Protein AF-0000000075432510 (afdb_homodimer)

pLDDT: mean 74.93, std 21.5, range [18.41, 98.62]

Nearest PDB structures (foldseek):
  3qpc-assembly1_A  TM=6.347E-01  e=1.364E-02  Fusarium solani
  1cux-assembly1_A  TM=6.258E-01  e=1.636E-02  Fusarium vanettenii
  8gei-assembly1_A  TM=2.871E-01  e=4.612E+00  Homo sapiens
  3qpc-assembly1_A  TM=6.345E-01  e=2.001E-02  Fusarium solani
  1cux-assembly1_A  TM=6.256E-01  e=2.399E-02  Fusarium vanettenii

Foldseek 3Di:
DPPLVVVVVVLVPPVPPVDPDDPPPPLVVVLVVLVVLCVVPVCLVVPQAVQCFNPPVLPQPPPPDPPQGACNNVVDVVNVVLVVQQVVLAVVCVVVVVCVVVVCVPPVPDFDKDWWDPFPDPQEAAEEEEAESDDPSSQVSLQVLLCQQAVGTYMYGYPHYSHDVVSVVVLSCCQRVVDQDSSLVVLLVVQVVLLPDPSHQAYEYEYAQSRLSSVQSNQVVNCVVCVVVVNLLSQLRYEYEYELRQHQERDCVVVNRNAYEYEAQPSNVSSCNHPVPSPSPGHYDHWYWYQDDPVQRRHRRCSPRPDLAQVRTDGSPPDGDPRSPNDHPPPPPPPPD/DPPLVCVVVVLVPPPPPVPPDDPPDDLVVVLVVLVVLCVVPVCLCVPQAVDCFNVPVLPQPPPPDVPQGACNNVVDVVNVVLVVQQVVLAVVCVVVVVCVVVVCVPPVPDFDKDWWDPFPDPQEAAEEEEAESDDPSSQVSLQVLVCQQAVGTYMYGYPHYSHDVVSVVVLSCCQRVVDQDSSLVVLLVVQVVLLPDPSHQAYEYEYAQSRLSSVQSNQVVNCVVCVVVVNLLSQLRYEYEYELRQHQERDCVVVNRNAYEYEAQPSNVSSCNHPVPSPSPGHYDHWYWYQDDPVQRRHRRCSPRPDLAQVRTDGSPPDGDPRSPNDHPPPPPPPPD

InterPro domains:
  IPR029058 Alpha/Beta hydrolase fold [SSF53474] (121-300)

Sequence (674 aa):
MANSNSFNSSLRNLWPLSNNRPRVWNPWKLMKDDIYWVLSHPYDVIVEFLYRNSIGAMRFEKVHNDEATCEINLSYWKNWISIIQLAVWTLATIPLVIFYPLLMLSAFEQEKIRPPKEQTKDDEKWFFINGVTVNEEWLDQNCKYLEERFGIGVTGILNRSYGIFWDFVEAVLERSFNFETIPVHWATCNILRELRNENVKVVRLVAHSQGTIIAYLTVRKLFTELSYTNEQNYLNKLEVYTFANVCRDFINPNGLVGHIEHYVNKRDPVAMLGVLNETAGNRIEGNVFINDTLNEGKGHLFNSFYSLNSEDYISPEGAECKLLNRSGNVDNLPINIMANSNSFNSSLRNLWPLSNNRPRVWNPWKLMKDDIYWVLSHPYDVIVEFLYRNSIGAMRFEKVHNDEATCEINLSYWKNWISIIQLAVWTLATIPLVIFYPLLMLSAFEQEKIRPPKEQTKDDEKWFFINGVTVNEEWLDQNCKYLEERFGIGVTGILNRSYGIFWDFVEAVLERSFNFETIPVHWATCNILRELRNENVKVVRLVAHSQGTIIAYLTVRKLFTELSYTNEQNYLNKLEVYTFANVCRDFINPNGLVGHIEHYVNKRDPVAMLGVLNETAGNRIEGNVFINDTLNEGKGHLFNSFYSLNSEDYISPEGAECKLLNRSGNVDNLPINI

Organism: Rhizophagus irregularis (strain DAOM 181602 / DAOM 197198 / MUCL 43194) (NCBI:txid747089)

Secondary structure (DSSP, 8-state):
---THHHHHHHHHSS---SS------HHHHHHHHHHHHHH-HIIIIIIIIIIIIIS-------SSTTS--TT-TTSHHHHHHHHHHHHHHHHHTGGGGGHHHHHHHHTTS--EEPPSS-S-TTEEEEEE--SS--HHHHHHHHHHHHHHHSS-EEEEP---S-HHHHHHHHHHHHHH----HHHHHHHHHHHHHHT-TT--EEEEEEETHHHHHHHHHHHHHHHHHHHTT-GGGGGGEEEEEES---SEE--GGG-SSEEEEEEETT-HHHHHTTT-TTTT-EE-SEEEEE--TTGGG---HHHHS---GGGSBPPTT---SSTTS--SGGGS----/---THHHHHHHHHSS---TT------HHHHHHHHHHHHHH-HIIIIIIIIIIIIIS-------SSTTS--TT-TTSHHHHHHHHHHHHHHHHHTGGGGGHHHHHHHHTTS--EEPPSS-S-TTEEEEEE--SS--HHHHHHHHHHHHHHHSS-EEEEP---S-HHHHHHHHHHHHHH----HHHHHHHHHHHHHHT-TT--EEEEEEETHHHHHHHHHHHHHHHHHHHTT-GGGGGGEEEEEES---SEE--GGG-SSEEEEEEETT-HHHHHTTT-TTTT-EE-SEEEEE--TTGGG---HHHHS---GGGSBPPTT---SSTTS--SGGGS----

Radius of gyration: 26.65 Å; Cα contacts (8 Å, |Δi|>4): 1218; chains: 2; bounding box: 50×86×76 Å

Solvent-accessible surface area (backbone atoms only — not comparable to full-atom values): 35199 Å² total; per-residue (Å²): 135,78,67,65,66,47,61,70,47,47,68,53,57,68,58,62,72,64,85,76,64,67,83,53,68,54,32,43,56,52,47,48,49,50,52,48,50,51,67,72,34,47,60,45,46,49,43,40,36,41,30,46,22,50,66,53,37,44,63,57,57,75,50,79,64,89,75,55,59,43,74,57,19,76,87,41,66,66,43,51,52,51,50,51,51,37,50,50,34,35,63,58,41,62,82,33,57,81,46,44,63,59,53,41,50,65,65,59,72,61,85,58,65,44,75,44,52,92,62,74,54,83,38,51,48,36,35,36,28,44,24,65,70,28,53,73,68,45,46,50,34,51,35,46,55,50,22,63,52,50,59,42,27,32,28,29,44,53,39,76,45,55,10,60,67,53,34,48,54,50,45,50,39,30,63,42,26,52,38,47,49,65,48,27,36,53,49,34,39,57,50,49,50,47,50,69,30,86,69,37,65,35,38,38,40,36,20,28,33,53,13,26,40,40,48,43,53,21,52,53,49,45,51,50,57,23,20,69,71,70,46,47,73,43,33,44,33,33,30,39,40,27,33,32,31,46,31,55,58,36,76,48,58,67,62,33,50,55,39,45,38,36,38,32,29,66,58,12,51,56,16,43,69,8,70,62,26,73,83,71,70,49,46,69,57,57,50,58,29,38,15,71,46,81,84,58,7,36,31,67,40,60,79,82,27,49,76,78,48,51,84,60,36,47,59,47,82,93,52,76,66,67,75,43,62,49,80,28,73,58,79,78,60,76,77,79,124,135,78,70,65,64,48,62,69,49,48,68,55,60,67,58,64,71,61,87,76,64,70,81,59,64,57,32,42,55,52,48,49,51,51,52,48,51,52,67,72,34,47,61,46,46,48,43,40,37,42,30,47,23,49,66,55,40,42,63,55,55,74,46,80,64,91,76,46,58,40,72,56,18,75,87,40,65,67,42,51,53,52,51,52,52,37,51,51,32,36,64,58,42,61,83,31,57,79,47,45,64,59,53,41,50,66,66,58,73,63,84,58,64,44,75,44,53,89,63,75,52,83,38,50,47,37,36,35,27,44,25,67,69,28,51,73,68,45,45,51,31,50,36,43,54,50,23,64,50,50,58,40,27,32,28,30,43,54,38,75,46,56,8,62,66,54,34,46,53,49,44,50,40,30,66,42,26,51,37,47,48,67,49,28,38,53,47,34,35,57,50,50,48,48,50,68,31,86,70,38,64,36,38,38,42,36,19,27,34,53,14,25,42,40,49,43,53,21,53,53,48,45,50,50,58,23,20,70,72,70,47,46,71,43,34,44,33,32,32,40,39,26,34,32,31,46,32,55,58,35,75,49,60,67,62,32,51,54,38,47,40,36,39,32,30,66,58,13,51,56,16,43,68,7,70,63,26,73,84,72,67,50,47,68,58,57,51,60,28,39,15,71,45,81,83,59,6,35,30,69,40,59,77,80,27,50,76,77,50,51,86,61,36,46,58,47,84,90,51,72,67,67,73,42,60,50,79,27,73,59,79,76,60,76,77,79,123

Structure (mmCIF, N/CA/C/O backbone):
data_AF-0000000075432510-model_v1
#
loop_
_entity.id
_entity.type
_entity.pdbx_description
1 polymer 'DUF676 domain-containing protein'
#
loop_
_atom_site.group_PDB
_atom_site.id
_atom_site.type_symbol
_atom_site.label_atom_id
_atom_site.label_alt_id
_atom_site.label_comp_id
_atom_site.label_asym_id
_atom_site.label_entity_id
_atom_site.label_seq_id
_atom_site.pdbx_PDB_ins_code
_atom_site.Cartn_x
_atom_site.Cartn_y
_atom_site.Cartn_z
_atom_site.occupancy
_atom_site.B_iso_or_equiv
_atom_site.auth_seq_id
_atom_site.auth_comp_id
_atom_site.auth_asym_id
_atom_site.auth_atom_id
_atom_site.pdbx_PDB_model_num
ATOM 1 N N . MET A 1 1 ? 18.266 -10.211 -41.438 1 18.41 1 MET A N 1
ATOM 2 C CA . MET A 1 1 ? 18.844 -10.109 -40.094 1 18.41 1 MET A CA 1
ATOM 3 C C . MET A 1 1 ? 18.344 -8.867 -39.375 1 18.41 1 MET A C 1
ATOM 5 O O . MET A 1 1 ? 19.094 -7.898 -39.219 1 18.41 1 MET A O 1
ATOM 9 N N . ALA A 1 2 ? 17.125 -8.5 -39.656 1 20.8 2 ALA A N 1
ATOM 10 C CA . ALA A 1 2 ? 16.438 -7.246 -39.344 1 20.8 2 ALA A CA 1
ATOM 11 C C . ALA A 1 2 ? 16.391 -6.984 -37.844 1 20.8 2 ALA A C 1
ATOM 13 O O . ALA A 1 2 ? 16.141 -7.898 -37.062 1 20.8 2 ALA A O 1
ATOM 14 N N . ASN A 1 3 ? 17.078 -5.922 -37.438 1 21.05 3 ASN A N 1
ATOM 15 C CA . ASN A 1 3 ? 17.609 -5.488 -36.125 1 21.05 3 ASN A CA 1
ATOM 16 C C . ASN A 1 3 ? 16.516 -5.352 -35.094 1 21.05 3 ASN A C 1
ATOM 18 O O . ASN A 1 3 ? 15.602 -4.535 -35.25 1 21.05 3 ASN A O 1
ATOM 22 N N . SER A 1 4 ? 16.188 -6.434 -34.531 1 22.31 4 SER A N 1
ATOM 23 C CA . SER A 1 4 ? 15.289 -6.777 -33.438 1 22.31 4 SER A CA 1
ATOM 24 C C . SER A 1 4 ? 15.367 -5.754 -32.312 1 22.31 4 SER A C 1
ATOM 26 O O . SER A 1 4 ? 14.648 -5.855 -31.328 1 22.31 4 SER A O 1
ATOM 28 N N . ASN A 1 5 ? 16.359 -4.82 -32.406 1 26.64 5 ASN A N 1
ATOM 29 C CA . ASN A 1 5 ? 16.594 -3.605 -31.625 1 26.64 5 ASN A CA 1
ATOM 30 C C . ASN A 1 5 ? 15.453 -2.6 -31.797 1 26.64 5 ASN A C 1
ATOM 32 O O . ASN A 1 5 ? 15.383 -1.601 -31.078 1 26.64 5 ASN A O 1
ATOM 36 N N . SER A 1 6 ? 14.766 -2.707 -32.969 1 25.22 6 SER A N 1
ATOM 37 C CA . SER A 1 6 ? 13.797 -1.7 -33.375 1 25.22 6 SER A CA 1
ATOM 38 C C . SER A 1 6 ? 12.508 -1.802 -32.562 1 25.22 6 SER A C 1
ATOM 40 O O . SER A 1 6 ? 11.844 -0.795 -32.312 1 25.22 6 SER A O 1
ATOM 42 N N . PHE A 1 7 ? 12.094 -3.064 -32.406 1 23.61 7 PHE A N 1
ATOM 43 C CA . PHE A 1 7 ? 10.812 -3.172 -31.734 1 23.61 7 PHE A CA 1
ATOM 44 C C . PHE A 1 7 ? 10.922 -2.732 -30.281 1 23.61 7 PHE A C 1
ATOM 46 O O . PHE A 1 7 ? 10.008 -2.102 -29.734 1 23.61 7 PHE A O 1
ATOM 53 N N . ASN A 1 8 ? 11.984 -3.156 -29.547 1 26.95 8 ASN A N 1
ATOM 54 C CA . ASN A 1 8 ? 12.211 -2.729 -28.172 1 26.95 8 ASN A CA 1
ATOM 55 C C . ASN A 1 8 ? 12.414 -1.218 -28.078 1 26.95 8 ASN A C 1
ATOM 57 O O . ASN A 1 8 ? 12.141 -0.614 -27.031 1 26.95 8 ASN A O 1
ATOM 61 N N . SER A 1 9 ? 13.008 -0.6 -29.188 1 27.48 9 SER A N 1
ATOM 62 C CA . SER A 1 9 ? 13.273 0.828 -29.328 1 27.48 9 SER A CA 1
ATOM 63 C C . SER A 1 9 ? 11.984 1.604 -29.594 1 27.48 9 SER A C 1
ATOM 65 O O . SER A 1 9 ? 11.828 2.734 -29.125 1 27.48 9 SER A O 1
ATOM 67 N N . SER A 1 10 ? 11.125 1.057 -30.516 1 24.12 10 SER A N 1
ATOM 68 C CA . SER A 1 10 ? 9.938 1.771 -30.953 1 24.12 10 SER A CA 1
ATOM 69 C C . SER A 1 10 ? 8.906 1.884 -29.828 1 24.12 10 SER A C 1
ATOM 71 O O . SER A 1 10 ? 8.109 2.818 -29.812 1 24.12 10 SER A O 1
ATOM 73 N N . LEU A 1 11 ? 8.75 0.678 -29.156 1 25.03 11 LEU A N 1
ATOM 74 C CA . LEU A 1 11 ? 7.766 0.789 -28.078 1 25.03 11 LEU A CA 1
ATOM 75 C C . LEU A 1 11 ? 8.234 1.769 -27.016 1 25.03 11 LEU A C 1
ATOM 77 O O . LEU A 1 11 ? 7.469 2.115 -26.109 1 25.03 11 LEU A O 1
ATOM 81 N N . ARG A 1 12 ? 9.5 1.992 -26.984 1 26.95 12 ARG A N 1
ATOM 82 C CA . ARG A 1 12 ? 10.125 3.029 -26.172 1 26.95 12 ARG A CA 1
ATOM 83 C C . ARG A 1 12 ? 9.664 4.418 -26.594 1 26.95 12 ARG A C 1
ATOM 85 O O . ARG A 1 12 ? 9.656 5.352 -25.797 1 26.95 12 ARG A O 1
ATOM 92 N N . ASN A 1 13 ? 9.625 4.68 -27.906 1 25.83 13 ASN A N 1
ATOM 93 C CA . ASN A 1 13 ? 9.391 5.977 -28.531 1 25.83 13 ASN A CA 1
ATOM 94 C C . ASN A 1 13 ? 7.938 6.422 -28.375 1 25.83 13 ASN A C 1
ATOM 96 O O . ASN A 1 13 ? 7.574 7.531 -28.766 1 25.83 13 ASN A O 1
ATOM 100 N N . LEU A 1 14 ? 7 5.543 -28.625 1 24.97 14 LEU A N 1
ATOM 101 C CA . LEU A 1 14 ? 5.645 6.023 -28.875 1 24.97 14 LEU A CA 1
ATOM 102 C C . LEU A 1 14 ? 5.078 6.699 -27.641 1 24.97 14 LEU A C 1
ATOM 104 O O . LEU A 1 14 ? 4.07 7.406 -27.719 1 24.97 14 LEU A O 1
ATOM 108 N N . TRP A 1 15 ? 5.066 5.91 -26.531 1 26.69 15 TRP A N 1
ATOM 109 C CA . TRP A 1 15 ? 4.559 6.758 -25.453 1 26.69 15 TRP A CA 1
ATOM 110 C C . TRP A 1 15 ? 5.656 7.672 -24.906 1 26.69 15 TRP A C 1
ATOM 112 O O . TRP A 1 15 ? 6.68 7.191 -24.422 1 26.69 15 TRP A O 1
ATOM 122 N N . PRO A 1 16 ? 5.953 8.742 -25.516 1 25.72 16 PRO A N 1
AT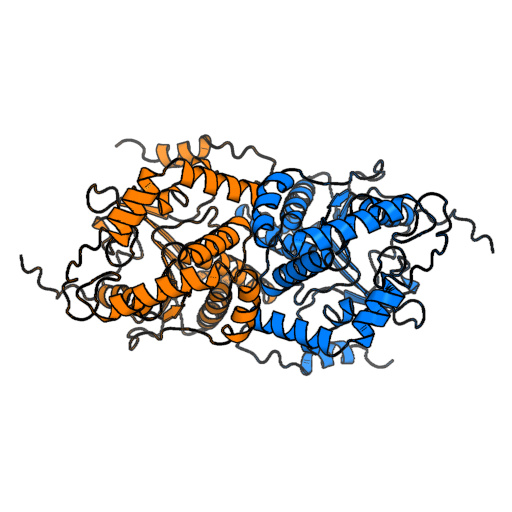OM 123 C CA . PRO A 1 16 ? 6.914 9.68 -24.922 1 25.72 16 PRO A CA 1
ATOM 124 C C . PRO A 1 16 ? 6.93 9.633 -23.406 1 25.72 16 PRO A C 1
ATOM 126 O O . PRO A 1 16 ? 5.879 9.492 -22.766 1 25.72 16 PRO A O 1
ATOM 129 N N . LEU A 1 17 ? 7.828 8.797 -22.641 1 30.2 17 LEU A N 1
ATOM 130 C CA . LEU A 1 17 ? 8.227 9.375 -21.359 1 30.2 17 LEU A CA 1
ATOM 131 C C . LEU A 1 17 ? 7.945 10.875 -21.328 1 30.2 17 LEU A C 1
ATOM 133 O O . LEU A 1 17 ? 8.773 11.672 -21.766 1 30.2 17 LEU A O 1
ATOM 137 N N . SER A 1 18 ? 7.078 11.32 -21.969 1 28.62 18 SER A N 1
ATOM 138 C CA . SER A 1 18 ? 7.105 12.766 -21.766 1 28.62 18 SER A CA 1
ATOM 139 C C . SER A 1 18 ? 7.637 13.109 -20.375 1 28.62 18 SER A C 1
ATOM 141 O O . SER A 1 18 ? 7.242 12.5 -19.375 1 28.62 18 SER A O 1
ATOM 143 N N . ASN A 1 19 ? 8.828 13.797 -20.266 1 32.06 19 ASN A N 1
ATOM 144 C CA . ASN A 1 19 ? 9.805 14.094 -19.234 1 32.06 19 ASN A CA 1
ATOM 145 C C . ASN A 1 19 ? 9.18 14 -17.844 1 32.06 19 ASN A C 1
ATOM 147 O O . ASN A 1 19 ? 9.719 13.32 -16.953 1 32.06 19 ASN A O 1
ATOM 151 N N . ASN A 1 20 ? 8.75 15.219 -17.203 1 33.44 20 ASN A N 1
ATOM 152 C CA . ASN A 1 20 ? 8.648 15.82 -15.883 1 33.44 20 ASN A CA 1
ATOM 153 C C . ASN A 1 20 ? 7.547 15.172 -15.055 1 33.44 20 ASN A C 1
ATOM 155 O O . ASN A 1 20 ? 7.285 15.586 -13.93 1 33.44 20 ASN A O 1
ATOM 159 N N . ARG A 1 21 ? 6.418 14.719 -15.664 1 36.09 21 ARG A N 1
ATOM 160 C CA . ARG A 1 21 ? 5.332 14.5 -14.711 1 36.09 21 ARG A CA 1
ATOM 161 C C . ARG A 1 21 ? 5.371 13.078 -14.164 1 36.09 21 ARG A C 1
ATOM 163 O O . ARG A 1 21 ? 5.387 12.109 -14.93 1 36.09 21 ARG A O 1
ATOM 170 N N . PRO A 1 22 ? 5.988 12.828 -13.195 1 42.56 22 PRO A N 1
ATOM 171 C CA . PRO A 1 22 ? 5.824 11.539 -12.516 1 42.56 22 PRO A CA 1
ATOM 172 C C . PRO A 1 22 ? 4.441 10.93 -12.727 1 42.56 22 PRO A C 1
ATOM 174 O O . PRO A 1 22 ? 3.432 11.633 -12.617 1 42.56 22 PRO A O 1
ATOM 177 N N . ARG A 1 23 ? 4.18 10.023 -13.625 1 47.34 23 ARG A N 1
ATOM 178 C CA . ARG A 1 23 ? 2.9 9.344 -13.805 1 47.34 23 ARG A CA 1
ATOM 179 C C . ARG A 1 23 ? 2.195 9.141 -12.469 1 47.34 23 ARG A C 1
ATOM 181 O O . ARG A 1 23 ? 2.555 8.242 -11.703 1 47.34 23 ARG A O 1
ATOM 188 N N . VAL A 1 24 ? 1.904 10.133 -11.797 1 49.72 24 VAL A N 1
ATOM 189 C CA . VAL A 1 24 ? 1.057 9.969 -10.617 1 49.72 24 VAL A CA 1
ATOM 190 C C . VAL A 1 24 ? -0.331 9.492 -11.047 1 49.72 24 VAL A C 1
ATOM 192 O O . VAL A 1 24 ? -1.015 10.164 -11.82 1 49.72 24 VAL A O 1
ATOM 195 N N . TRP A 1 25 ? -0.614 8.117 -11.305 1 62.75 25 TRP A N 1
ATOM 196 C CA . TRP A 1 25 ? -1.893 7.621 -11.797 1 62.75 25 TRP A CA 1
ATOM 197 C C . TRP A 1 25 ? -2.951 7.648 -10.703 1 62.75 25 TRP A C 1
ATOM 199 O O . TRP A 1 25 ? -2.688 7.242 -9.562 1 62.75 25 TRP A O 1
ATOM 209 N N . ASN A 1 26 ? -3.801 8.625 -10.828 1 71.5 26 ASN A N 1
ATOM 210 C CA . ASN A 1 26 ? -5.004 8.586 -10 1 71.5 26 ASN A CA 1
ATOM 211 C C . ASN A 1 26 ? -5.605 7.184 -9.961 1 71.5 26 ASN A C 1
ATOM 213 O O . ASN A 1 26 ? -6.09 6.68 -10.977 1 71.5 26 ASN A O 1
ATOM 217 N N . PRO A 1 27 ? -5.492 6.543 -8.852 1 76 27 PRO A N 1
ATOM 218 C CA . PRO A 1 27 ? -5.957 5.156 -8.75 1 76 27 PRO A CA 1
ATOM 219 C C . PRO A 1 27 ? -7.422 4.996 -9.148 1 76 27 PRO A C 1
ATOM 221 O O . PRO A 1 27 ? -7.805 3.965 -9.703 1 76 27 PRO A O 1
ATOM 224 N N . TRP A 1 28 ? -8.203 6.02 -8.906 1 75.38 28 TRP A N 1
ATOM 225 C CA . TRP A 1 28 ? -9.609 5.922 -9.289 1 75.38 28 TRP A CA 1
ATOM 226 C C . TRP A 1 28 ? -9.766 5.945 -10.805 1 75.38 28 TRP A C 1
ATOM 228 O O . TRP A 1 28 ? -10.625 5.262 -11.359 1 75.38 28 TRP A O 1
ATOM 238 N N . LYS A 1 29 ? -8.977 6.75 -11.383 1 77.19 29 LYS A N 1
ATOM 239 C CA . LYS A 1 29 ? -9 6.758 -12.844 1 77.19 29 LYS A CA 1
ATOM 240 C C . LYS A 1 29 ? -8.539 5.418 -13.406 1 77.19 29 LYS A C 1
ATOM 242 O O . LYS A 1 29 ? -9.117 4.918 -14.375 1 77.19 29 LYS A O 1
ATOM 247 N N . LEU A 1 30 ? -7.523 4.938 -12.805 1 77.56 30 LEU A N 1
ATOM 248 C CA . LEU A 1 30 ? -7.023 3.637 -13.242 1 77.56 30 LEU A CA 1
ATOM 249 C C . LEU A 1 30 ? -8.102 2.564 -13.094 1 77.56 30 LEU A C 1
ATOM 251 O O . LEU A 1 30 ? -8.258 1.716 -13.977 1 77.56 30 LEU A O 1
ATOM 255 N N . MET A 1 31 ? -8.789 2.619 -12.023 1 77.5 31 MET A N 1
ATOM 256 C CA . MET A 1 31 ? -9.867 1.663 -11.797 1 77.5 31 MET A CA 1
ATOM 257 C C . MET A 1 31 ? -10.969 1.826 -12.844 1 77.5 31 MET A C 1
ATOM 259 O O . MET A 1 31 ? -11.477 0.837 -13.375 1 77.5 31 MET A O 1
ATOM 263 N N . LYS A 1 32 ? -11.312 3.059 -13.039 1 76.38 32 LYS A N 1
ATOM 264 C CA . LYS A 1 32 ? -12.328 3.338 -14.047 1 76.38 32 LYS A CA 1
ATOM 265 C C . LYS A 1 32 ? -11.898 2.811 -15.414 1 76.38 32 LYS A C 1
ATOM 267 O O . LYS A 1 32 ? -12.711 2.229 -16.141 1 76.38 32 LYS A O 1
ATOM 272 N N . ASP A 1 33 ? -10.695 3.045 -15.734 1 76.56 33 ASP A N 1
ATOM 273 C CA . ASP A 1 33 ? -10.172 2.574 -17.016 1 76.56 33 ASP A CA 1
ATOM 274 C C . ASP A 1 33 ? -10.219 1.051 -17.094 1 76.56 33 ASP A C 1
ATOM 276 O O . ASP A 1 33 ? -10.5 0.493 -18.156 1 76.56 33 ASP A O 1
ATOM 280 N N . ASP A 1 34 ? -9.953 0.37 -16.094 1 76.12 34 ASP A N 1
ATOM 281 C CA . ASP A 1 34 ? -10.023 -1.088 -16.062 1 76.12 34 ASP A CA 1
ATOM 282 C C . ASP A 1 34 ? -11.453 -1.574 -16.281 1 76.12 34 ASP A C 1
ATOM 284 O O . ASP A 1 34 ? -11.688 -2.514 -17.047 1 76.12 34 ASP A O 1
ATOM 288 N N . ILE A 1 35 ? -12.32 -0.917 -15.531 1 73.56 35 ILE A N 1
ATOM 289 C CA . ILE A 1 35 ? -13.727 -1.292 -15.664 1 73.56 35 ILE A CA 1
ATOM 290 C C . ILE A 1 35 ? -14.188 -1.054 -17.109 1 73.56 35 ILE A C 1
ATOM 292 O O . ILE A 1 35 ? -14.867 -1.899 -17.688 1 73.56 35 ILE A O 1
ATOM 296 N N . TYR A 1 36 ? -13.805 0.032 -17.625 1 75.69 36 TYR A N 1
ATOM 297 C CA . TYR A 1 36 ? -14.148 0.345 -19 1 75.69 36 TYR A CA 1
ATOM 298 C C . TYR A 1 36 ? -13.562 -0.685 -19.953 1 75.69 36 TYR A C 1
ATOM 300 O O . TYR A 1 36 ? -14.211 -1.077 -20.938 1 75.69 36 TYR A O 1
ATOM 308 N N . TRP A 1 37 ? -12.359 -1.027 -19.75 1 76.5 37 TRP A N 1
ATOM 309 C CA . TRP A 1 37 ? -11.719 -2.035 -20.594 1 76.5 37 TRP A CA 1
ATOM 310 C C . TRP A 1 37 ? -12.5 -3.344 -20.562 1 76.5 37 TRP A C 1
ATOM 312 O O . TRP A 1 37 ? -12.727 -3.963 -21.609 1 76.5 37 TRP A O 1
ATOM 322 N N . VAL A 1 38 ? -12.922 -3.82 -19.422 1 74.25 38 VAL A N 1
ATOM 323 C CA . VAL A 1 38 ? -13.656 -5.07 -19.266 1 74.25 38 VAL A CA 1
ATOM 324 C C . VAL A 1 38 ? -14.992 -4.98 -20 1 74.25 38 VAL A C 1
ATOM 326 O O . VAL A 1 38 ? -15.398 -5.93 -20.672 1 74.25 38 VAL A O 1
ATOM 329 N N . LEU A 1 39 ? -15.57 -3.826 -19.891 1 73.25 39 LEU A N 1
ATOM 330 C CA . LEU A 1 39 ? -16.891 -3.645 -20.5 1 73.25 39 LEU A CA 1
ATOM 331 C C . LEU A 1 39 ? -16.766 -3.508 -22.016 1 73.25 39 LEU A C 1
ATOM 333 O O . LEU A 1 39 ? -17.688 -3.854 -22.75 1 73.25 39 LEU A O 1
ATOM 337 N N . SER A 1 40 ? -15.656 -3.053 -22.406 1 76.56 40 SER A N 1
ATOM 338 C CA . SER A 1 40 ? -15.469 -2.844 -23.828 1 76.56 40 SER A CA 1
ATOM 339 C C . SER A 1 40 ? -14.977 -4.113 -24.516 1 76.56 40 SER A C 1
ATOM 341 O O . SER A 1 40 ? -14.914 -4.18 -25.75 1 76.56 40 SER A O 1
ATOM 343 N N . HIS A 1 41 ? -14.633 -5.094 -23.766 1 75 41 HIS A N 1
ATOM 344 C CA . HIS A 1 41 ? -14.172 -6.367 -24.312 1 75 41 HIS A CA 1
ATOM 345 C C . HIS A 1 41 ? -15.008 -7.527 -23.781 1 75 41 HIS A C 1
ATOM 347 O O . HIS A 1 41 ? -14.461 -8.508 -23.266 1 75 41 HIS A O 1
ATOM 353 N N . PRO A 1 42 ? -16.297 -7.473 -23.938 1 70.81 42 PRO A N 1
ATOM 354 C CA . PRO A 1 42 ? -17.156 -8.5 -23.344 1 70.81 42 PRO A CA 1
ATOM 355 C C . PRO A 1 42 ? -16.875 -9.898 -23.891 1 70.81 42 PRO A C 1
ATOM 357 O O . PRO A 1 42 ? -16.953 -10.883 -23.141 1 70.81 42 PRO A O 1
ATOM 360 N N . TYR A 1 43 ? -16.609 -10.023 -25.156 1 67.56 43 TYR A N 1
ATOM 361 C CA . TYR A 1 43 ? -16.312 -11.328 -25.734 1 67.56 43 TYR A CA 1
ATOM 362 C C . TYR A 1 43 ? -15.078 -11.945 -25.094 1 67.56 43 TYR A C 1
ATOM 364 O O . TYR A 1 43 ? -15.086 -13.117 -24.719 1 67.56 43 TYR A O 1
ATOM 372 N N . ASP A 1 44 ? -14.047 -11.164 -24.969 1 67.69 44 ASP A N 1
ATOM 373 C CA . ASP A 1 44 ? -12.812 -11.648 -24.359 1 67.69 44 ASP A CA 1
ATOM 374 C C . ASP A 1 44 ? -13.039 -12.062 -22.906 1 67.69 44 ASP A C 1
ATOM 376 O O . ASP A 1 44 ? -12.508 -13.078 -22.453 1 67.69 44 ASP A O 1
ATOM 380 N N . VAL A 1 45 ? -13.805 -11.289 -22.25 1 66.19 45 VAL A N 1
ATOM 381 C CA . VAL A 1 45 ? -14 -11.516 -20.828 1 66.19 45 VAL A CA 1
ATOM 382 C C . VAL A 1 45 ? -14.977 -12.664 -20.609 1 66.19 45 VAL A C 1
ATOM 384 O O . VAL A 1 45 ? -14.688 -13.609 -19.875 1 66.19 45 VAL A O 1
ATOM 387 N N . ILE A 1 46 ? -16.078 -12.625 -21.203 1 61.72 46 ILE A N 1
ATOM 388 C CA . ILE A 1 46 ? -17.141 -13.594 -20.938 1 61.72 46 ILE A CA 1
ATOM 389 C C . ILE A 1 46 ? -16.828 -14.906 -21.656 1 61.72 46 ILE A C 1
ATOM 391 O O . ILE A 1 46 ? -16.891 -15.977 -21.047 1 61.72 46 ILE A O 1
ATOM 395 N N . VAL A 1 47 ? -16.531 -14.797 -22.859 1 55.69 47 VAL A N 1
ATOM 396 C CA . VAL A 1 47 ? -16.406 -16.016 -23.672 1 55.69 47 VAL A CA 1
ATOM 397 C C . VAL A 1 47 ? -15.008 -16.594 -23.5 1 55.69 47 VAL A C 1
ATOM 399 O O . VAL A 1 47 ? -14.852 -17.75 -23.141 1 55.69 47 VAL A O 1
ATOM 402 N N . GLU A 1 48 ? -14.086 -15.727 -23.766 1 57.62 48 GLU A N 1
ATOM 403 C CA . GLU A 1 48 ? -12.727 -16.266 -23.75 1 57.62 48 GLU A CA 1
ATOM 404 C C . GLU A 1 48 ? -12.258 -16.547 -22.328 1 57.62 48 GLU A C 1
ATOM 406 O O . GLU A 1 48 ? -11.688 -17.609 -22.062 1 57.62 48 GLU A O 1
ATOM 411 N N . PHE A 1 49 ? -12.508 -15.633 -21.469 1 60.44 49 PHE A N 1
ATOM 412 C CA . PHE A 1 49 ? -12.023 -15.797 -20.109 1 60.44 49 PHE A CA 1
ATOM 413 C C . PHE A 1 49 ? -12.961 -16.688 -19.297 1 60.44 49 PHE A C 1
ATOM 415 O O . PHE A 1 49 ? -12.539 -17.703 -18.75 1 60.44 49 PHE A O 1
ATOM 422 N N . LEU A 1 50 ? -14.172 -16.344 -19.219 1 60.12 50 LEU A N 1
ATOM 423 C CA . LEU A 1 50 ? -15.094 -17.031 -18.328 1 60.12 50 LEU A CA 1
ATOM 424 C C . LEU A 1 50 ? -15.516 -18.375 -18.906 1 60.12 50 LEU A C 1
ATOM 426 O O . LEU A 1 50 ? -15.523 -19.391 -18.188 1 60.12 50 LEU A O 1
ATOM 430 N N . TYR A 1 51 ? -15.859 -18.312 -20.125 1 53.41 51 TYR A N 1
ATOM 431 C CA . TYR A 1 51 ? -16.438 -19.531 -20.703 1 53.41 51 TYR A CA 1
ATOM 432 C C . TYR A 1 51 ? -15.336 -20.484 -21.141 1 53.41 51 TYR A C 1
ATOM 434 O O . TYR A 1 51 ? -15.297 -21.641 -20.703 1 53.41 51 TYR A O 1
ATOM 442 N N . ARG A 1 52 ? -14.562 -20.094 -22.172 1 48.75 52 ARG A N 1
ATOM 443 C CA . ARG A 1 52 ? -13.625 -21.016 -22.812 1 48.75 52 ARG A CA 1
ATOM 444 C C . ARG A 1 52 ? -12.461 -21.344 -21.875 1 48.75 52 ARG A C 1
ATOM 446 O O . ARG A 1 52 ? -11.93 -22.453 -21.906 1 48.75 52 ARG A O 1
ATOM 453 N N . ASN A 1 53 ? -12.039 -20.219 -21.391 1 47.34 53 ASN A N 1
ATOM 454 C CA . ASN A 1 53 ? -10.703 -20.344 -20.812 1 47.34 53 ASN A CA 1
ATOM 455 C C . ASN A 1 53 ? -10.773 -20.578 -19.297 1 47.34 53 ASN A C 1
ATOM 457 O O . ASN A 1 53 ? -9.75 -20.828 -18.656 1 47.34 53 ASN A O 1
ATOM 461 N N . SER A 1 54 ? -11.836 -20.266 -18.734 1 47.62 54 SER A N 1
ATOM 462 C CA . SER A 1 54 ? -11.938 -20.484 -17.297 1 47.62 54 SER A CA 1
ATOM 463 C C . SER A 1 54 ? -12.961 -21.562 -16.969 1 47.62 54 SER A C 1
ATOM 465 O O . SER A 1 54 ? -12.594 -22.719 -16.75 1 47.62 54 SER A O 1
ATOM 467 N N . ILE A 1 55 ? -14.297 -21.156 -17.062 1 41.5 55 ILE A N 1
ATOM 468 C CA . ILE A 1 55 ? -15.406 -22.016 -16.656 1 41.5 55 ILE A CA 1
ATOM 469 C C . ILE A 1 55 ? -15.633 -23.094 -17.703 1 41.5 55 ILE A C 1
ATOM 471 O O . ILE A 1 55 ? -15.828 -24.266 -17.375 1 41.5 55 ILE A O 1
ATOM 475 N N . GLY A 1 56 ? -15.672 -22.656 -18.984 1 39.38 56 GLY A N 1
ATOM 476 C CA . GLY A 1 56 ? -16.016 -23.594 -20.031 1 39.38 56 GLY A CA 1
ATOM 477 C C . GLY A 1 56 ? -14.852 -24.469 -20.469 1 39.38 56 GLY A C 1
ATOM 478 O O . GLY A 1 56 ? -15.031 -25.438 -21.188 1 39.38 56 GLY A O 1
ATOM 479 N N . ALA A 1 57 ? -13.758 -23.828 -20.688 1 38.94 57 ALA A N 1
ATOM 480 C CA . ALA A 1 57 ? -12.633 -24.656 -21.125 1 38.94 57 ALA A CA 1
ATOM 481 C C . ALA A 1 57 ? -12.328 -25.75 -20.125 1 38.94 57 ALA A C 1
ATOM 483 O O . ALA A 1 57 ? -11.25 -26.344 -20.141 1 38.94 57 ALA A O 1
ATOM 484 N N . MET A 1 58 ? -13.203 -25.891 -19.5 1 37 58 MET A N 1
ATOM 485 C CA . MET A 1 58 ? -13.203 -27.047 -18.594 1 37 58 MET A CA 1
ATOM 486 C C . MET A 1 58 ? -12.797 -28.312 -19.328 1 37 58 MET A C 1
ATOM 488 O O . MET A 1 58 ? -13.617 -28.938 -20 1 37 58 MET A O 1
ATOM 492 N N . ARG A 1 59 ? -12 -28.078 -20.453 1 34.69 59 ARG A N 1
ATOM 493 C CA . ARG A 1 59 ? -11.586 -29.391 -20.938 1 34.69 59 ARG A CA 1
ATOM 494 C C . ARG A 1 59 ? -10.758 -30.125 -19.906 1 34.69 59 ARG A C 1
ATOM 496 O O . ARG A 1 59 ? -9.828 -29.562 -19.328 1 34.69 59 ARG A O 1
ATOM 503 N N . PHE A 1 60 ? -11.383 -31.094 -19.281 1 34.41 60 PHE A N 1
ATOM 504 C CA . PHE A 1 60 ? -10.93 -32.156 -18.406 1 34.41 60 PHE A CA 1
ATOM 505 C C . PHE A 1 60 ? -9.742 -32.906 -19.016 1 34.41 60 PHE A C 1
ATOM 507 O O . PHE A 1 60 ? -9.922 -33.844 -19.781 1 34.41 60 PHE A O 1
ATOM 514 N N . GLU A 1 61 ? -8.906 -32.188 -19.797 1 36.16 61 GLU A N 1
ATOM 515 C CA . GLU A 1 61 ? -7.934 -33.156 -20.297 1 36.16 61 GLU A CA 1
ATOM 516 C C . GLU A 1 61 ? -7.113 -33.75 -19.156 1 36.16 61 GLU A C 1
ATOM 518 O O . GLU A 1 61 ? -6.754 -33.062 -18.203 1 36.16 61 GLU A O 1
ATOM 523 N N . LYS A 1 62 ? -7.156 -35.031 -18.984 1 37.5 62 LYS A N 1
ATOM 524 C CA . LYS A 1 62 ? -6.367 -35.969 -18.188 1 37.5 62 LYS A CA 1
ATOM 525 C C . LYS A 1 62 ? -4.895 -35.562 -18.172 1 37.5 62 LYS A C 1
ATOM 527 O O . LYS A 1 62 ? -4.246 -35.531 -19.219 1 37.5 62 LYS A O 1
ATOM 532 N N . VAL A 1 63 ? -4.551 -34.5 -17.516 1 38.12 63 VAL A N 1
ATOM 533 C CA . VAL A 1 63 ? -3.102 -34.5 -17.359 1 38.12 63 VAL A CA 1
ATOM 534 C C . VAL A 1 63 ? -2.621 -35.938 -17.078 1 38.12 63 VAL A C 1
ATOM 536 O O . VAL A 1 63 ? -3.281 -36.688 -16.359 1 38.12 63 VAL A O 1
ATOM 539 N N . HIS A 1 64 ? -1.784 -36.344 -17.859 1 34.78 64 HIS A N 1
ATOM 540 C CA . HIS A 1 64 ? -1.329 -37.75 -17.906 1 34.78 64 HIS A CA 1
ATOM 541 C C . HIS A 1 64 ? -1.153 -38.312 -16.5 1 34.78 64 HIS A C 1
ATOM 543 O O . HIS A 1 64 ? -1.301 -39.531 -16.297 1 34.78 64 HIS A O 1
ATOM 549 N N . ASN A 1 65 ? -0.13 -37.719 -15.648 1 39.25 65 ASN A N 1
ATOM 550 C CA . ASN A 1 65 ? 0.143 -38.594 -14.5 1 39.25 65 ASN A CA 1
ATOM 551 C C . ASN A 1 65 ? -0.969 -38.5 -13.461 1 39.25 65 ASN A C 1
ATOM 553 O O . ASN A 1 65 ? -1.563 -37.438 -13.266 1 39.25 65 ASN A O 1
ATOM 557 N N . ASP A 1 66 ? -1.694 -39.594 -13.008 1 41.38 66 ASP A N 1
ATOM 558 C CA . ASP A 1 66 ? -2.814 -39.938 -12.133 1 41.38 66 ASP A CA 1
ATOM 559 C C . ASP A 1 66 ? -3.02 -38.844 -11.062 1 41.38 66 ASP A C 1
ATOM 561 O O . ASP A 1 66 ? -4.129 -38.688 -10.562 1 41.38 66 ASP A O 1
ATOM 565 N N . GLU A 1 67 ? -1.97 -38.188 -10.547 1 47.56 67 GLU A N 1
ATOM 566 C CA . GLU A 1 67 ? -2.162 -37.531 -9.266 1 47.56 67 GLU A CA 1
ATOM 567 C C . GLU A 1 67 ? -2.514 -36.031 -9.453 1 47.56 67 GLU A C 1
ATOM 569 O O . GLU A 1 67 ? -3.168 -35.438 -8.594 1 47.56 67 GLU A O 1
ATOM 574 N N . ALA A 1 68 ? -1.867 -35.344 -10.273 1 48.03 68 ALA A N 1
ATOM 575 C CA . ALA A 1 68 ? -2.193 -33.906 -10.305 1 48.03 68 ALA A CA 1
ATOM 576 C C . ALA A 1 68 ? -3.389 -33.656 -11.211 1 48.03 68 ALA A C 1
ATOM 578 O O . ALA A 1 68 ? -3.383 -34.031 -12.383 1 48.03 68 ALA A O 1
ATOM 579 N N . THR A 1 69 ? -4.551 -33.625 -10.641 1 50.56 69 THR A N 1
ATOM 580 C CA . THR A 1 69 ? -5.785 -33.344 -11.375 1 50.56 69 THR A CA 1
ATOM 581 C C . THR A 1 69 ? -5.848 -31.891 -11.805 1 50.56 69 THR A C 1
ATOM 583 O O . THR A 1 69 ? -5.223 -31.031 -11.18 1 50.56 69 THR A O 1
ATOM 586 N N . CYS A 1 70 ? -6.211 -31.688 -13.039 1 54.19 70 CYS A N 1
ATOM 587 C CA . CYS A 1 70 ? -6.422 -30.359 -13.609 1 54.19 70 CYS A CA 1
ATOM 588 C C . CYS A 1 70 ? -7.328 -29.531 -12.711 1 54.19 70 CYS A C 1
ATOM 590 O O . CYS A 1 70 ? -8.188 -30.078 -12.016 1 54.19 70 CYS A O 1
ATOM 592 N N . GLU A 1 71 ? -6.945 -28.281 -12.414 1 58.5 71 GLU A N 1
ATOM 593 C CA . GLU A 1 71 ? -7.656 -27.328 -11.562 1 58.5 71 GLU A CA 1
ATOM 594 C C . GLU A 1 71 ? -9.164 -27.453 -11.758 1 58.5 71 GLU A C 1
ATOM 596 O O . GLU A 1 71 ? -9.93 -27.344 -10.789 1 58.5 71 GLU A O 1
ATOM 601 N N . ILE A 1 72 ? -9.617 -27.688 -13 1 57.81 72 ILE A N 1
ATOM 602 C CA . ILE A 1 72 ? -11.062 -27.734 -13.18 1 57.81 72 ILE A CA 1
ATOM 603 C C . ILE A 1 72 ? -11.453 -29.078 -13.797 1 57.81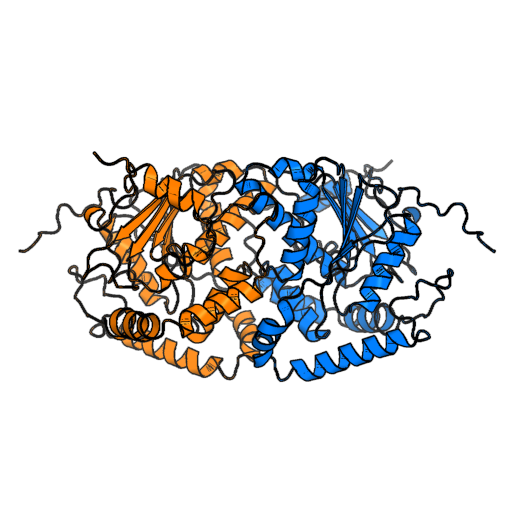 72 ILE A C 1
ATOM 605 O O . ILE A 1 72 ? -12.312 -29.141 -14.68 1 57.81 72 ILE A O 1
ATOM 609 N N . ASN A 1 73 ? -10.805 -30.031 -13.453 1 60.41 73 ASN A N 1
ATOM 610 C CA . ASN A 1 73 ? -11.219 -31.375 -13.836 1 60.41 73 ASN A CA 1
ATOM 611 C C . ASN A 1 73 ? -12.508 -31.781 -13.133 1 60.41 73 ASN A C 1
ATOM 613 O O . ASN A 1 73 ? -12.5 -32.094 -11.938 1 60.41 73 ASN A O 1
ATOM 617 N N . LEU A 1 74 ? -13.625 -31.75 -13.859 1 62.94 74 LEU A N 1
ATOM 618 C CA . LEU A 1 74 ? -14.945 -32 -13.281 1 62.94 74 LEU A CA 1
ATOM 619 C C . LEU A 1 74 ? -15.109 -33.469 -12.93 1 62.94 74 LEU A C 1
ATOM 621 O O . LEU A 1 74 ? -16.047 -33.844 -12.211 1 62.94 74 LEU A O 1
ATOM 625 N N . SER A 1 75 ? -14.141 -34.312 -13.477 1 62.97 75 SER A N 1
ATOM 626 C CA . SER A 1 75 ? -14.211 -35.719 -13.109 1 62.97 75 SER A CA 1
ATOM 627 C C . SER A 1 75 ? -13.688 -35.969 -11.688 1 62.97 75 SER A C 1
ATOM 629 O O . SER A 1 75 ? -13.961 -37 -11.078 1 62.97 75 SER A O 1
ATOM 631 N N . TYR A 1 76 ? -12.953 -34.969 -11.305 1 64.56 76 TYR A N 1
ATOM 632 C CA . TYR A 1 76 ? -12.43 -35.031 -9.938 1 64.56 76 TYR A CA 1
ATOM 633 C C . TYR A 1 76 ? -13.406 -34.375 -8.953 1 64.56 76 TYR A C 1
ATOM 635 O O . TYR A 1 76 ? -13.648 -33.188 -9.008 1 64.56 76 TYR A O 1
ATOM 643 N N . TRP A 1 77 ? -13.984 -35.219 -8.047 1 69.94 77 TRP A N 1
ATOM 644 C CA . TRP A 1 77 ? -15.109 -34.844 -7.203 1 69.94 77 TRP A CA 1
ATOM 645 C C . TRP A 1 77 ? -14.711 -33.688 -6.285 1 69.94 77 TRP A C 1
ATOM 647 O O . TRP A 1 77 ? -15.547 -32.844 -5.953 1 69.94 77 TRP A O 1
ATOM 657 N N . LYS A 1 78 ? -13.531 -33.562 -5.879 1 67.06 78 LYS A N 1
ATOM 658 C CA . LYS A 1 78 ? -13.117 -32.5 -4.973 1 67.06 78 LYS A CA 1
ATOM 659 C C . LYS A 1 78 ? -13.242 -31.125 -5.641 1 67.06 78 LYS A C 1
ATOM 661 O O . LYS A 1 78 ? -13.438 -30.109 -4.965 1 67.06 78 LYS A O 1
ATOM 666 N N . ASN A 1 79 ? -13.07 -31.109 -6.938 1 68.25 79 ASN A N 1
ATOM 667 C CA . ASN A 1 79 ? -13.242 -29.859 -7.676 1 68.25 79 ASN A CA 1
ATOM 668 C C . ASN A 1 79 ? -14.68 -29.344 -7.566 1 68.25 79 ASN A C 1
ATOM 670 O O . ASN A 1 79 ? -14.898 -28.125 -7.488 1 68.25 79 ASN A O 1
ATOM 674 N N . TRP A 1 80 ? -15.578 -30.312 -7.477 1 68.56 80 TRP A N 1
ATOM 675 C CA . TRP A 1 80 ? -16.969 -29.906 -7.297 1 68.56 80 TRP A CA 1
ATOM 676 C C . TRP A 1 80 ? -17.172 -29.25 -5.938 1 68.56 80 TRP A C 1
ATOM 678 O O . TRP A 1 80 ? -17.875 -28.25 -5.824 1 68.56 80 TRP A O 1
ATOM 688 N N . ILE A 1 81 ? -16.594 -29.766 -5.012 1 68.81 81 ILE A N 1
ATOM 689 C CA . ILE A 1 81 ? -16.672 -29.188 -3.68 1 68.81 81 ILE A CA 1
ATOM 690 C C . ILE A 1 81 ? -16.125 -27.766 -3.699 1 68.81 81 ILE A C 1
ATOM 692 O O . ILE A 1 81 ? -16.75 -26.844 -3.162 1 68.81 81 ILE A O 1
ATOM 696 N N . SER A 1 82 ? -15.039 -27.641 -4.383 1 67.12 82 SER A N 1
ATOM 697 C CA . SER A 1 82 ? -14.422 -26.312 -4.465 1 67.12 82 SER A CA 1
ATOM 698 C C . SER A 1 82 ? -15.328 -25.328 -5.191 1 67.12 82 SER A C 1
ATOM 700 O O . SER A 1 82 ? -15.477 -24.188 -4.77 1 67.12 82 SER A O 1
ATOM 702 N N . ILE A 1 83 ? -15.938 -25.719 -6.184 1 67 83 ILE A N 1
ATOM 703 C CA . ILE A 1 83 ? -16.797 -24.859 -6.988 1 67 83 ILE A CA 1
ATOM 704 C C . ILE A 1 83 ? -18.016 -24.453 -6.168 1 67 83 ILE A C 1
ATOM 706 O O . ILE A 1 83 ? -18.391 -23.266 -6.152 1 67 83 ILE A O 1
ATOM 710 N N . ILE A 1 84 ? -18.578 -25.406 -5.508 1 67.12 84 ILE A N 1
ATOM 711 C CA . ILE A 1 84 ? -19.75 -25.125 -4.695 1 67.12 84 ILE A CA 1
ATOM 712 C C . ILE A 1 84 ? -19.375 -24.156 -3.566 1 67.12 84 ILE A C 1
ATOM 714 O O . ILE A 1 84 ? -20.109 -23.203 -3.289 1 67.12 84 ILE A O 1
ATOM 718 N N . GLN A 1 85 ? -18.312 -24.391 -2.988 1 66.25 85 GLN A N 1
ATOM 719 C CA . GLN A 1 85 ? -17.844 -23.516 -1.928 1 66.25 85 GLN A CA 1
ATOM 720 C C . GLN A 1 85 ? -17.656 -22.078 -2.447 1 66.25 85 GLN A C 1
ATOM 722 O O . GLN A 1 85 ? -18.078 -21.125 -1.803 1 66.25 85 GLN A O 1
ATOM 727 N N . LEU A 1 86 ? -17.078 -21.969 -3.5 1 65.81 86 LEU A N 1
ATOM 728 C CA . LEU A 1 86 ? -16.844 -20.656 -4.09 1 65.81 86 LEU A CA 1
ATOM 729 C C . LEU A 1 86 ? -18.156 -19.969 -4.43 1 65.81 86 LEU A C 1
ATOM 731 O O . LEU A 1 86 ? -18.312 -18.766 -4.215 1 65.81 86 LEU A O 1
ATOM 735 N N . ALA A 1 87 ? -19.109 -20.734 -4.953 1 65.69 87 ALA A N 1
ATOM 736 C CA . ALA A 1 87 ? -20.422 -20.188 -5.285 1 65.69 87 ALA A CA 1
ATOM 737 C C . ALA A 1 87 ? -21.141 -19.703 -4.035 1 65.69 87 ALA A C 1
ATOM 739 O O . ALA A 1 87 ? -21.719 -18.609 -4.035 1 65.69 87 ALA A O 1
ATOM 740 N N . VAL A 1 88 ? -21.094 -20.359 -3.027 1 65.81 88 VAL A N 1
ATOM 741 C CA . VAL A 1 88 ? -21.75 -20.016 -1.772 1 65.81 88 VAL A CA 1
ATOM 742 C C . VAL A 1 88 ? -21.125 -18.75 -1.196 1 65.81 88 VAL A C 1
ATOM 744 O O . VAL A 1 88 ? -21.828 -17.844 -0.749 1 65.81 88 VAL A O 1
ATOM 747 N N . TRP A 1 89 ? -19.906 -18.703 -1.283 1 62.94 89 TRP A N 1
ATOM 748 C CA . TRP A 1 89 ? -19.219 -17.516 -0.771 1 62.94 89 TRP A CA 1
ATOM 749 C C . TRP A 1 89 ? -19.578 -16.281 -1.593 1 62.94 89 TRP A C 1
ATOM 751 O O . TRP A 1 89 ? -19.75 -15.188 -1.044 1 62.94 89 TRP A O 1
ATOM 761 N N . THR A 1 90 ? -19.641 -16.453 -2.805 1 63.53 90 THR A N 1
ATOM 762 C CA . THR A 1 90 ? -20.016 -15.344 -3.674 1 63.53 90 THR A CA 1
ATOM 763 C C . THR A 1 90 ? -21.406 -14.828 -3.307 1 63.53 90 THR A C 1
ATOM 765 O O . THR A 1 90 ? -21.609 -13.617 -3.148 1 63.53 90 THR A O 1
ATOM 768 N N . LEU A 1 91 ? -22.312 -15.641 -3.123 1 63.81 91 LEU A N 1
ATOM 769 C CA . LEU A 1 91 ? -23.703 -15.273 -2.848 1 63.81 91 LEU A CA 1
ATOM 770 C C . LEU A 1 91 ? -23.844 -14.695 -1.442 1 63.81 91 LEU A C 1
ATOM 772 O O . LEU A 1 91 ? -24.625 -13.766 -1.222 1 63.81 91 LEU A O 1
ATOM 776 N N . ALA A 1 92 ? -23.156 -15.156 -0.538 1 61.34 92 ALA A N 1
ATOM 777 C CA . ALA A 1 92 ? -23.25 -14.734 0.856 1 61.34 92 ALA A CA 1
ATOM 778 C C . ALA A 1 92 ? -22.594 -13.367 1.058 1 61.34 92 ALA A C 1
ATOM 780 O O . ALA A 1 92 ? -23 -12.602 1.931 1 61.34 92 ALA A O 1
ATOM 781 N N . THR A 1 93 ? -21.547 -13.125 0.389 1 58.34 93 THR A N 1
ATOM 782 C CA . THR A 1 93 ? -20.781 -11.914 0.663 1 58.34 93 THR A CA 1
ATOM 783 C C . THR A 1 93 ? -21.391 -10.711 -0.045 1 58.34 93 THR A C 1
ATOM 785 O O . THR A 1 93 ? -21.188 -9.57 0.375 1 58.34 93 THR A O 1
ATOM 788 N N . ILE A 1 94 ? -22.094 -10.945 -1.08 1 57.72 94 ILE A N 1
ATOM 789 C CA . ILE A 1 94 ? -22.656 -9.797 -1.785 1 57.72 94 ILE A CA 1
ATOM 790 C C . ILE A 1 94 ? -23.531 -8.984 -0.83 1 57.72 94 ILE A C 1
ATOM 792 O O . ILE A 1 94 ? -23.344 -7.77 -0.702 1 57.72 94 ILE A O 1
ATOM 796 N N . PRO A 1 95 ? -24.453 -9.5 -0.22 1 54.66 95 PRO A N 1
ATOM 797 C CA . PRO A 1 95 ? -25.266 -8.695 0.694 1 54.66 95 PRO A CA 1
ATOM 798 C C . PRO A 1 95 ? -24.484 -8.242 1.931 1 54.66 95 PRO A C 1
ATOM 800 O O . PRO A 1 95 ? -24.844 -7.234 2.549 1 54.66 95 PRO A O 1
ATOM 803 N N . LEU A 1 96 ? -23.484 -9.008 2.225 1 54.12 96 LEU A N 1
ATOM 804 C CA . LEU A 1 96 ? -22.812 -8.789 3.502 1 54.12 96 LEU A CA 1
ATOM 805 C C . LEU A 1 96 ? -21.562 -7.941 3.322 1 54.12 96 LEU A C 1
ATOM 807 O O . LEU A 1 96 ? -20.578 -8.109 4.059 1 54.12 96 LEU A O 1
ATOM 811 N N . VAL A 1 97 ? -21.531 -7.238 2.396 1 55.53 97 VAL A N 1
ATOM 812 C CA . VAL A 1 97 ? -20.375 -6.402 2.121 1 55.53 97 VAL A CA 1
ATOM 813 C C . VAL A 1 97 ? -19.906 -5.723 3.406 1 55.53 97 VAL A C 1
ATOM 815 O O . VAL A 1 97 ? -18.703 -5.613 3.66 1 55.53 97 VAL A O 1
ATOM 818 N N . ILE A 1 98 ? -21 -5.445 4.238 1 54.41 98 ILE A N 1
ATOM 819 C CA . ILE A 1 98 ? -20.703 -4.668 5.434 1 54.41 98 ILE A CA 1
ATOM 820 C C . ILE A 1 98 ? -19.969 -5.543 6.445 1 54.41 98 ILE A C 1
ATOM 822 O O . ILE A 1 98 ? -19.125 -5.059 7.199 1 54.41 98 ILE A O 1
ATOM 826 N N . PHE A 1 99 ? -20.266 -6.809 6.324 1 55 99 PHE A N 1
ATOM 827 C CA . PHE A 1 99 ? -19.734 -7.645 7.398 1 55 99 PHE A CA 1
ATOM 828 C C . PHE A 1 99 ? -18.391 -8.25 7.012 1 55 99 PHE A C 1
ATOM 830 O O . PHE A 1 99 ? -17.719 -8.859 7.844 1 55 99 PHE A O 1
ATOM 837 N N . TYR A 1 100 ? -18 -7.98 5.836 1 57.53 100 TYR A N 1
ATOM 838 C CA . TYR A 1 100 ? -16.797 -8.617 5.324 1 57.53 100 TYR A CA 1
ATOM 839 C C . TYR A 1 100 ? -15.586 -8.234 6.168 1 57.53 100 TYR A C 1
ATOM 841 O O . TYR A 1 100 ? -14.805 -9.102 6.566 1 57.53 100 TYR A O 1
ATOM 849 N N . PRO A 1 101 ? -15.492 -6.969 6.461 1 57.84 101 PRO A N 1
ATOM 850 C CA . PRO A 1 101 ? -14.336 -6.656 7.301 1 57.84 101 PRO A CA 1
ATOM 851 C C . PRO A 1 101 ? -14.391 -7.328 8.664 1 57.84 101 PRO A C 1
ATOM 853 O O . PRO A 1 101 ? -13.359 -7.742 9.203 1 57.84 101 PRO A O 1
ATOM 856 N N . LEU A 1 102 ? -15.609 -7.527 9.062 1 59.59 102 LEU A N 1
ATOM 857 C CA . LEU A 1 102 ? -15.75 -8.141 10.375 1 59.59 102 LEU A CA 1
ATOM 858 C C . LEU A 1 102 ? -15.391 -9.625 10.328 1 59.59 102 LEU A C 1
ATOM 860 O O . LEU A 1 102 ? -14.773 -10.148 11.25 1 59.59 102 LEU A O 1
ATOM 864 N N . LEU A 1 103 ? -15.836 -10.211 9.305 1 56.88 103 LEU A N 1
ATOM 865 C CA . LEU A 1 103 ? -15.523 -11.625 9.133 1 56.88 103 LEU A CA 1
ATOM 866 C C . LEU A 1 103 ? -14.023 -11.828 8.938 1 56.88 103 LEU A C 1
ATOM 868 O O . LEU A 1 103 ? -13.453 -12.797 9.445 1 56.88 103 LEU A O 1
ATOM 872 N N . MET A 1 104 ? -13.508 -10.867 8.312 1 59.19 104 MET A N 1
ATOM 873 C CA . MET A 1 104 ? -12.078 -10.992 8.023 1 59.19 104 MET A CA 1
ATOM 874 C C . MET A 1 104 ? -11.25 -10.797 9.289 1 59.19 104 MET A C 1
ATOM 876 O O . MET A 1 104 ? -10.172 -11.383 9.43 1 59.19 104 MET A O 1
ATOM 880 N N . LEU A 1 105 ? -11.766 -9.984 10.133 1 59.94 105 LEU A N 1
ATOM 881 C CA . LEU A 1 105 ? -11.0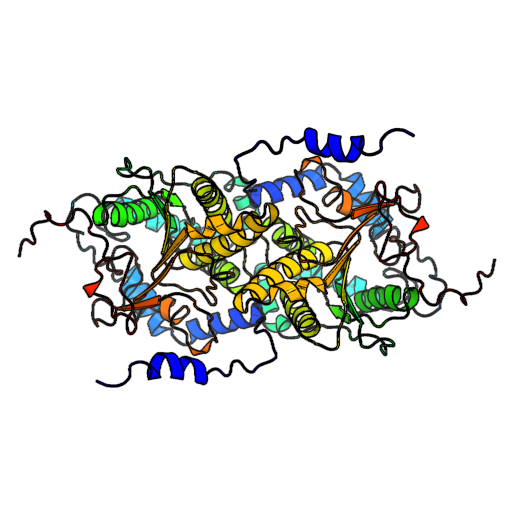7 -9.734 11.391 1 59.94 105 LEU A CA 1
ATOM 882 C C . LEU A 1 105 ? -10.828 -11.039 12.148 1 59.94 105 LEU A C 1
ATOM 884 O O . LEU A 1 105 ? -9.805 -11.195 12.812 1 59.94 105 LEU A O 1
ATOM 888 N N . SER A 1 106 ? -11.742 -11.961 12.023 1 55.22 106 SER A N 1
ATOM 889 C CA . SER A 1 106 ? -11.641 -13.227 12.75 1 55.22 106 SER A CA 1
ATOM 890 C C . SER A 1 106 ? -10.859 -14.258 11.945 1 55.22 106 SER A C 1
ATOM 892 O O . SER A 1 106 ? -10.047 -15.008 12.5 1 55.22 106 SER A O 1
ATOM 894 N N . ALA A 1 107 ? -11.18 -14.484 10.773 1 51.69 107 ALA A N 1
ATOM 895 C CA . ALA A 1 107 ? -10.672 -15.562 9.93 1 51.69 107 ALA A CA 1
ATOM 896 C C . ALA A 1 107 ? -9.188 -15.383 9.641 1 51.69 107 ALA A C 1
ATOM 898 O O . ALA A 1 107 ? -8.453 -16.359 9.477 1 51.69 107 ALA A O 1
ATOM 899 N N . PHE A 1 108 ? -8.711 -14.102 9.719 1 56.72 108 PHE A N 1
ATOM 900 C CA . PHE A 1 108 ? -7.504 -13.789 8.977 1 56.72 108 PHE A CA 1
ATOM 901 C C . PHE A 1 108 ? -6.262 -14.023 9.828 1 56.72 108 PHE A C 1
ATOM 903 O O . PHE A 1 108 ? -5.137 -13.859 9.352 1 56.72 108 PHE A O 1
ATOM 910 N N . GLU A 1 109 ? -6.465 -14.641 10.969 1 57.62 109 GLU A N 1
ATOM 911 C CA . GLU A 1 109 ? -5.223 -14.734 11.727 1 57.62 109 GLU A CA 1
ATOM 912 C C . GLU A 1 109 ? -4.395 -15.938 11.281 1 57.62 109 GLU A C 1
ATOM 914 O O . GLU A 1 109 ? -3.172 -15.953 11.43 1 57.62 109 GLU A O 1
ATOM 919 N N . GLN A 1 110 ? -4.977 -16.797 10.562 1 61.53 110 GLN A N 1
ATOM 920 C CA . GLN A 1 110 ? -4.152 -17.984 10.352 1 61.53 110 GLN A CA 1
ATOM 921 C C . GLN A 1 110 ? -3.467 -17.938 8.992 1 61.53 110 GLN A C 1
ATOM 923 O O . GLN A 1 110 ? -4.109 -17.672 7.977 1 61.53 110 GLN A O 1
ATOM 928 N N . GLU A 1 111 ? -2.148 -18.016 9.133 1 66.12 111 GLU A N 1
ATOM 929 C CA . GLU A 1 111 ? -1.34 -18.188 7.926 1 66.12 111 GLU A CA 1
ATOM 930 C C . GLU A 1 111 ? -1.733 -19.453 7.168 1 66.12 111 GLU A C 1
ATOM 932 O O . GLU A 1 111 ? -1.818 -20.531 7.754 1 66.12 111 GLU A O 1
ATOM 937 N N . LYS A 1 112 ? -2.18 -19.281 5.949 1 75.5 112 LYS A N 1
ATOM 938 C CA . LYS A 1 112 ? -2.48 -20.453 5.141 1 75.5 112 LYS A CA 1
ATOM 939 C C . LYS A 1 112 ? -1.384 -20.703 4.109 1 75.5 112 LYS A C 1
ATOM 941 O O . LYS A 1 112 ? -1.372 -20.094 3.043 1 75.5 112 LYS A O 1
ATOM 946 N N . ILE A 1 113 ? -0.506 -21.547 4.523 1 87.62 113 ILE A N 1
ATOM 947 C CA . ILE A 1 113 ? 0.642 -21.906 3.699 1 87.62 113 ILE A CA 1
ATOM 948 C C . ILE A 1 113 ? 0.586 -23.406 3.367 1 87.62 113 ILE A C 1
ATOM 950 O O . ILE A 1 113 ? 0.293 -24.234 4.234 1 87.62 113 ILE A O 1
ATOM 954 N N . ARG A 1 114 ? 0.688 -23.734 2.131 1 90.94 114 ARG A N 1
ATOM 955 C CA . ARG A 1 114 ? 0.878 -25.109 1.688 1 90.94 114 ARG A CA 1
ATOM 956 C C . ARG A 1 114 ? 2.35 -25.5 1.751 1 90.94 114 ARG A C 1
ATOM 958 O O . ARG A 1 114 ? 3.188 -24.906 1.071 1 90.94 114 ARG A O 1
ATOM 965 N N . PRO A 1 115 ? 2.723 -26.438 2.582 1 91.25 115 PRO A N 1
ATOM 966 C CA . PRO A 1 115 ? 4.133 -26.812 2.688 1 91.25 115 PRO A CA 1
ATOM 967 C C . PRO A 1 115 ? 4.664 -27.484 1.417 1 91.25 115 PRO A C 1
ATOM 969 O O . PRO A 1 115 ? 3.896 -28.078 0.656 1 91.25 115 PRO A O 1
ATOM 972 N N . PRO A 1 116 ? 5.93 -27.281 1.207 1 91.56 116 PRO A N 1
ATOM 973 C CA . PRO A 1 116 ? 6.547 -27.922 0.036 1 91.56 116 PRO A CA 1
ATOM 974 C C . PRO A 1 116 ? 6.668 -29.438 0.175 1 91.56 116 PRO A C 1
ATOM 976 O O . PRO A 1 116 ? 6.723 -29.953 1.293 1 91.56 116 PRO A O 1
ATOM 979 N N . LYS A 1 117 ? 6.598 -30.078 -0.961 1 84.31 117 LYS A N 1
ATOM 980 C CA . LYS A 1 117 ? 6.934 -31.5 -0.968 1 84.31 117 LYS A CA 1
ATOM 981 C C . LYS A 1 117 ? 8.367 -31.734 -0.507 1 84.31 117 LYS A C 1
ATOM 983 O O . LYS A 1 117 ? 9.172 -30.797 -0.479 1 84.31 117 LYS A O 1
ATOM 988 N N . GLU A 1 118 ? 8.734 -32.938 0.043 1 75.56 118 GLU A N 1
ATOM 989 C CA . GLU A 1 118 ? 10.055 -33.281 0.57 1 75.56 118 GLU A CA 1
ATOM 990 C C . GLU A 1 118 ? 11.164 -32.812 -0.37 1 75.56 118 GLU A C 1
ATOM 992 O O . GLU A 1 118 ? 11.117 -33.094 -1.571 1 75.56 118 GLU A O 1
ATOM 997 N N . GLN A 1 119 ? 11.773 -31.625 0.014 1 64.94 119 GLN A N 1
ATOM 998 C CA . GLN A 1 119 ? 12.734 -30.812 -0.732 1 64.94 119 GLN A CA 1
ATOM 999 C C . GLN A 1 119 ? 13.992 -31.609 -1.053 1 64.94 119 GLN A C 1
ATOM 1001 O O . GLN A 1 119 ? 14.523 -32.312 -0.193 1 64.94 119 GLN A O 1
ATOM 1006 N N . THR A 1 120 ? 14.336 -31.594 -2.367 1 64.56 120 THR A N 1
ATOM 1007 C CA . THR A 1 120 ? 15.602 -32.25 -2.699 1 64.56 120 THR A CA 1
ATOM 1008 C C . THR A 1 120 ? 16.766 -31.281 -2.521 1 64.56 120 THR A C 1
ATOM 1010 O O . THR A 1 120 ? 17.891 -31.703 -2.246 1 64.56 120 THR A O 1
ATOM 1013 N N . LYS A 1 121 ? 16.547 -29.906 -2.764 1 76.12 121 LYS A N 1
ATOM 1014 C CA . LYS A 1 121 ? 17.672 -29 -2.699 1 76.12 121 LYS A CA 1
ATOM 1015 C C . LYS A 1 121 ? 17.484 -27.953 -1.601 1 76.12 121 LYS A C 1
ATOM 1017 O O . LYS A 1 121 ? 16.516 -27.172 -1.641 1 76.12 121 LYS A O 1
ATOM 1022 N N . ASP A 1 122 ? 18.422 -27.953 -0.646 1 79.25 122 ASP A N 1
ATOM 1023 C CA . ASP A 1 122 ? 18.312 -27.109 0.537 1 79.25 122 ASP A CA 1
ATOM 1024 C C . ASP A 1 122 ? 18.688 -25.656 0.216 1 79.25 122 ASP A C 1
ATOM 1026 O O . ASP A 1 122 ? 18.297 -24.734 0.932 1 79.25 122 ASP A O 1
ATOM 1030 N N . ASP A 1 123 ? 19.359 -25.422 -0.879 1 91.81 123 ASP A N 1
ATOM 1031 C CA . ASP A 1 123 ? 19.891 -24.078 -1.118 1 91.81 123 ASP A CA 1
ATOM 1032 C C . ASP A 1 123 ? 18.953 -23.281 -2.023 1 91.81 123 ASP A C 1
ATOM 1034 O O . ASP A 1 123 ? 19.266 -22.141 -2.383 1 91.81 123 ASP A O 1
ATOM 1038 N N . GLU A 1 124 ? 17.859 -23.938 -2.4 1 93.75 124 GLU A N 1
ATOM 1039 C CA . GLU A 1 124 ? 16.875 -23.266 -3.219 1 93.75 124 GLU A CA 1
ATOM 1040 C C . GLU A 1 124 ? 15.477 -23.359 -2.596 1 93.75 124 GLU A C 1
ATOM 1042 O O . GLU A 1 124 ? 15.07 -24.438 -2.146 1 93.75 124 GLU A O 1
ATOM 1047 N N . LYS A 1 125 ? 14.789 -22.266 -2.539 1 95.56 125 LYS A N 1
ATOM 1048 C CA . LYS A 1 125 ? 13.43 -22.25 -2.016 1 95.56 125 LYS A CA 1
ATOM 1049 C C . LYS A 1 125 ? 12.453 -21.672 -3.039 1 95.56 125 LYS A C 1
ATOM 1051 O O . LYS A 1 125 ? 12.75 -20.656 -3.674 1 95.56 125 LYS A O 1
ATOM 1056 N N . TRP A 1 126 ? 11.352 -22.406 -3.193 1 96.38 126 TRP A N 1
ATOM 1057 C CA . TRP A 1 126 ? 10.336 -21.984 -4.152 1 96.38 126 TRP A CA 1
ATOM 1058 C C . TRP A 1 126 ? 9.039 -21.594 -3.443 1 96.38 126 TRP A C 1
ATOM 1060 O O . TRP A 1 126 ? 8.633 -22.25 -2.486 1 96.38 126 TRP A O 1
ATOM 1070 N N . PHE A 1 127 ? 8.477 -20.531 -3.934 1 97.69 127 PHE A N 1
ATOM 1071 C CA . PHE A 1 127 ? 7.168 -20.078 -3.475 1 97.69 127 PHE A CA 1
ATOM 1072 C C . PHE A 1 127 ? 6.211 -19.906 -4.648 1 97.69 127 PHE A C 1
ATOM 1074 O O . PHE A 1 127 ? 6.625 -19.547 -5.746 1 97.69 127 PHE A O 1
ATOM 1081 N N . PHE A 1 128 ? 4.938 -20.234 -4.418 1 98 128 PHE A N 1
ATOM 1082 C CA . PHE A 1 128 ? 3.898 -20.031 -5.422 1 98 128 PHE A CA 1
ATOM 1083 C C . PHE A 1 128 ? 2.721 -19.25 -4.832 1 98 128 PHE A C 1
ATOM 1085 O O . PHE A 1 128 ? 2.271 -19.547 -3.723 1 98 128 PHE A O 1
ATOM 1092 N N . ILE A 1 129 ? 2.279 -18.203 -5.551 1 97.75 129 ILE A N 1
ATOM 1093 C CA . ILE A 1 129 ? 1.094 -17.453 -5.176 1 97.75 129 ILE A CA 1
ATOM 1094 C C . ILE A 1 129 ? 0.027 -17.578 -6.258 1 97.75 129 ILE A C 1
ATOM 1096 O O . ILE A 1 129 ? 0.26 -17.219 -7.414 1 97.75 129 ILE A O 1
ATOM 1100 N N . ASN A 1 130 ? -1.128 -18 -5.906 1 93.38 130 ASN A N 1
ATOM 1101 C CA . ASN A 1 130 ? -2.203 -18.266 -6.855 1 93.38 130 ASN A CA 1
ATOM 1102 C C . ASN A 1 130 ? -2.986 -17 -7.188 1 93.38 130 ASN A C 1
ATOM 1104 O O . ASN A 1 130 ? -2.863 -15.984 -6.492 1 93.38 130 ASN A O 1
ATOM 1108 N N . GLY A 1 131 ? -3.84 -17.094 -8.227 1 90.56 131 GLY A N 1
ATOM 1109 C CA . GLY A 1 131 ? -4.727 -16.016 -8.641 1 90.56 131 GLY A CA 1
ATOM 1110 C C . GLY A 1 131 ? -6.082 -16.062 -7.969 1 90.56 131 GLY A C 1
ATOM 1111 O O . GLY A 1 131 ? -6.207 -16.562 -6.848 1 90.56 131 GLY A O 1
ATOM 1112 N N . VAL A 1 132 ? -7.039 -15.492 -8.633 1 82.44 132 VAL A N 1
ATOM 1113 C CA . VAL A 1 132 ? -8.391 -15.383 -8.086 1 82.44 132 VAL A CA 1
ATOM 1114 C C . VAL A 1 132 ? -9.078 -16.75 -8.141 1 82.44 132 VAL A C 1
ATOM 1116 O O . VAL A 1 132 ? -8.672 -17.625 -8.906 1 82.44 132 VAL A O 1
ATOM 1119 N N . THR A 1 133 ? -10.094 -16.906 -7.34 1 77.44 133 THR A N 1
ATOM 1120 C CA . THR A 1 133 ? -11.016 -18.047 -7.34 1 77.44 133 THR A CA 1
ATOM 1121 C C . THR A 1 133 ? -10.266 -19.344 -7.074 1 77.44 133 THR A C 1
ATOM 1123 O O . THR A 1 133 ? -10.492 -20.344 -7.758 1 77.44 133 THR A O 1
ATOM 1126 N N . VAL A 1 134 ? -9.266 -19.312 -6.293 1 76.5 134 VAL A N 1
ATOM 1127 C CA . VAL A 1 134 ? -8.5 -20.5 -5.926 1 76.5 134 VAL A CA 1
ATOM 1128 C C . VAL A 1 134 ? -8.648 -20.766 -4.43 1 76.5 134 VAL A C 1
ATOM 1130 O O . VAL A 1 134 ? -8.594 -19.844 -3.617 1 76.5 134 VAL A O 1
ATOM 1133 N N . ASN A 1 135 ? -8.992 -22 -4.164 1 76.69 135 ASN A N 1
ATOM 1134 C CA . ASN A 1 135 ? -8.992 -22.438 -2.775 1 76.69 135 ASN A CA 1
ATOM 1135 C C . ASN A 1 135 ? -7.77 -23.297 -2.459 1 76.69 135 ASN A C 1
ATOM 1137 O O . ASN A 1 135 ? -6.824 -23.344 -3.246 1 76.69 135 ASN A O 1
ATOM 1141 N N . GLU A 1 136 ? -7.75 -23.922 -1.301 1 80.19 136 GLU A N 1
ATOM 1142 C CA . GLU A 1 136 ? -6.59 -24.688 -0.84 1 80.19 136 GLU A CA 1
ATOM 1143 C C . GLU A 1 136 ? -6.309 -25.875 -1.751 1 80.19 136 GLU A C 1
ATOM 1145 O O . GLU A 1 136 ? -5.148 -26.203 -2.018 1 80.19 136 GLU A O 1
ATOM 1150 N N . GLU A 1 137 ? -7.324 -26.516 -2.221 1 76.31 137 GLU A N 1
ATOM 1151 C CA . GLU A 1 137 ? -7.164 -27.672 -3.086 1 76.31 137 GLU A CA 1
ATOM 1152 C C . GLU A 1 137 ? -6.539 -27.297 -4.422 1 76.31 137 GLU A C 1
ATOM 1154 O O . GLU A 1 137 ? -5.629 -27.969 -4.906 1 76.31 137 GLU A O 1
ATOM 1159 N N . TRP A 1 138 ? -7.062 -26.297 -4.969 1 80.38 138 TRP A N 1
ATOM 1160 C CA . TRP A 1 138 ? -6.539 -25.844 -6.254 1 80.38 138 TRP A CA 1
ATOM 1161 C C . TRP A 1 138 ? -5.121 -25.297 -6.105 1 80.38 138 TRP A C 1
ATOM 1163 O O . TRP A 1 138 ? -4.301 -25.438 -7.016 1 80.38 138 TRP A O 1
ATOM 1173 N N . LEU A 1 139 ? -4.836 -24.641 -5 1 88.12 139 LEU A N 1
ATOM 1174 C CA . LEU A 1 139 ? -3.463 -24.219 -4.734 1 88.12 139 LEU A CA 1
ATOM 1175 C C . LEU A 1 139 ? -2.527 -25.422 -4.672 1 88.12 139 LEU A C 1
ATOM 1177 O O . LEU A 1 139 ? -1.412 -25.375 -5.195 1 88.12 139 LEU A O 1
ATOM 1181 N N . ASP A 1 140 ? -2.963 -26.453 -4.012 1 86.62 140 ASP A N 1
ATOM 1182 C CA . ASP A 1 140 ? -2.166 -27.672 -3.926 1 86.62 140 ASP A CA 1
ATOM 1183 C C . ASP A 1 140 ? -1.849 -28.219 -5.316 1 86.62 140 ASP A C 1
ATOM 1185 O O . ASP A 1 140 ? -0.719 -28.625 -5.586 1 86.62 140 ASP A O 1
ATOM 1189 N N . GLN A 1 141 ? -2.852 -28.172 -6.191 1 84.19 141 GLN A N 1
ATOM 1190 C CA . GLN A 1 141 ? -2.656 -28.656 -7.555 1 84.19 141 GLN A CA 1
ATOM 1191 C C . GLN A 1 141 ? -1.674 -27.766 -8.312 1 84.19 141 GLN A C 1
ATOM 1193 O O . GLN A 1 141 ? -0.863 -28.266 -9.102 1 84.19 141 GLN A O 1
ATOM 1198 N N . ASN A 1 142 ? -1.801 -26.516 -8.102 1 90 142 ASN A N 1
ATOM 1199 C CA . ASN A 1 142 ? -0.867 -25.594 -8.75 1 90 142 ASN A CA 1
ATOM 1200 C C . ASN A 1 142 ? 0.571 -25.859 -8.312 1 90 142 ASN A C 1
ATOM 1202 O O . ASN A 1 142 ? 1.482 -25.891 -9.148 1 90 142 ASN A O 1
ATOM 1206 N N . CYS A 1 143 ? 0.723 -26.078 -7.043 1 92.06 143 CYS A N 1
ATOM 1207 C CA . CYS A 1 143 ? 2.055 -26.359 -6.523 1 92.06 143 CYS A CA 1
ATOM 1208 C C . CYS A 1 143 ? 2.578 -27.688 -7.066 1 92.06 143 CYS A C 1
ATOM 1210 O O . CYS A 1 143 ? 3.746 -27.797 -7.445 1 92.06 143 CYS A O 1
ATOM 1212 N N . LYS A 1 144 ? 1.724 -28.688 -7.125 1 88.38 144 LYS A N 1
ATOM 1213 C CA . LYS A 1 144 ? 2.117 -30 -7.637 1 88.38 144 LYS A CA 1
ATOM 1214 C C . LYS A 1 144 ? 2.539 -29.922 -9.102 1 88.38 144 LYS A C 1
ATOM 1216 O O . LYS A 1 144 ? 3.443 -30.641 -9.531 1 88.38 144 LYS A O 1
ATOM 1221 N N . TYR A 1 145 ? 1.846 -29.062 -9.852 1 89.38 145 TYR A N 1
ATOM 1222 C CA . TYR A 1 145 ? 2.184 -28.844 -11.25 1 89.38 145 TYR A CA 1
ATOM 1223 C C . TYR A 1 145 ? 3.635 -28.391 -11.398 1 89.38 145 TYR A C 1
ATOM 1225 O O . TYR A 1 145 ? 4.367 -28.922 -12.242 1 89.38 145 TYR A O 1
ATOM 1233 N N . LEU A 1 146 ? 4.102 -27.547 -10.547 1 92.12 146 LEU A N 1
ATOM 1234 C CA . LEU A 1 146 ? 5.477 -27.062 -10.547 1 92.12 146 LEU A CA 1
ATOM 1235 C C . LEU A 1 146 ? 6.43 -28.109 -9.992 1 92.12 146 LEU A C 1
ATOM 1237 O O . LEU A 1 146 ? 7.516 -28.312 -10.539 1 92.12 146 LEU A O 1
ATOM 1241 N N . GLU A 1 147 ? 6.027 -28.734 -8.914 1 91 147 GLU A N 1
ATOM 1242 C CA . GLU A 1 147 ? 6.867 -29.734 -8.258 1 91 147 GLU A CA 1
ATOM 1243 C C . GLU A 1 147 ? 7.16 -30.906 -9.195 1 91 147 GLU A C 1
ATOM 1245 O O . GLU A 1 147 ? 8.273 -31.422 -9.211 1 91 147 GLU A O 1
ATOM 1250 N N . GLU A 1 148 ? 6.191 -31.266 -9.984 1 87 148 GLU A N 1
ATOM 1251 C CA . GLU A 1 148 ? 6.363 -32.375 -10.93 1 87 148 GLU A CA 1
ATOM 1252 C C . GLU A 1 148 ? 7.27 -31.953 -12.086 1 87 148 GLU A C 1
ATOM 1254 O O . GLU A 1 148 ? 8.117 -32.75 -12.523 1 87 148 GLU A O 1
ATOM 1259 N N . ARG A 1 149 ? 7.094 -30.797 -12.516 1 88.19 149 ARG A N 1
ATOM 1260 C CA . ARG A 1 149 ? 7.859 -30.328 -13.672 1 88.19 149 ARG A CA 1
ATOM 1261 C C . ARG A 1 149 ? 9.32 -30.094 -13.297 1 88.19 149 ARG A C 1
ATOM 1263 O O . ARG A 1 149 ? 10.227 -30.391 -14.078 1 88.19 149 ARG A O 1
ATOM 1270 N N . PHE A 1 150 ? 9.562 -29.594 -12.094 1 90.38 150 PHE A N 1
ATOM 1271 C CA . PHE A 1 150 ? 10.906 -29.125 -11.789 1 90.38 150 PHE A CA 1
ATOM 1272 C C . PHE A 1 150 ? 11.578 -30.016 -10.75 1 90.38 150 PHE A C 1
ATOM 1274 O O . PHE A 1 150 ? 12.773 -29.859 -10.477 1 90.38 150 PHE A O 1
ATOM 1281 N N . GLY A 1 151 ? 10.883 -30.938 -10.141 1 86.88 151 GLY A N 1
ATOM 1282 C CA . GLY A 1 151 ? 11.453 -31.828 -9.148 1 86.88 151 GLY A CA 1
ATOM 1283 C C . GLY A 1 151 ? 11.883 -31.125 -7.883 1 86.88 151 GLY A C 1
ATOM 1284 O O . GLY A 1 151 ? 12.953 -31.406 -7.34 1 86.88 151 GLY A O 1
ATOM 1285 N N . ILE A 1 152 ? 11.117 -30.109 -7.5 1 90.06 152 ILE A N 1
ATOM 1286 C CA . ILE A 1 152 ? 11.445 -29.297 -6.328 1 90.06 152 ILE A CA 1
ATOM 1287 C C . ILE A 1 152 ? 10.211 -29.156 -5.445 1 90.06 152 ILE A C 1
ATOM 1289 O O . ILE A 1 152 ? 9.086 -29.406 -5.891 1 90.06 152 ILE A O 1
ATOM 1293 N N . GLY A 1 153 ? 10.5 -28.859 -4.145 1 92.81 153 GLY A N 1
ATOM 1294 C CA . GLY A 1 153 ? 9.391 -28.5 -3.279 1 92.81 153 GLY A CA 1
ATOM 1295 C C . GLY A 1 153 ? 8.969 -27.047 -3.43 1 92.81 153 GLY A C 1
ATOM 1296 O O . GLY A 1 153 ? 9.812 -26.156 -3.551 1 92.81 153 GLY A O 1
ATOM 1297 N N . VAL A 1 154 ? 7.664 -26.875 -3.494 1 95.12 154 VAL A N 1
ATOM 1298 C CA . VAL A 1 154 ? 7.137 -25.516 -3.672 1 95.12 154 VAL A CA 1
ATOM 1299 C C . VAL A 1 154 ? 6.242 -25.156 -2.488 1 95.12 154 VAL A C 1
ATOM 1301 O O . VAL A 1 154 ? 5.309 -25.891 -2.16 1 95.12 154 VAL A O 1
ATOM 1304 N N . THR A 1 155 ? 6.586 -24.109 -1.806 1 95.69 155 THR A N 1
ATOM 1305 C CA . THR A 1 155 ? 5.723 -23.578 -0.764 1 95.69 155 THR A CA 1
ATOM 1306 C C . THR A 1 155 ? 4.613 -22.719 -1.37 1 95.69 155 THR A C 1
ATOM 1308 O O . THR A 1 155 ? 4.887 -21.766 -2.094 1 95.69 155 THR A O 1
ATOM 1311 N N . GLY A 1 156 ? 3.367 -23.109 -1.052 1 96.5 156 GLY A N 1
ATOM 1312 C CA . GLY A 1 156 ? 2.242 -22.344 -1.572 1 96.5 156 GLY A CA 1
ATOM 1313 C C . GLY A 1 156 ? 1.734 -21.297 -0.606 1 96.5 156 GLY A C 1
ATOM 1314 O O . GLY A 1 156 ? 1.46 -21.594 0.558 1 96.5 156 GLY A O 1
ATOM 1315 N N . ILE A 1 157 ? 1.691 -20.062 -1.019 1 94.5 157 ILE A N 1
ATOM 1316 C CA . ILE A 1 157 ? 1.051 -18.984 -0.279 1 94.5 157 ILE A CA 1
ATOM 1317 C C . ILE A 1 157 ? -0.351 -18.734 -0.834 1 94.5 157 ILE A C 1
ATOM 1319 O O . ILE A 1 157 ? -0.505 -18.328 -1.99 1 94.5 157 ILE A O 1
ATOM 1323 N N . LEU A 1 158 ? -1.292 -18.906 -0.042 1 90.56 158 LEU A N 1
ATOM 1324 C CA . LEU A 1 158 ? -2.676 -18.922 -0.504 1 90.56 158 LEU A CA 1
ATOM 1325 C C . LEU A 1 158 ? -3.229 -17.5 -0.602 1 90.56 158 LEU A C 1
ATOM 1327 O O . LEU A 1 158 ? -3.234 -16.766 0.386 1 90.56 158 LEU A O 1
ATOM 1331 N N . ASN A 1 159 ? -3.566 -17.078 -1.779 1 90.62 159 ASN A N 1
ATOM 1332 C CA . ASN A 1 159 ? -4.5 -15.977 -1.994 1 90.62 159 ASN A CA 1
ATOM 1333 C C . ASN A 1 159 ? -5.949 -16.453 -1.951 1 90.62 159 ASN A C 1
ATOM 1335 O O . ASN A 1 159 ? -6.531 -16.781 -2.988 1 90.62 159 ASN A O 1
ATOM 1339 N N . ARG A 1 160 ? -6.465 -16.391 -0.813 1 79.19 160 ARG A N 1
ATOM 1340 C CA . ARG A 1 160 ? -7.746 -17.031 -0.553 1 79.19 160 ARG A CA 1
ATOM 1341 C C . ARG A 1 160 ? -8.875 -16.328 -1.291 1 79.19 160 ARG A C 1
ATOM 1343 O O . ARG A 1 160 ? -8.938 -15.094 -1.306 1 79.19 160 ARG A O 1
ATOM 1350 N N . SER A 1 161 ? -9.781 -17.125 -1.842 1 74.44 161 SER A N 1
ATOM 1351 C CA . SER A 1 161 ? -10.914 -16.594 -2.594 1 74.44 161 SER A CA 1
ATOM 1352 C C . SER A 1 161 ? -12.172 -16.531 -1.731 1 74.44 161 SER A C 1
ATOM 1354 O O . SER A 1 161 ? -12.43 -17.438 -0.939 1 74.44 161 SER A O 1
ATOM 1356 N N . TYR A 1 162 ? -12.891 -15.469 -1.813 1 65.62 162 TYR A N 1
ATOM 1357 C CA . TYR A 1 162 ? -14.195 -15.32 -1.179 1 65.62 162 TYR A CA 1
ATOM 1358 C C . TYR A 1 162 ? -15.297 -15.18 -2.223 1 65.62 162 TYR A C 1
ATOM 1360 O O . TYR A 1 162 ? -16.359 -14.625 -1.941 1 65.62 162 TYR A O 1
ATOM 1368 N N . GLY A 1 163 ? -14.945 -15.641 -3.352 1 64.38 163 GLY A N 1
ATOM 1369 C CA . GLY A 1 163 ? -15.844 -15.492 -4.484 1 64.38 163 GLY A CA 1
ATOM 1370 C C . GLY A 1 163 ? -15.297 -14.578 -5.566 1 64.38 163 GLY A C 1
ATOM 1371 O O . GLY A 1 163 ? -14.531 -13.656 -5.277 1 64.38 163 GLY A O 1
ATOM 1372 N N . ILE A 1 164 ? -15.742 -14.773 -6.75 1 66.62 164 ILE A N 1
ATOM 1373 C CA . ILE A 1 164 ? -15.172 -14.125 -7.922 1 66.62 164 ILE A CA 1
ATOM 1374 C C . ILE A 1 164 ? -15.359 -12.609 -7.816 1 66.62 164 ILE A C 1
ATOM 1376 O O . ILE A 1 164 ? -14.477 -11.844 -8.211 1 66.62 164 ILE A O 1
ATOM 1380 N N . PHE A 1 165 ? -16.453 -12.203 -7.375 1 66.06 165 PHE A N 1
ATOM 1381 C CA . PHE A 1 165 ? -16.75 -10.773 -7.289 1 66.06 165 PHE A CA 1
ATOM 1382 C C . PHE A 1 165 ? -15.797 -10.086 -6.316 1 66.06 165 PHE A C 1
ATOM 1384 O O . PHE A 1 165 ? -15.188 -9.07 -6.652 1 66.06 165 PHE A O 1
ATOM 1391 N N . TRP A 1 166 ? -15.617 -10.672 -5.191 1 69.25 166 TRP A N 1
ATOM 1392 C CA . TRP A 1 166 ? -14.75 -10.094 -4.172 1 69.25 166 TRP A CA 1
ATOM 1393 C C . TRP A 1 166 ? -13.281 -10.172 -4.602 1 69.25 166 TRP A C 1
ATOM 1395 O O . TRP A 1 166 ? -12.5 -9.266 -4.305 1 69.25 166 TRP A O 1
ATOM 1405 N N . ASP A 1 167 ? -13.031 -11.289 -5.246 1 76.06 167 ASP A N 1
ATOM 1406 C CA . ASP A 1 167 ? -11.672 -11.422 -5.758 1 76.06 167 ASP A CA 1
ATOM 1407 C C . ASP A 1 167 ? -11.352 -10.312 -6.758 1 76.06 167 ASP A C 1
ATOM 1409 O O . ASP A 1 167 ? -10.242 -9.781 -6.77 1 76.06 167 ASP A O 1
ATOM 1413 N N . PHE A 1 168 ? -12.359 -10.023 -7.504 1 76.06 168 PHE A N 1
ATOM 1414 C CA . PHE A 1 168 ? -12.18 -8.969 -8.492 1 76.06 168 PHE A CA 1
ATOM 1415 C C . PHE A 1 168 ? -11.977 -7.621 -7.812 1 76.06 168 PHE A C 1
ATOM 1417 O O . PHE A 1 168 ? -11.078 -6.863 -8.188 1 76.06 168 PHE A O 1
ATOM 1424 N N . VAL A 1 169 ? -12.75 -7.285 -6.852 1 73.5 169 VAL A N 1
ATOM 1425 C CA . VAL A 1 169 ? -12.648 -6.027 -6.125 1 73.5 169 VAL A CA 1
ATOM 1426 C C . VAL A 1 169 ? -11.281 -5.938 -5.441 1 73.5 169 VAL A C 1
ATOM 1428 O O . VAL A 1 169 ? -10.609 -4.906 -5.512 1 73.5 169 VAL A O 1
ATOM 1431 N N . GLU A 1 170 ? -10.922 -7 -4.879 1 81.5 170 GLU A N 1
ATOM 1432 C CA . GLU A 1 170 ? -9.633 -7.039 -4.191 1 81.5 170 GLU A CA 1
ATOM 1433 C C . GLU A 1 170 ? -8.477 -6.828 -5.164 1 81.5 170 GLU A C 1
ATOM 1435 O O . GLU A 1 170 ? -7.535 -6.09 -4.867 1 81.5 170 GLU A O 1
ATOM 1440 N N . ALA A 1 171 ? -8.602 -7.488 -6.289 1 85.88 171 ALA A N 1
ATOM 1441 C CA . ALA A 1 171 ? -7.547 -7.367 -7.289 1 85.88 171 ALA A CA 1
ATOM 1442 C C . ALA A 1 171 ? -7.434 -5.93 -7.789 1 85.88 171 ALA A C 1
ATOM 1444 O O . ALA A 1 171 ? -6.324 -5.422 -7.992 1 85.88 171 ALA A O 1
ATOM 1445 N N . VAL A 1 172 ? -8.523 -5.301 -7.953 1 81.69 172 VAL A N 1
ATOM 1446 C CA . VAL A 1 172 ? -8.539 -3.924 -8.438 1 81.69 172 VAL A CA 1
ATOM 1447 C C . VAL A 1 172 ? -7.945 -2.994 -7.387 1 81.69 172 VAL A C 1
ATOM 1449 O O . VAL A 1 172 ? -7.18 -2.084 -7.711 1 81.69 172 VAL A O 1
ATOM 1452 N N . LEU A 1 173 ? -8.266 -3.215 -6.145 1 82.88 173 LEU A N 1
ATOM 1453 C CA . LEU A 1 173 ? -7.719 -2.395 -5.066 1 82.88 173 LEU A CA 1
ATOM 1454 C C . LEU A 1 173 ? -6.215 -2.609 -4.934 1 82.88 173 LEU A C 1
ATOM 1456 O O . LEU A 1 173 ? -5.465 -1.655 -4.715 1 82.88 173 LEU A O 1
ATOM 1460 N N . GLU A 1 174 ? -5.812 -3.846 -5.113 1 90.69 174 GLU A N 1
ATOM 1461 C CA . GLU A 1 174 ? -4.383 -4.145 -5.051 1 90.69 174 GLU A CA 1
ATOM 1462 C C . GLU A 1 174 ? -3.627 -3.463 -6.188 1 90.69 174 GLU A C 1
ATOM 1464 O O . GLU A 1 174 ? -2.586 -2.844 -5.961 1 90.69 174 GLU A O 1
ATOM 1469 N N . ARG A 1 175 ? -4.156 -3.572 -7.32 1 89.56 175 ARG A N 1
ATOM 1470 C CA . ARG A 1 175 ? -3.453 -3.121 -8.516 1 89.56 175 ARG A CA 1
ATOM 1471 C C . ARG A 1 175 ? -3.465 -1.6 -8.617 1 89.56 175 ARG A C 1
ATOM 1473 O O . ARG A 1 175 ? -2.508 -0.997 -9.109 1 89.56 175 ARG A O 1
ATOM 1480 N N . SER A 1 176 ? -4.5 -0.918 -8.102 1 84.5 176 SER A N 1
ATOM 1481 C CA . SER A 1 176 ? -4.664 0.515 -8.328 1 84.5 176 SER A CA 1
ATOM 1482 C C . SER A 1 176 ? -4.238 1.318 -7.102 1 84.5 176 SER A C 1
ATOM 1484 O O . SER A 1 176 ? -3.777 2.453 -7.227 1 84.5 176 SER A O 1
ATOM 1486 N N . PHE A 1 177 ? -4.387 0.735 -5.887 1 86.56 177 PHE A N 1
ATOM 1487 C CA . PHE A 1 177 ? -4.137 1.477 -4.656 1 86.56 177 PHE A CA 1
ATOM 1488 C C . PHE A 1 177 ? -2.973 0.868 -3.885 1 86.56 177 PHE A C 1
ATOM 1490 O O . PHE A 1 177 ? -2.65 1.315 -2.781 1 86.56 177 PHE A O 1
ATOM 1497 N N . ASN A 1 178 ? -2.359 -0.126 -4.461 1 89.88 178 ASN A N 1
ATOM 1498 C CA . ASN A 1 178 ? -1.284 -0.844 -3.783 1 89.88 178 ASN A CA 1
ATOM 1499 C C . ASN A 1 178 ? -1.716 -1.328 -2.402 1 89.88 178 ASN A C 1
ATOM 1501 O O . ASN A 1 178 ? -1.005 -1.122 -1.417 1 89.88 178 ASN A O 1
ATOM 1505 N N . PHE A 1 179 ? -2.926 -1.875 -2.424 1 90.12 179 PHE A N 1
ATOM 1506 C CA . PHE A 1 179 ? -3.535 -2.414 -1.214 1 90.12 179 PHE A CA 1
ATOM 1507 C C . PHE A 1 179 ? -2.844 -3.703 -0.788 1 90.12 179 PHE A C 1
ATOM 1509 O O . PHE A 1 179 ? -3.02 -4.746 -1.424 1 90.12 179 PHE A O 1
ATOM 1516 N N . GLU A 1 180 ? -2.039 -3.682 0.3 1 91.62 180 GLU A N 1
ATOM 1517 C CA . GLU A 1 180 ? -1.271 -4.84 0.75 1 91.62 180 GLU A CA 1
ATOM 1518 C C . GLU A 1 180 ? -2.129 -5.777 1.595 1 91.62 180 GLU A C 1
ATOM 1520 O O . GLU A 1 180 ? -2.094 -5.719 2.826 1 91.62 180 GLU A O 1
ATOM 1525 N N . THR A 1 181 ? -2.719 -6.691 0.906 1 88.25 181 THR A N 1
ATOM 1526 C CA . THR A 1 181 ? -3.602 -7.648 1.562 1 88.25 181 THR A CA 1
ATOM 1527 C C . THR A 1 181 ? -2.791 -8.688 2.336 1 88.25 181 THR A C 1
ATOM 1529 O O . THR A 1 181 ? -1.561 -8.625 2.363 1 88.25 181 THR A O 1
ATOM 1532 N N . ILE A 1 182 ? -3.434 -9.672 2.91 1 85.31 182 ILE A N 1
ATOM 1533 C CA . ILE A 1 182 ? -2.852 -10.625 3.848 1 85.31 182 ILE A CA 1
ATOM 1534 C C . ILE A 1 182 ? -1.833 -11.5 3.125 1 85.31 182 ILE A C 1
ATOM 1536 O O . ILE A 1 182 ? -0.764 -11.797 3.664 1 85.31 182 ILE A O 1
ATOM 1540 N N . PRO A 1 183 ? -2.145 -11.953 1.904 1 90.31 183 PRO A N 1
ATOM 1541 C CA . PRO A 1 183 ? -1.13 -12.773 1.242 1 90.31 183 PRO A CA 1
ATOM 1542 C C . PRO A 1 183 ? 0.171 -12.016 0.986 1 90.31 183 PRO A C 1
ATOM 1544 O O . PRO A 1 183 ? 1.25 -12.617 0.997 1 90.31 183 PRO A O 1
ATOM 1547 N N . VAL A 1 184 ? 0.095 -10.695 0.787 1 92.94 184 VAL A N 1
ATOM 1548 C CA . VAL A 1 184 ? 1.312 -9.898 0.652 1 92.94 184 VAL A CA 1
ATOM 1549 C C . VAL A 1 184 ? 2.143 -10.008 1.929 1 92.94 184 VAL A C 1
ATOM 1551 O O . VAL A 1 184 ? 3.365 -10.148 1.87 1 92.94 184 VAL A O 1
ATOM 1554 N N . HIS A 1 185 ? 1.441 -9.969 3.02 1 88.75 185 HIS A N 1
ATOM 1555 C CA . HIS A 1 185 ? 2.109 -10.078 4.312 1 88.75 185 HIS A CA 1
ATOM 1556 C C . HIS A 1 185 ? 2.777 -11.438 4.477 1 88.75 185 HIS A C 1
ATOM 1558 O O . HIS A 1 185 ? 3.959 -11.516 4.824 1 88.75 185 HIS A O 1
ATOM 1564 N N . TRP A 1 186 ? 2.076 -12.453 4.199 1 89.38 186 TRP A N 1
ATOM 1565 C CA . TRP A 1 186 ? 2.623 -13.797 4.375 1 89.38 186 TRP A CA 1
ATOM 1566 C C . TRP A 1 186 ? 3.752 -14.055 3.387 1 89.38 186 TRP A C 1
ATOM 1568 O O . TRP A 1 186 ? 4.754 -14.688 3.73 1 89.38 186 TRP A O 1
ATOM 1578 N N . ALA A 1 187 ? 3.549 -13.594 2.195 1 94.31 187 ALA A N 1
ATOM 1579 C CA . ALA A 1 187 ? 4.621 -13.742 1.217 1 94.31 187 ALA A CA 1
ATOM 1580 C C . ALA A 1 187 ? 5.883 -13.008 1.671 1 94.31 187 ALA A C 1
ATOM 1582 O O . ALA A 1 187 ? 6.98 -13.57 1.629 1 94.31 187 ALA A O 1
ATOM 1583 N N . THR A 1 188 ? 5.719 -11.773 2.166 1 93.75 188 THR A N 1
ATOM 1584 C CA . THR A 1 188 ? 6.848 -10.961 2.6 1 93.75 188 THR A CA 1
ATOM 1585 C C . THR A 1 188 ? 7.586 -11.633 3.752 1 93.75 188 THR A C 1
ATOM 1587 O O . THR A 1 188 ? 8.812 -11.727 3.738 1 93.75 188 THR A O 1
ATOM 1590 N N . CYS A 1 189 ? 6.84 -12.188 4.688 1 90.12 189 CYS A N 1
ATOM 1591 C CA . CYS A 1 189 ? 7.445 -12.805 5.863 1 90.12 189 CYS A CA 1
ATOM 1592 C C . CYS A 1 189 ? 8.219 -14.062 5.48 1 90.12 189 CYS A C 1
ATOM 1594 O O . CYS A 1 189 ? 9.367 -14.234 5.883 1 90.12 189 CYS A O 1
ATOM 1596 N N . ASN A 1 190 ? 7.598 -14.898 4.707 1 91.81 190 ASN A N 1
ATOM 1597 C CA . ASN A 1 190 ? 8.211 -16.172 4.355 1 91.81 190 ASN A CA 1
ATOM 1598 C C . ASN A 1 190 ? 9.414 -15.977 3.436 1 91.81 190 ASN A C 1
ATOM 1600 O O . ASN A 1 190 ? 10.453 -16.625 3.619 1 91.81 190 ASN A O 1
ATOM 1604 N N . ILE A 1 191 ? 9.312 -15.078 2.504 1 95.94 191 ILE A N 1
ATOM 1605 C CA . ILE A 1 191 ? 10.398 -14.844 1.563 1 95.94 191 ILE A CA 1
ATOM 1606 C C . ILE A 1 191 ? 11.555 -14.148 2.277 1 95.94 191 ILE A C 1
ATOM 1608 O O . ILE A 1 191 ? 12.727 -14.484 2.062 1 95.94 191 ILE A O 1
ATOM 1612 N N . LEU A 1 192 ? 11.227 -13.188 3.148 1 95.12 192 LEU A N 1
ATOM 1613 C CA . LEU A 1 192 ? 12.258 -12.477 3.902 1 95.12 192 LEU A CA 1
ATOM 1614 C C . LEU A 1 192 ? 13.07 -13.445 4.758 1 95.12 192 LEU A C 1
ATOM 1616 O O . LEU A 1 192 ? 14.297 -13.328 4.848 1 95.12 192 LEU A O 1
ATOM 1620 N N . ARG A 1 193 ? 12.375 -14.375 5.371 1 92.31 193 ARG A N 1
ATOM 1621 C CA . ARG A 1 193 ? 13.031 -15.375 6.195 1 92.31 193 ARG A CA 1
ATOM 1622 C C . ARG A 1 193 ? 14.055 -16.172 5.387 1 92.31 193 ARG A C 1
ATOM 1624 O O . ARG A 1 193 ? 15.18 -16.375 5.836 1 92.31 193 ARG A O 1
ATOM 1631 N N . GLU A 1 194 ? 13.727 -16.547 4.203 1 94.75 194 GLU A N 1
ATOM 1632 C CA . GLU A 1 194 ? 14.625 -17.328 3.369 1 94.75 194 GLU A CA 1
ATOM 1633 C C . GLU A 1 194 ? 15.734 -16.469 2.777 1 94.75 194 GLU A C 1
ATOM 1635 O O . GLU A 1 194 ? 16.859 -16.953 2.584 1 94.75 194 GLU A O 1
ATOM 1640 N N . LEU A 1 195 ? 15.445 -15.219 2.484 1 96.38 195 LEU A N 1
ATOM 1641 C CA . LEU A 1 195 ? 16.469 -14.312 1.96 1 96.38 195 LEU A CA 1
ATOM 1642 C C . LEU A 1 195 ? 17.578 -14.094 2.982 1 96.38 195 LEU A C 1
ATOM 1644 O O . LEU A 1 195 ? 18.75 -13.953 2.617 1 96.38 195 LEU A O 1
ATOM 1648 N N . ARG A 1 196 ? 17.203 -14.086 4.207 1 93.88 196 ARG A N 1
ATOM 1649 C CA . ARG A 1 196 ? 18.172 -13.844 5.281 1 93.88 196 ARG A CA 1
ATOM 1650 C C . ARG A 1 196 ? 18.891 -15.133 5.664 1 93.88 196 ARG A C 1
ATOM 1652 O O . ARG A 1 196 ? 19.844 -15.109 6.449 1 93.88 196 ARG A O 1
ATOM 1659 N N . ASN A 1 197 ? 18.375 -16.25 5.188 1 93.75 197 ASN A N 1
ATOM 1660 C CA . ASN A 1 197 ? 19.016 -17.531 5.461 1 93.75 197 ASN A CA 1
ATOM 1661 C C . ASN A 1 197 ? 20.312 -17.703 4.68 1 93.75 197 ASN A C 1
ATOM 1663 O O . ASN A 1 197 ? 20.297 -17.797 3.451 1 93.75 197 ASN A O 1
ATOM 1667 N N . GLU A 1 198 ? 21.391 -17.828 5.387 1 93 198 GLU A N 1
ATOM 1668 C CA . GLU A 1 198 ? 22.703 -17.891 4.766 1 93 198 GLU A CA 1
ATOM 1669 C C . GLU A 1 198 ? 22.859 -19.172 3.947 1 93 198 GLU A C 1
ATOM 1671 O O . GLU A 1 198 ? 23.656 -19.219 3.012 1 93 198 GLU A O 1
ATOM 1676 N N . ASN A 1 199 ? 22.094 -20.141 4.223 1 93.75 199 ASN A N 1
ATOM 1677 C CA . ASN A 1 199 ? 22.188 -21.422 3.531 1 93.75 199 ASN A CA 1
ATOM 1678 C C . ASN A 1 199 ? 21.406 -21.406 2.225 1 93.75 199 ASN A C 1
ATOM 1680 O O . ASN A 1 199 ? 21.531 -22.328 1.415 1 93.75 199 ASN A O 1
ATOM 1684 N N . VAL A 1 200 ? 20.625 -20.422 2.033 1 95.38 200 VAL A N 1
ATOM 1685 C CA . VAL A 1 200 ? 19.797 -20.328 0.832 1 95.38 200 VAL A CA 1
ATOM 1686 C C . VAL A 1 200 ? 20.469 -19.422 -0.192 1 95.38 200 VAL A C 1
ATOM 1688 O O . VAL A 1 200 ? 20.797 -18.266 0.115 1 95.38 200 VAL A O 1
ATOM 1691 N N . LYS A 1 201 ? 20.672 -19.922 -1.401 1 96 201 LYS A N 1
ATOM 1692 C CA . LYS A 1 201 ? 21.359 -19.172 -2.445 1 96 201 LYS A CA 1
ATOM 1693 C C . LYS A 1 201 ? 20.359 -18.453 -3.35 1 96 201 LYS A C 1
ATOM 1695 O O . LYS A 1 201 ? 20.672 -17.391 -3.9 1 96 201 LYS A O 1
ATOM 1700 N N . VAL A 1 202 ? 19.281 -19.078 -3.545 1 96.75 202 VAL A N 1
ATOM 1701 C CA . VAL A 1 202 ? 18.297 -18.484 -4.453 1 96.75 202 VAL A CA 1
ATOM 1702 C C . VAL A 1 202 ? 16.891 -18.734 -3.928 1 96.75 202 VAL A C 1
ATOM 1704 O O . VAL A 1 202 ? 16.594 -19.828 -3.422 1 96.75 202 VAL A O 1
ATOM 1707 N N . VAL A 1 203 ? 16.062 -17.75 -3.947 1 97.69 203 VAL A N 1
ATOM 1708 C CA . VAL A 1 203 ? 14.641 -17.812 -3.627 1 97.69 203 VAL A CA 1
ATOM 1709 C C . VAL A 1 203 ? 13.812 -17.484 -4.871 1 97.69 203 VAL A C 1
ATOM 1711 O O . VAL A 1 203 ? 13.953 -16.406 -5.453 1 97.69 203 VAL A O 1
ATOM 1714 N N . ARG A 1 204 ? 12.977 -18.438 -5.305 1 97.81 204 ARG A N 1
ATOM 1715 C CA . ARG A 1 204 ? 12.18 -18.25 -6.512 1 97.81 204 ARG A CA 1
ATOM 1716 C C . ARG A 1 204 ? 10.703 -18.062 -6.176 1 97.81 204 ARG A C 1
ATOM 1718 O O . ARG A 1 204 ? 10.117 -18.891 -5.488 1 97.81 204 ARG A O 1
ATOM 1725 N N . LEU A 1 205 ? 10.156 -16.969 -6.621 1 98.62 205 LEU A N 1
ATOM 1726 C CA . LEU A 1 205 ? 8.742 -16.672 -6.453 1 98.62 205 LEU A CA 1
ATOM 1727 C C . LEU A 1 205 ? 7.996 -16.797 -7.777 1 98.62 205 LEU A C 1
ATOM 1729 O O . LEU A 1 205 ? 8.273 -16.047 -8.719 1 98.62 205 LEU A O 1
ATOM 1733 N N . VAL A 1 206 ? 7.102 -17.766 -7.863 1 98.5 206 VAL A N 1
ATOM 1734 C CA . VAL A 1 206 ? 6.23 -17.938 -9.016 1 98.5 206 VAL A CA 1
ATOM 1735 C C . VAL A 1 206 ? 4.82 -17.469 -8.688 1 98.5 206 VAL A C 1
ATOM 1737 O O . VAL A 1 206 ? 4.301 -17.75 -7.605 1 98.5 206 VAL A O 1
ATOM 1740 N N . ALA A 1 207 ? 4.246 -16.703 -9.57 1 98.56 207 ALA A N 1
ATOM 1741 C CA . ALA A 1 207 ? 2.924 -16.156 -9.289 1 98.56 207 ALA A CA 1
ATOM 1742 C C . ALA A 1 207 ? 2.039 -16.188 -10.539 1 98.56 207 ALA A C 1
ATOM 1744 O O . ALA A 1 207 ? 2.535 -16.094 -11.664 1 98.56 207 ALA A O 1
ATOM 1745 N N . HIS A 1 208 ? 0.776 -16.359 -10.297 1 96.19 208 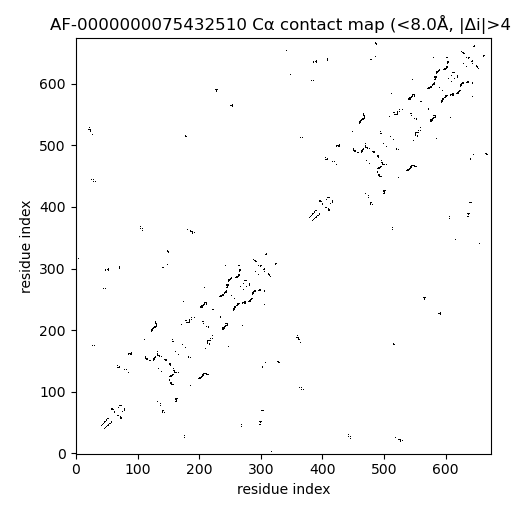HIS A N 1
ATOM 1746 C CA . HIS A 1 208 ? -0.184 -16.469 -11.391 1 96.19 208 HIS A CA 1
ATOM 1747 C C . HIS A 1 208 ? -1.312 -15.453 -11.227 1 96.19 208 HIS A C 1
ATOM 1749 O O . HIS A 1 208 ? -1.878 -15.32 -10.141 1 96.19 208 HIS A O 1
ATOM 1755 N N . SER A 1 209 ? -1.755 -14.742 -12.273 1 93.75 209 SER A N 1
ATOM 1756 C CA . SER A 1 209 ? -2.918 -13.867 -12.32 1 93.75 209 SER A CA 1
ATOM 1757 C C . SER A 1 209 ? -2.859 -12.812 -11.219 1 93.75 209 SER A C 1
ATOM 1759 O O . SER A 1 209 ? -1.886 -12.062 -11.117 1 93.75 209 SER A O 1
ATOM 1761 N N . GLN A 1 210 ? -3.871 -12.773 -10.25 1 93.88 210 GLN A N 1
ATOM 1762 C CA . GLN A 1 210 ? -3.83 -11.812 -9.156 1 93.88 210 GLN A CA 1
ATOM 1763 C C . GLN A 1 210 ? -2.572 -11.992 -8.312 1 93.88 210 GLN A C 1
ATOM 1765 O O . GLN A 1 210 ? -2.049 -11.031 -7.75 1 93.88 210 GLN A O 1
ATOM 1770 N N . GLY A 1 211 ? -2.107 -13.195 -8.281 1 97.38 211 GLY A N 1
ATOM 1771 C CA . GLY A 1 211 ? -0.882 -13.469 -7.551 1 97.38 211 GLY A CA 1
ATOM 1772 C C . GLY A 1 211 ? 0.293 -12.633 -8.023 1 97.38 211 GLY A C 1
ATOM 1773 O O . GLY A 1 211 ? 1.221 -12.367 -7.258 1 97.38 211 GLY A O 1
ATOM 1774 N N . THR A 1 212 ? 0.258 -12.203 -9.266 1 98 212 THR A N 1
ATOM 1775 C CA . THR A 1 212 ? 1.354 -11.398 -9.797 1 98 212 THR A CA 1
ATOM 1776 C C . THR A 1 212 ? 1.354 -10.008 -9.172 1 98 212 THR A C 1
ATOM 1778 O O . THR A 1 212 ? 2.414 -9.406 -8.977 1 98 212 THR A O 1
ATOM 1781 N N . ILE A 1 213 ? 0.191 -9.484 -8.891 1 96.94 213 ILE A N 1
ATOM 1782 C CA . ILE A 1 213 ? 0.097 -8.219 -8.172 1 96.94 213 ILE A CA 1
ATOM 1783 C C . ILE A 1 213 ? 0.673 -8.375 -6.77 1 96.94 213 ILE A C 1
ATOM 1785 O O . ILE A 1 213 ? 1.446 -7.531 -6.312 1 96.94 213 ILE A O 1
ATOM 1789 N N . ILE A 1 214 ? 0.237 -9.461 -6.188 1 97.25 214 ILE A N 1
ATOM 1790 C CA . ILE A 1 214 ? 0.709 -9.75 -4.84 1 97.25 214 ILE A CA 1
ATOM 1791 C C . ILE A 1 214 ? 2.23 -9.891 -4.844 1 97.25 214 ILE A C 1
ATOM 1793 O O . ILE A 1 214 ? 2.908 -9.398 -3.939 1 97.25 214 ILE A O 1
ATOM 1797 N N . ALA A 1 215 ? 2.744 -10.531 -5.84 1 98.5 215 ALA A N 1
ATOM 1798 C CA . ALA A 1 215 ? 4.191 -10.688 -5.965 1 98.5 215 ALA A CA 1
ATOM 1799 C C . ALA A 1 215 ? 4.883 -9.328 -6.066 1 98.5 215 ALA A C 1
ATOM 1801 O O . ALA A 1 215 ? 5.914 -9.102 -5.43 1 98.5 215 ALA A O 1
ATOM 1802 N N . TYR A 1 216 ? 4.367 -8.492 -6.875 1 97.38 216 TYR A N 1
ATOM 1803 C CA . TYR A 1 216 ? 4.957 -7.168 -7.039 1 97.38 216 TYR A CA 1
ATOM 1804 C C . TYR A 1 216 ? 4.934 -6.395 -5.723 1 97.38 216 TYR A C 1
ATOM 1806 O O . TYR A 1 216 ? 5.93 -5.773 -5.344 1 97.38 216 TYR A O 1
ATOM 1814 N N . LEU A 1 217 ? 3.787 -6.371 -5.078 1 96.88 217 LEU A N 1
ATOM 1815 C CA . LEU A 1 217 ? 3.666 -5.676 -3.801 1 96.88 217 LEU A CA 1
ATOM 1816 C C . LEU A 1 217 ? 4.617 -6.273 -2.768 1 96.88 217 LEU A C 1
ATOM 1818 O O . LEU A 1 217 ? 5.137 -5.555 -1.91 1 96.88 217 LEU A O 1
ATOM 1822 N N . THR A 1 218 ? 4.805 -7.57 -2.861 1 96.94 218 THR A N 1
ATOM 1823 C CA . THR A 1 218 ? 5.758 -8.227 -1.979 1 96.94 218 THR A CA 1
ATOM 1824 C C . THR A 1 218 ? 7.172 -7.719 -2.232 1 96.94 218 THR A C 1
ATOM 1826 O O . THR A 1 218 ? 7.906 -7.414 -1.289 1 96.94 218 THR 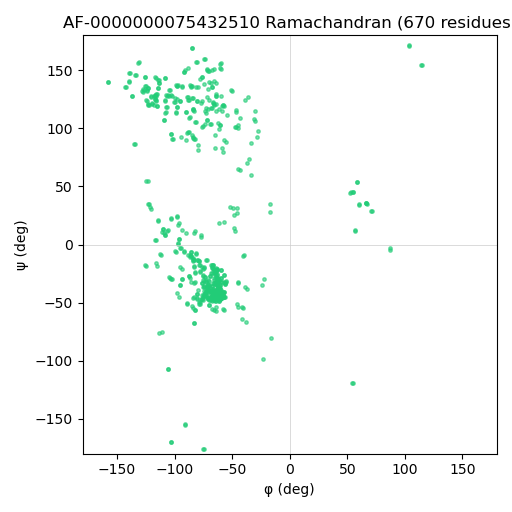A O 1
ATOM 1829 N N . VAL A 1 219 ? 7.555 -7.605 -3.482 1 97.69 219 VAL A N 1
ATOM 1830 C CA . VAL A 1 219 ? 8.875 -7.102 -3.84 1 97.69 219 VAL A CA 1
ATOM 1831 C C . VAL A 1 219 ? 9.055 -5.688 -3.291 1 97.69 219 VAL A C 1
ATOM 1833 O O . VAL A 1 219 ? 10.086 -5.375 -2.686 1 97.69 219 VAL A O 1
ATOM 1836 N N . ARG A 1 220 ? 8.055 -4.879 -3.473 1 95.06 220 ARG A N 1
ATOM 1837 C CA . ARG A 1 220 ? 8.086 -3.506 -2.977 1 95.06 220 ARG A CA 1
ATOM 1838 C C . ARG A 1 220 ? 8.234 -3.477 -1.459 1 95.06 220 ARG A C 1
ATOM 1840 O O . ARG A 1 220 ? 9.016 -2.691 -0.92 1 95.06 220 ARG A O 1
ATOM 1847 N N . LYS A 1 221 ? 7.43 -4.281 -0.843 1 94.38 221 LYS A N 1
ATOM 1848 C CA . LYS A 1 221 ? 7.449 -4.32 0.617 1 94.38 221 LYS A CA 1
ATOM 1849 C C . LYS A 1 221 ? 8.789 -4.832 1.135 1 94.38 221 LYS A C 1
ATOM 1851 O O . LYS A 1 221 ? 9.328 -4.301 2.109 1 94.38 221 LYS A O 1
ATOM 1856 N N . LEU A 1 222 ? 9.375 -5.84 0.487 1 95.81 222 LEU A N 1
ATOM 1857 C CA . LEU A 1 222 ? 10.688 -6.352 0.854 1 95.81 222 LEU A CA 1
ATOM 1858 C C . LEU A 1 222 ? 11.75 -5.27 0.706 1 95.81 222 LEU A C 1
ATOM 1860 O O . LEU A 1 222 ? 12.617 -5.121 1.571 1 95.81 222 LEU A O 1
ATOM 1864 N N . PHE A 1 223 ? 11.672 -4.531 -0.381 1 96.69 223 PHE A N 1
ATOM 1865 C CA . PHE A 1 223 ? 12.609 -3.449 -0.652 1 96.69 223 PHE A CA 1
ATOM 1866 C C . PHE A 1 223 ? 12.617 -2.438 0.489 1 96.69 223 PHE A C 1
ATOM 1868 O O . PHE A 1 223 ? 13.68 -2.021 0.951 1 96.69 223 PHE A O 1
ATOM 1875 N N . THR A 1 224 ? 11.43 -2.092 0.939 1 92.38 224 THR A N 1
ATOM 1876 C CA . THR A 1 224 ? 11.281 -1.12 2.018 1 92.38 224 THR A CA 1
ATOM 1877 C C . THR A 1 224 ? 11.742 -1.715 3.346 1 92.38 224 THR A C 1
ATOM 1879 O O . THR A 1 224 ? 12.484 -1.077 4.094 1 92.38 224 THR A O 1
ATOM 1882 N N . GLU A 1 225 ? 11.289 -2.939 3.598 1 90.62 225 GLU A N 1
ATOM 1883 C CA . GLU A 1 225 ? 11.641 -3.596 4.852 1 90.62 225 GLU A CA 1
ATOM 1884 C C . GLU A 1 225 ? 13.156 -3.756 4.984 1 90.62 225 GLU A C 1
ATOM 1886 O O . GLU A 1 225 ? 13.719 -3.521 6.059 1 90.62 225 GLU A O 1
ATOM 1891 N N . LEU A 1 226 ? 13.773 -4.109 3.957 1 93.94 226 LEU A N 1
ATOM 1892 C CA . LEU A 1 226 ? 15.211 -4.363 3.975 1 93.94 226 LEU A CA 1
ATOM 1893 C C . LEU A 1 226 ? 15.992 -3.055 4.023 1 93.94 226 LEU A C 1
ATOM 1895 O O . LEU A 1 226 ? 17.172 -3.043 4.398 1 93.94 226 LEU A O 1
ATOM 1899 N N . SER A 1 227 ? 15.336 -1.939 3.607 1 92.81 227 SER A N 1
ATOM 1900 C CA . SER A 1 227 ? 15.984 -0.634 3.701 1 92.81 227 SER A CA 1
ATOM 1901 C C . SER A 1 227 ? 16.141 -0.201 5.156 1 92.81 227 SER A C 1
ATOM 1903 O O . SER A 1 227 ? 17.062 0.549 5.484 1 92.81 227 SER A O 1
ATOM 1905 N N . TYR A 1 228 ? 15.234 -0.705 6.012 1 89.44 228 TYR A N 1
ATOM 1906 C CA . TYR A 1 228 ? 15.281 -0.372 7.43 1 89.44 228 TYR A CA 1
ATOM 1907 C C . TYR A 1 228 ? 16.578 -0.87 8.07 1 89.44 228 TYR A C 1
ATOM 1909 O O . TYR A 1 228 ? 17.141 -0.206 8.938 1 89.44 228 TYR A O 1
ATOM 1917 N N . THR A 1 229 ? 17.094 -2.043 7.633 1 88.88 229 THR A N 1
ATOM 1918 C CA . THR A 1 229 ? 18.297 -2.643 8.195 1 88.88 229 THR A CA 1
ATOM 1919 C C . THR A 1 229 ? 19.453 -2.545 7.219 1 88.88 229 THR A C 1
ATOM 1921 O O . THR A 1 229 ? 20.5 -3.162 7.426 1 88.88 229 THR A O 1
ATOM 1924 N N . ASN A 1 230 ? 19.328 -1.853 6.164 1 91.81 230 ASN A N 1
ATOM 1925 C CA . ASN A 1 230 ? 20.344 -1.7 5.121 1 91.81 230 ASN A CA 1
ATOM 1926 C C . ASN A 1 230 ? 20.797 -3.053 4.582 1 91.81 230 ASN A C 1
ATOM 1928 O O . ASN A 1 230 ? 22 -3.318 4.504 1 91.81 230 ASN A O 1
ATOM 1932 N N . GLU A 1 231 ? 19.797 -3.957 4.301 1 95.06 231 GLU A N 1
ATOM 1933 C CA . GLU A 1 231 ? 20.062 -5.312 3.822 1 95.06 231 GLU A CA 1
ATOM 1934 C C . GLU A 1 231 ? 19.391 -5.559 2.473 1 95.06 231 GLU A C 1
ATOM 1936 O O . GLU A 1 231 ? 18.938 -6.668 2.191 1 95.06 231 GLU A O 1
ATOM 1941 N N . GLN A 1 232 ? 19.281 -4.543 1.682 1 95.38 232 GLN A N 1
ATOM 1942 C CA . GLN A 1 232 ? 18.531 -4.668 0.429 1 95.38 232 GLN A CA 1
ATOM 1943 C C . GLN A 1 232 ? 19.266 -5.586 -0.549 1 95.38 232 GLN A C 1
ATOM 1945 O O . GLN A 1 232 ? 18.656 -6.105 -1.486 1 95.38 232 GLN A O 1
ATOM 1950 N N . ASN A 1 233 ? 20.547 -5.828 -0.323 1 95.88 233 ASN A N 1
ATOM 1951 C CA . ASN A 1 233 ? 21.312 -6.715 -1.194 1 95.88 233 ASN A CA 1
ATOM 1952 C C . ASN A 1 233 ? 20.766 -8.148 -1.141 1 95.88 233 ASN A C 1
ATOM 1954 O O . ASN A 1 233 ? 21.031 -8.945 -2.039 1 95.88 233 ASN A O 1
ATOM 1958 N N . TYR A 1 234 ? 20.047 -8.492 -0.113 1 96.56 234 TYR A N 1
ATOM 1959 C CA . TYR A 1 234 ? 19.438 -9.812 -0.031 1 96.56 234 TYR A CA 1
ATOM 1960 C C . TYR A 1 234 ? 18.484 -10.047 -1.193 1 96.56 234 TYR A C 1
ATOM 1962 O O . TYR A 1 234 ? 18.203 -11.188 -1.565 1 96.56 234 TYR A O 1
ATOM 1970 N N . LEU A 1 235 ? 18 -8.969 -1.792 1 97.94 235 LEU A N 1
ATOM 1971 C CA . LEU A 1 235 ? 17.062 -9.078 -2.914 1 97.94 235 LEU A CA 1
ATOM 1972 C C . LEU A 1 235 ? 17.75 -9.695 -4.129 1 97.94 235 LEU A C 1
ATOM 1974 O O . LEU A 1 235 ? 17.094 -10.18 -5.043 1 97.94 235 LEU A O 1
ATOM 1978 N N . ASN A 1 236 ? 19.062 -9.688 -4.133 1 98.12 236 ASN A N 1
ATOM 1979 C CA . ASN A 1 236 ? 19.781 -10.281 -5.246 1 98.12 236 ASN A CA 1
ATOM 1980 C C . ASN A 1 236 ? 19.531 -11.781 -5.348 1 98.12 236 ASN A C 1
ATOM 1982 O O . ASN A 1 236 ? 19.703 -12.375 -6.418 1 98.12 236 ASN A O 1
ATOM 1986 N N . LYS A 1 237 ? 19.141 -12.391 -4.246 1 98 237 LYS A N 1
ATOM 1987 C CA . LYS A 1 237 ? 18.844 -13.82 -4.207 1 98 237 LYS A CA 1
ATOM 1988 C C . LYS A 1 237 ? 17.469 -14.109 -4.781 1 98 237 LYS A C 1
ATOM 1990 O O . LYS A 1 237 ? 17.141 -15.258 -5.07 1 98 237 LYS A O 1
ATOM 1995 N N . LEU A 1 238 ? 16.625 -13.102 -4.961 1 98.62 238 LEU A N 1
ATOM 1996 C CA . LEU A 1 238 ? 15.234 -13.289 -5.328 1 98.62 238 LEU A CA 1
ATOM 1997 C C . LEU A 1 238 ? 15.062 -13.328 -6.844 1 98.62 238 LEU A C 1
ATOM 1999 O O . LEU A 1 238 ? 15.617 -12.477 -7.555 1 98.62 238 LEU A O 1
ATOM 2003 N N . GLU A 1 239 ? 14.445 -14.336 -7.348 1 98.31 239 GLU A N 1
ATOM 2004 C CA . GLU A 1 239 ? 13.977 -14.422 -8.727 1 98.31 239 GLU A CA 1
ATOM 2005 C C . GLU A 1 239 ? 12.453 -14.484 -8.797 1 98.31 239 GLU A C 1
ATOM 2007 O O . GLU A 1 239 ? 11.82 -15.188 -8.008 1 98.31 239 GLU A O 1
ATOM 2012 N N . VAL A 1 240 ? 11.891 -13.695 -9.695 1 98.62 240 VAL A N 1
ATOM 2013 C CA . VAL A 1 240 ? 10.438 -13.633 -9.781 1 98.62 240 VAL A CA 1
ATOM 2014 C C . VAL A 1 240 ? 9.984 -14.062 -11.18 1 98.62 240 VAL A C 1
ATOM 2016 O O . VAL A 1 240 ? 10.484 -13.555 -12.18 1 98.62 240 VAL A O 1
ATOM 2019 N N . TYR A 1 241 ? 9.055 -15.016 -11.211 1 98.25 241 TYR A N 1
ATOM 2020 C CA . TYR A 1 241 ? 8.453 -15.516 -12.445 1 98.25 241 TYR A CA 1
ATOM 2021 C C . TYR A 1 241 ? 6.938 -15.375 -12.406 1 98.25 241 TYR A C 1
ATOM 2023 O O . TYR A 1 241 ? 6.273 -15.945 -11.539 1 98.25 241 TYR A O 1
ATOM 2031 N N . THR A 1 242 ? 6.402 -14.641 -13.344 1 98.06 242 THR A N 1
ATOM 2032 C CA . THR A 1 242 ? 4.965 -14.414 -13.328 1 98.06 242 THR A CA 1
ATOM 2033 C C . THR A 1 242 ? 4.297 -15.055 -14.539 1 98.06 242 THR A C 1
ATOM 2035 O O . THR A 1 242 ? 4.891 -15.117 -15.617 1 98.06 242 THR A O 1
ATOM 2038 N N . PHE A 1 243 ? 3.15 -15.602 -14.328 1 96 243 PHE A N 1
ATOM 2039 C CA . PHE A 1 243 ? 2.27 -16.109 -15.367 1 96 243 PHE A CA 1
ATOM 2040 C C . PHE A 1 243 ? 0.961 -15.336 -15.406 1 96 243 PHE A C 1
ATOM 2042 O O . PHE A 1 243 ? 0.314 -15.148 -14.375 1 96 243 PHE A O 1
ATOM 2049 N N . ALA A 1 244 ? 0.577 -14.836 -16.578 1 93.94 244 ALA A N 1
ATOM 2050 C CA . ALA A 1 244 ? -0.621 -14.016 -16.734 1 93.94 244 ALA A CA 1
ATOM 2051 C C . ALA A 1 244 ? -0.546 -12.773 -15.852 1 93.94 244 ALA A C 1
ATOM 2053 O O . ALA A 1 244 ? -1.474 -12.477 -15.094 1 93.94 244 ALA A O 1
ATOM 2054 N N . ASN A 1 245 ? 0.522 -12.055 -16 1 95.69 245 ASN A N 1
ATOM 2055 C CA . ASN A 1 245 ? 0.775 -10.875 -15.188 1 95.69 245 ASN A CA 1
ATOM 2056 C C . ASN A 1 245 ? -0.23 -9.766 -15.484 1 95.69 245 ASN A C 1
ATOM 2058 O O . ASN A 1 245 ? -0.309 -9.281 -16.609 1 95.69 245 ASN A O 1
ATOM 2062 N N . VAL A 1 246 ? -0.929 -9.344 -14.438 1 93.31 246 VAL A N 1
ATOM 2063 C CA . VAL A 1 246 ? -1.993 -8.367 -14.617 1 93.31 246 VAL A CA 1
ATOM 2064 C C . VAL A 1 246 ? -1.579 -7.031 -14 1 93.31 246 VAL A C 1
ATOM 2066 O O . VAL A 1 246 ? -2.391 -6.109 -13.891 1 93.31 246 VAL A O 1
ATOM 2069 N N . CYS A 1 247 ? -0.338 -6.863 -13.672 1 91.81 247 CYS A N 1
ATOM 2070 C CA . CYS A 1 247 ? 0.162 -5.641 -13.055 1 91.81 247 CYS A CA 1
ATOM 2071 C C . CYS A 1 247 ? 0.197 -4.496 -14.055 1 91.81 247 CYS A C 1
ATOM 2073 O O . CYS A 1 247 ? 0.378 -4.719 -15.258 1 91.81 247 CYS A O 1
ATOM 2075 N N . ARG A 1 248 ? 0.026 -3.324 -13.484 1 86.06 248 ARG A N 1
ATOM 2076 C CA . ARG A 1 248 ? 0.289 -2.129 -14.281 1 86.06 248 ARG A CA 1
ATOM 2077 C C . ARG A 1 248 ? 1.776 -1.79 -14.281 1 86.06 248 ARG A C 1
ATOM 2079 O O . ARG A 1 248 ? 2.318 -1.361 -15.305 1 86.06 248 ARG A O 1
ATOM 2086 N N . ASP A 1 249 ? 2.316 -1.855 -13.125 1 86.19 249 ASP A N 1
ATOM 2087 C CA . ASP A 1 249 ? 3.75 -1.642 -12.945 1 86.19 249 ASP A CA 1
ATOM 2088 C C . ASP A 1 249 ? 4.402 -2.84 -12.258 1 86.19 249 ASP A C 1
ATOM 2090 O O . ASP A 1 249 ? 3.811 -3.441 -11.359 1 86.19 249 ASP A O 1
ATOM 2094 N N . PHE A 1 250 ? 5.5 -3.203 -12.82 1 92.44 250 PHE A N 1
ATOM 2095 C CA . PHE A 1 250 ? 6.359 -4.184 -12.156 1 92.44 250 PHE A CA 1
ATOM 2096 C C . PHE A 1 250 ? 7.82 -3.748 -12.219 1 92.44 250 PHE A C 1
ATOM 2098 O O . PHE A 1 250 ? 8.562 -4.172 -13.102 1 92.44 250 PHE A O 1
ATOM 2105 N N . ILE A 1 251 ? 8.188 -2.926 -11.211 1 91.31 251 ILE A N 1
ATOM 2106 C CA . ILE A 1 251 ? 9.516 -2.311 -11.18 1 91.31 251 ILE A CA 1
ATOM 2107 C C . ILE A 1 251 ? 10.469 -3.182 -10.367 1 91.31 251 ILE A C 1
ATOM 2109 O O . ILE A 1 251 ? 10.07 -3.789 -9.367 1 91.31 251 ILE A O 1
ATOM 2113 N N . ASN A 1 252 ? 11.648 -3.338 -10.914 1 95.62 252 ASN A N 1
ATOM 2114 C CA . ASN A 1 252 ? 12.758 -3.885 -10.141 1 95.62 252 ASN A CA 1
ATOM 2115 C C . ASN A 1 252 ? 13.516 -2.789 -9.398 1 95.62 252 ASN A C 1
ATOM 2117 O O . ASN A 1 252 ? 14.391 -2.139 -9.977 1 95.62 252 ASN A O 1
ATOM 2121 N N . PRO A 1 253 ? 13.148 -2.619 -8.07 1 95 253 PRO A N 1
ATOM 2122 C CA . PRO A 1 253 ? 13.727 -1.471 -7.367 1 95 253 PRO A CA 1
ATOM 2123 C C . PRO A 1 253 ? 15.258 -1.491 -7.359 1 95 253 PRO A C 1
ATOM 2125 O O . PRO A 1 253 ? 15.859 -2.426 -6.828 1 95 253 PRO A O 1
ATOM 2128 N N . ASN A 1 254 ? 15.922 -0.444 -7.938 1 95.31 254 ASN A N 1
ATOM 2129 C CA . ASN A 1 254 ? 17.359 -0.283 -8.062 1 95.31 254 ASN A CA 1
ATOM 2130 C C . ASN A 1 254 ? 18 -1.461 -8.797 1 95.31 254 ASN A C 1
ATOM 2132 O O . ASN A 1 254 ? 19.203 -1.681 -8.695 1 95.31 254 ASN A O 1
ATOM 2136 N N . GLY A 1 255 ? 17.172 -2.27 -9.391 1 95.31 255 GLY A N 1
ATOM 2137 C CA . GLY A 1 255 ? 17.672 -3.436 -10.102 1 95.31 255 GLY A CA 1
ATOM 2138 C C . GLY A 1 255 ? 18.203 -4.516 -9.172 1 95.31 255 GLY A C 1
ATOM 2139 O O . GLY A 1 255 ? 19.062 -5.301 -9.555 1 95.31 255 GLY A O 1
ATOM 2140 N N . LEU A 1 256 ? 17.672 -4.582 -8.008 1 97.06 256 LEU A N 1
ATOM 2141 C CA . LEU A 1 256 ? 18.25 -5.445 -6.984 1 97.06 256 LEU A CA 1
ATOM 2142 C C . LEU A 1 256 ? 17.688 -6.859 -7.078 1 97.06 256 LEU A C 1
ATOM 2144 O O . LEU A 1 256 ? 18.312 -7.812 -6.598 1 97.06 256 LEU A O 1
ATOM 2148 N N . VAL A 1 257 ? 16.438 -7.035 -7.613 1 97.81 257 VAL A N 1
ATOM 2149 C CA . VAL A 1 257 ? 15.906 -8.375 -7.793 1 97.81 257 VAL A CA 1
ATOM 2150 C C . VAL A 1 257 ? 16.75 -9.141 -8.812 1 97.81 257 VAL A C 1
ATOM 2152 O O . VAL A 1 257 ? 16.984 -8.656 -9.922 1 97.81 257 VAL A O 1
ATOM 2155 N N . GLY A 1 258 ? 17.188 -10.273 -8.469 1 97.12 258 GLY A N 1
ATOM 2156 C CA . GLY A 1 258 ? 18.156 -11.023 -9.258 1 97.12 258 GLY A CA 1
ATOM 2157 C C . GLY A 1 258 ? 17.672 -11.328 -10.664 1 97.12 258 GLY A C 1
ATOM 2158 O O . GLY A 1 258 ? 18.469 -11.312 -11.609 1 97.12 258 GLY A O 1
ATOM 2159 N N . HIS A 1 259 ? 16.422 -11.695 -10.758 1 96.25 259 HIS A N 1
ATOM 2160 C CA . HIS A 1 259 ? 15.883 -12.055 -12.062 1 96.25 259 HIS A CA 1
ATOM 2161 C C . HIS A 1 259 ? 14.367 -11.922 -12.102 1 96.25 259 HIS A C 1
ATOM 2163 O O . HIS A 1 259 ? 13.688 -12.227 -11.117 1 96.25 259 HIS A O 1
ATOM 2169 N N . ILE A 1 260 ? 13.859 -11.406 -13.242 1 96.75 260 ILE A N 1
ATOM 2170 C CA . ILE A 1 260 ? 12.414 -11.266 -13.406 1 96.75 260 ILE A CA 1
ATOM 2171 C C . ILE A 1 260 ? 12.008 -11.703 -14.812 1 96.75 260 ILE A C 1
ATOM 2173 O O . ILE A 1 260 ? 12.578 -11.242 -15.805 1 96.75 260 ILE A O 1
ATOM 2177 N N . GLU A 1 261 ? 11.008 -12.625 -14.891 1 96.75 261 GLU A N 1
ATOM 2178 C CA . GLU A 1 261 ? 10.43 -13.055 -16.156 1 96.75 261 GLU A CA 1
ATOM 2179 C C . GLU A 1 261 ? 8.906 -13.078 -16.094 1 96.75 261 GLU A C 1
ATOM 2181 O O . GLU A 1 261 ? 8.328 -13.438 -15.062 1 96.75 261 GLU A O 1
ATOM 2186 N N . HIS A 1 262 ? 8.328 -12.758 -17.219 1 95.94 262 HIS A N 1
ATOM 2187 C CA . HIS A 1 262 ? 6.875 -12.812 -17.344 1 95.94 262 HIS A CA 1
ATOM 2188 C C . HIS A 1 262 ? 6.457 -13.695 -18.516 1 95.94 262 HIS A C 1
ATOM 2190 O O . HIS A 1 262 ? 6.934 -13.516 -19.641 1 95.94 262 HIS A O 1
ATOM 2196 N N . TYR A 1 263 ? 5.621 -14.711 -18.234 1 95 263 TYR A N 1
ATOM 2197 C CA . TYR A 1 263 ? 5.062 -15.594 -19.25 1 95 263 TYR A CA 1
ATOM 2198 C C . TYR A 1 263 ? 3.594 -15.281 -19.5 1 95 263 TYR A C 1
ATOM 2200 O O . TYR A 1 263 ? 2.793 -15.242 -18.562 1 95 263 TYR A O 1
ATOM 2208 N N . VAL A 1 264 ? 3.291 -15.102 -20.75 1 93.56 264 VAL A N 1
ATOM 2209 C CA . VAL A 1 264 ? 1.924 -14.664 -21.016 1 93.56 264 VAL A CA 1
ATOM 2210 C C . VAL A 1 264 ? 1.389 -15.383 -22.25 1 93.56 264 VAL A C 1
ATOM 2212 O O . VAL A 1 264 ? 2.146 -15.695 -23.188 1 93.56 264 VAL A O 1
ATOM 2215 N N . ASN A 1 265 ? 0.133 -15.742 -22.141 1 89.69 265 ASN A N 1
ATOM 2216 C CA . ASN A 1 265 ? -0.618 -16.141 -23.328 1 89.69 265 ASN A CA 1
ATOM 2217 C C . ASN A 1 265 ? -1.196 -14.922 -24.047 1 89.69 265 ASN A C 1
ATOM 2219 O O . ASN A 1 265 ? -1.921 -14.125 -23.453 1 89.69 265 ASN A O 1
ATOM 2223 N N . LYS A 1 266 ? -0.916 -14.805 -25.281 1 86.81 266 LYS A N 1
ATOM 2224 C CA . LYS A 1 266 ? -1.229 -13.609 -26.062 1 86.81 266 LYS A CA 1
ATOM 2225 C C . LYS A 1 266 ? -2.723 -13.297 -26 1 86.81 266 LYS A C 1
ATOM 2227 O O . LYS A 1 266 ? -3.115 -12.125 -26.016 1 86.81 266 LYS A O 1
ATOM 2232 N N . ARG A 1 267 ? -3.514 -14.266 -25.922 1 82.75 267 ARG A N 1
ATOM 2233 C CA . ARG A 1 267 ? -4.953 -14.039 -26 1 82.75 267 ARG A CA 1
ATOM 2234 C C . ARG A 1 267 ? -5.609 -14.188 -24.625 1 82.75 267 ARG A C 1
ATOM 2236 O O . ARG A 1 267 ? -6.828 -14.328 -24.531 1 82.75 267 ARG A O 1
ATOM 2243 N N . ASP A 1 268 ? -4.867 -14.234 -23.625 1 86 268 ASP A N 1
ATOM 2244 C CA . ASP A 1 268 ? -5.387 -14.172 -22.266 1 86 268 ASP A CA 1
ATOM 2245 C C . ASP A 1 268 ? -5.844 -12.75 -21.922 1 86 268 ASP A C 1
ATOM 2247 O O . ASP A 1 268 ? -5.023 -11.836 -21.812 1 86 268 ASP A O 1
ATOM 2251 N N . PRO A 1 269 ? -7.133 -12.547 -21.703 1 83 269 PRO A N 1
ATOM 2252 C CA . PRO A 1 269 ? -7.641 -11.195 -21.453 1 83 269 PRO A CA 1
ATOM 2253 C C . PRO A 1 269 ? -7.012 -10.547 -20.219 1 83 269 PRO A C 1
ATOM 2255 O O . PRO A 1 269 ? -6.855 -9.328 -20.172 1 83 269 PRO A O 1
ATOM 2258 N N . VAL A 1 270 ? -6.695 -11.32 -19.281 1 87.69 270 VAL A N 1
ATOM 2259 C CA . VAL A 1 270 ? -6.09 -10.781 -18.078 1 87.69 270 VAL A CA 1
ATOM 2260 C C . VAL A 1 270 ? -4.695 -10.242 -18.391 1 87.69 270 VAL A C 1
ATOM 2262 O O . VAL A 1 270 ? -4.332 -9.14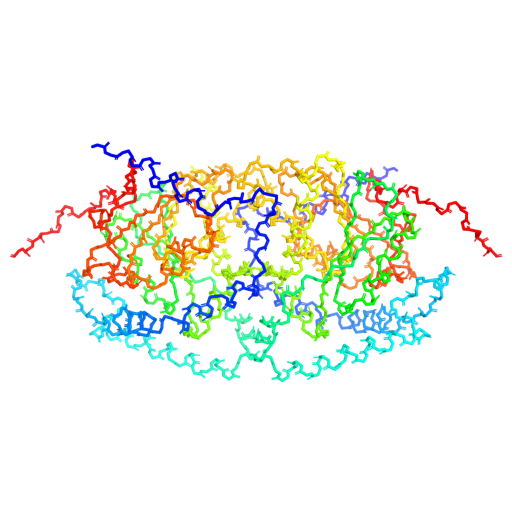8 -17.938 1 87.69 270 VAL A O 1
ATOM 2265 N N . ALA A 1 271 ? -3.975 -11.016 -19.141 1 88.75 271 ALA A N 1
ATOM 2266 C CA . ALA A 1 271 ? -2.66 -10.539 -19.562 1 88.75 271 ALA A CA 1
ATOM 2267 C C . ALA A 1 271 ? -2.781 -9.32 -20.469 1 88.75 271 ALA A C 1
ATOM 2269 O O . ALA A 1 271 ? -1.931 -8.43 -20.422 1 88.75 271 ALA A O 1
ATOM 2270 N N . MET A 1 272 ? -3.795 -9.289 -21.219 1 85.81 272 MET A N 1
ATOM 2271 C CA . MET A 1 272 ? -4.039 -8.148 -22.109 1 85.81 272 MET A CA 1
ATOM 2272 C C . MET A 1 272 ? -4.312 -6.883 -21.297 1 85.81 272 MET A C 1
ATOM 2274 O O . MET A 1 272 ? -3.939 -5.781 -21.703 1 85.81 272 MET A O 1
ATOM 2278 N N . LEU A 1 273 ? -4.902 -7.078 -20.234 1 85.12 273 LEU A N 1
ATOM 2279 C CA . LEU A 1 273 ? -5.195 -5.961 -19.344 1 85.12 273 LEU A CA 1
ATOM 2280 C C . LEU A 1 273 ? -3.947 -5.547 -18.562 1 85.12 273 LEU A C 1
ATOM 2282 O O . LEU A 1 273 ? -3.85 -4.406 -18.094 1 85.12 273 LEU A O 1
ATOM 2286 N N . GLY A 1 274 ? -3.068 -6.414 -18.438 1 89.69 274 GLY A N 1
ATOM 2287 C CA . GLY A 1 274 ? -1.886 -6.176 -17.625 1 89.69 274 GLY A CA 1
ATOM 2288 C C . GLY A 1 274 ? -0.633 -5.941 -18.453 1 89.69 274 GLY A C 1
ATOM 2289 O O . GLY A 1 274 ? -0.548 -4.969 -19.203 1 89.69 274 GLY A O 1
ATOM 2290 N N . VAL A 1 275 ? 0.217 -6.883 -18.469 1 89.81 275 VAL A N 1
ATOM 2291 C CA . VAL A 1 275 ? 1.575 -6.766 -18.984 1 89.81 275 VAL A CA 1
ATOM 2292 C C . VAL A 1 275 ? 1.532 -6.5 -20.484 1 89.81 275 VAL A C 1
ATOM 2294 O O . VAL A 1 275 ? 2.414 -5.828 -21.031 1 89.81 275 VAL A O 1
ATOM 2297 N N . LEU A 1 276 ? 0.508 -6.891 -21.094 1 86.5 276 LEU A N 1
ATOM 2298 C CA . LEU A 1 276 ? 0.447 -6.734 -22.547 1 86.5 276 LEU A CA 1
ATOM 2299 C C . LEU A 1 276 ? -0.197 -5.406 -22.922 1 86.5 276 LEU A C 1
ATOM 2301 O O . LEU A 1 276 ? -0.238 -5.039 -24.109 1 86.5 276 LEU A O 1
ATOM 2305 N N . ASN A 1 277 ? -0.679 -4.711 -21.922 1 80.19 277 ASN A N 1
ATOM 2306 C CA . ASN A 1 277 ? -1.335 -3.439 -22.203 1 80.19 277 ASN A CA 1
ATOM 2307 C C . ASN A 1 277 ? -0.321 -2.342 -22.516 1 80.19 277 ASN A C 1
ATOM 2309 O O . ASN A 1 277 ? 0.255 -1.747 -21.609 1 80.19 277 ASN A O 1
ATOM 2313 N N . GLU A 1 278 ? -0.108 -2.018 -23.625 1 63.56 278 GLU A N 1
ATOM 2314 C CA . GLU A 1 278 ? 0.895 -1.047 -24.047 1 63.56 278 GLU A CA 1
ATOM 2315 C C . GLU A 1 278 ? 0.372 0.381 -23.922 1 63.56 278 GLU A C 1
ATOM 2317 O O . GLU A 1 278 ? 1.154 1.328 -23.812 1 63.56 278 GLU A O 1
ATOM 2322 N N . THR A 1 279 ? -0.843 0.477 -23.844 1 52.88 279 THR A N 1
ATOM 2323 C CA . THR A 1 279 ? -1.442 1.806 -23.906 1 52.88 279 THR A CA 1
ATOM 2324 C C . THR A 1 279 ? -1.528 2.418 -22.5 1 52.88 279 THR A C 1
ATOM 2326 O O . THR A 1 279 ? -1.689 3.631 -22.359 1 52.88 279 THR A O 1
ATOM 2329 N N . ALA A 1 280 ? -1.259 1.622 -21.719 1 59.53 280 ALA A N 1
ATOM 2330 C CA . ALA A 1 280 ? -1.533 2.109 -20.375 1 59.53 280 ALA A CA 1
ATOM 2331 C C . ALA A 1 280 ? -0.274 2.684 -19.719 1 59.53 280 ALA A C 1
ATOM 2333 O O . ALA A 1 280 ? -0.323 3.209 -18.609 1 59.53 280 ALA A O 1
ATOM 2334 N N . GLY A 1 281 ? 0.811 2.736 -20.5 1 65.44 281 GLY A N 1
ATOM 2335 C CA . GLY A 1 281 ? 2.027 3.268 -19.906 1 65.44 281 GLY A CA 1
ATOM 2336 C C . GLY A 1 281 ? 2.594 2.381 -18.812 1 65.44 281 GLY A C 1
ATOM 2337 O O . GLY A 1 281 ? 3.131 2.877 -17.828 1 65.44 281 GLY A O 1
ATOM 2338 N N . ASN A 1 282 ? 2.451 1.118 -18.984 1 72.12 282 ASN A N 1
ATOM 2339 C CA . ASN A 1 282 ? 2.922 0.152 -18 1 72.12 282 ASN A CA 1
ATOM 2340 C C . ASN A 1 282 ? 4.445 0.139 -17.906 1 72.12 282 ASN A C 1
ATOM 2342 O O . ASN A 1 282 ? 5.133 0.361 -18.906 1 72.12 282 ASN A O 1
ATOM 2346 N N . ARG A 1 283 ? 4.961 0.118 -16.766 1 85.38 283 ARG A N 1
ATOM 2347 C CA . ARG A 1 283 ? 6.383 -0.082 -16.484 1 85.38 283 ARG A CA 1
ATOM 2348 C C . ARG A 1 283 ? 6.652 -1.509 -16.016 1 85.38 283 ARG A C 1
ATOM 2350 O O . ARG A 1 283 ? 6.492 -1.824 -14.836 1 85.38 283 ARG A O 1
ATOM 2357 N N . ILE A 1 284 ? 6.922 -2.293 -16.969 1 88.25 284 ILE A N 1
ATOM 2358 C CA . ILE A 1 284 ? 7.164 -3.705 -16.688 1 88.25 284 ILE A CA 1
ATOM 2359 C C . ILE A 1 284 ? 8.641 -4.027 -16.891 1 88.25 284 ILE A C 1
ATOM 2361 O O . ILE A 1 284 ? 9.141 -3.982 -18.031 1 88.25 284 ILE A O 1
ATOM 2365 N N . GLU A 1 285 ? 9.336 -4.223 -15.828 1 91.12 285 GLU A N 1
ATOM 2366 C CA . GLU A 1 285 ? 10.734 -4.625 -15.922 1 91.12 285 GLU A CA 1
ATOM 2367 C C . GLU A 1 285 ? 10.875 -6.145 -15.914 1 91.12 285 GLU A C 1
ATOM 2369 O O . GLU A 1 285 ? 10.086 -6.848 -15.289 1 91.12 285 GLU A O 1
ATOM 2374 N N . GLY A 1 286 ? 11.875 -6.691 -16.594 1 91.38 286 GLY A N 1
ATOM 2375 C CA . GLY A 1 286 ? 12.055 -8.117 -16.828 1 91.38 286 GLY A CA 1
ATOM 2376 C C . GLY A 1 286 ? 11.68 -8.539 -18.25 1 91.38 286 GLY A C 1
ATOM 2377 O O . GLY A 1 286 ? 11.102 -7.75 -19 1 91.38 286 GLY A O 1
ATOM 2378 N N . ASN A 1 287 ? 11.977 -9.742 -18.609 1 92.5 287 ASN A N 1
ATOM 2379 C CA . ASN A 1 287 ? 11.68 -10.25 -19.938 1 92.5 287 ASN A CA 1
ATOM 2380 C C . ASN A 1 287 ? 10.258 -10.805 -20.031 1 92.5 287 ASN A C 1
ATOM 2382 O O . ASN A 1 287 ? 9.797 -11.484 -19.109 1 92.5 287 ASN A O 1
ATOM 2386 N N . VAL A 1 288 ? 9.633 -10.469 -21.094 1 93 288 VAL A N 1
ATOM 2387 C CA . VAL A 1 288 ? 8.281 -10.961 -21.344 1 93 288 VAL A CA 1
ATOM 2388 C C . VAL A 1 288 ? 8.297 -12.023 -22.438 1 93 288 VAL A C 1
ATOM 2390 O O .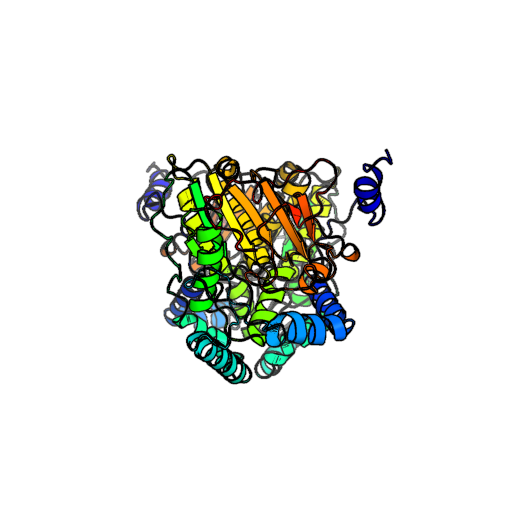 VAL A 1 288 ? 8.719 -11.742 -23.562 1 93 288 VAL A O 1
ATOM 2393 N N . PHE A 1 289 ? 7.895 -13.227 -22.109 1 93.56 289 PHE A N 1
ATOM 2394 C CA . PHE A 1 289 ? 7.797 -14.336 -23.062 1 93.56 289 PHE A CA 1
ATOM 2395 C C . PHE A 1 289 ? 6.348 -14.57 -23.453 1 93.56 289 PHE A C 1
ATOM 2397 O O . PHE A 1 289 ? 5.488 -14.805 -22.609 1 93.56 289 PHE A O 1
ATOM 2404 N N . ILE A 1 290 ? 6.113 -14.617 -24.734 1 92.62 290 ILE A N 1
ATOM 2405 C CA . ILE A 1 290 ? 4.734 -14.617 -25.219 1 92.62 290 ILE A CA 1
ATOM 2406 C C . ILE A 1 290 ? 4.438 -15.922 -25.938 1 92.62 290 ILE A C 1
ATOM 2408 O O . ILE A 1 290 ? 5.211 -16.344 -26.797 1 92.62 290 ILE A O 1
ATOM 2412 N N . ASN A 1 291 ? 3.449 -16.547 -25.469 1 91.38 291 ASN A N 1
ATOM 2413 C CA . ASN A 1 291 ? 2.881 -17.672 -26.203 1 91.38 291 ASN A CA 1
ATOM 2414 C C . ASN A 1 291 ? 1.827 -17.203 -27.219 1 91.38 291 ASN A C 1
ATOM 2416 O O . ASN A 1 291 ? 0.735 -16.797 -26.828 1 91.38 291 ASN A O 1
ATOM 2420 N N . ASP A 1 292 ? 2.17 -17.312 -28.438 1 84.88 292 ASP A N 1
ATOM 2421 C CA . ASP A 1 292 ? 1.277 -16.812 -29.484 1 84.88 292 ASP A CA 1
ATOM 2422 C C . ASP A 1 292 ? 0.682 -17.969 -30.281 1 84.88 292 ASP A C 1
ATOM 2424 O O . ASP A 1 292 ? 0.161 -17.766 -31.375 1 84.88 292 ASP A O 1
ATOM 2428 N N . THR A 1 293 ? 0.886 -19.094 -29.781 1 74.94 293 THR A N 1
ATOM 2429 C CA . THR A 1 293 ? 0.328 -20.219 -30.516 1 74.94 293 THR A CA 1
ATOM 2430 C C . THR A 1 293 ? -1.192 -20.25 -30.391 1 74.94 293 THR A C 1
ATOM 2432 O O . THR A 1 293 ? -1.743 -19.875 -29.359 1 74.94 293 THR A O 1
ATOM 2435 N N . LEU A 1 294 ? -1.881 -20.312 -31.531 1 56.84 294 LEU A N 1
ATOM 2436 C CA . LEU A 1 294 ? -3.33 -20.203 -31.656 1 56.84 294 LEU A CA 1
ATOM 2437 C C . LEU A 1 294 ? -4.027 -21.047 -30.594 1 56.84 294 LEU A C 1
ATOM 2439 O O . LEU A 1 294 ? -4.969 -20.594 -29.938 1 56.84 294 LEU A O 1
ATOM 2443 N N . ASN A 1 295 ? -3.775 -22.25 -30.453 1 56.09 295 ASN A N 1
ATOM 2444 C CA . ASN A 1 295 ? -4.535 -23.125 -29.562 1 56.09 295 ASN A CA 1
ATOM 2445 C C . ASN A 1 295 ? -4.055 -23 -28.109 1 56.09 295 ASN A C 1
ATOM 2447 O O . ASN A 1 295 ? -4.871 -22.906 -27.188 1 56.09 295 ASN A O 1
ATOM 2451 N N . GLU A 1 296 ? -2.781 -22.75 -27.984 1 56.78 296 GLU A N 1
ATOM 2452 C CA . GLU A 1 296 ? -2.205 -22.797 -26.656 1 56.78 296 GLU A CA 1
ATOM 2453 C C . GLU A 1 296 ? -2.051 -21.406 -26.062 1 56.78 296 GLU A C 1
ATOM 2455 O O . GLU A 1 296 ? -1.99 -21.234 -24.844 1 56.78 296 GLU A O 1
ATOM 2460 N N . GLY A 1 297 ? -2.332 -20.375 -26.828 1 61.62 297 GLY A N 1
ATOM 2461 C CA . GLY A 1 297 ? -2.107 -19 -26.391 1 61.62 297 GLY A CA 1
ATOM 2462 C C . GLY A 1 297 ? -3.361 -18.344 -25.844 1 61.62 297 GLY A C 1
ATOM 2463 O O . GLY A 1 297 ? -3.402 -17.125 -25.688 1 61.62 297 GLY A O 1
ATOM 2464 N N . LYS A 1 298 ? -4.371 -19.016 -25.5 1 64.19 298 LYS A N 1
ATOM 2465 C CA . LYS A 1 298 ? -5.625 -18.359 -25.156 1 64.19 298 LYS A CA 1
ATOM 2466 C C . LYS A 1 298 ? -5.992 -18.609 -23.688 1 64.19 298 LYS A C 1
ATOM 2468 O O . LYS A 1 298 ? -6.781 -17.859 -23.109 1 64.19 298 LYS A O 1
ATOM 2473 N N . GLY A 1 299 ? -5.488 -19.5 -22.969 1 75.69 299 GLY A N 1
ATOM 2474 C CA . GLY A 1 299 ? -5.996 -19.922 -21.688 1 75.69 299 GLY A CA 1
ATOM 2475 C C . GLY A 1 299 ? -5.383 -19.156 -20.516 1 75.69 299 GLY A C 1
ATOM 2476 O O . GLY A 1 299 ? -4.312 -18.562 -20.656 1 75.69 299 GLY A O 1
ATOM 2477 N N . HIS A 1 300 ? -6.305 -19.047 -19.375 1 83.5 300 HIS A N 1
ATOM 2478 C CA . HIS A 1 300 ? -5.895 -18.281 -18.203 1 83.5 300 HIS A CA 1
ATOM 2479 C C . HIS A 1 300 ? -5.496 -19.188 -17.047 1 83.5 300 HIS A C 1
ATOM 2481 O O . HIS A 1 300 ? -4.715 -18.797 -16.188 1 83.5 300 HIS A O 1
ATOM 2487 N N . LEU A 1 301 ? -6.094 -20.344 -17.031 1 81.75 301 LEU A N 1
ATOM 2488 C CA . LEU A 1 301 ? -5.809 -21.25 -15.93 1 81.75 301 LEU A CA 1
ATOM 2489 C C . LEU A 1 301 ? -4.348 -21.688 -15.945 1 81.75 301 LEU A C 1
ATOM 2491 O O . LEU A 1 301 ? -3.797 -21.984 -17.016 1 81.75 301 LEU A O 1
ATOM 2495 N N . PHE A 1 302 ? -3.766 -21.75 -14.812 1 87.62 302 PHE A N 1
ATOM 2496 C CA . PHE A 1 302 ? -2.334 -22 -14.695 1 87.62 302 PHE A CA 1
ATOM 2497 C C . PHE A 1 302 ? -1.99 -23.406 -15.18 1 87.62 302 PHE A C 1
ATOM 2499 O O . PHE A 1 302 ? -1.169 -23.578 -16.078 1 87.62 302 PHE A O 1
ATOM 2506 N N . ASN A 1 303 ? -2.605 -24.422 -14.617 1 83.56 303 ASN A N 1
ATOM 2507 C CA . ASN A 1 303 ? -2.258 -25.812 -14.922 1 83.56 303 ASN A CA 1
ATOM 2508 C C . ASN A 1 303 ? -2.68 -26.188 -16.344 1 83.56 303 ASN A C 1
ATOM 2510 O O . ASN A 1 303 ? -1.96 -26.922 -17.031 1 83.56 303 ASN A O 1
ATOM 2514 N N . SER A 1 304 ? -3.713 -25.609 -16.797 1 77.94 304 SER A N 1
ATOM 2515 C CA . SER A 1 304 ? -4.309 -26.078 -18.047 1 77.94 304 SER A CA 1
ATOM 2516 C C . SER A 1 304 ? -3.768 -25.297 -19.25 1 77.94 304 SER A C 1
ATOM 2518 O O . SER A 1 304 ? -3.658 -25.844 -20.344 1 77.94 304 SER A O 1
ATOM 2520 N N . PHE A 1 305 ? -3.426 -24.078 -18.953 1 81.19 305 PHE A N 1
ATOM 2521 C CA . PHE A 1 305 ? -3.221 -23.266 -20.156 1 81.19 305 PHE A CA 1
ATOM 2522 C C . PHE A 1 305 ? -1.833 -22.641 -20.156 1 81.19 305 PHE A C 1
ATOM 2524 O O . PHE A 1 305 ? -1.358 -22.172 -21.188 1 81.19 305 PHE A O 1
ATOM 2531 N N . TYR A 1 306 ? -1.279 -22.594 -19.125 1 87.56 306 TYR A N 1
ATOM 2532 C CA . TYR A 1 306 ? 0.073 -22.047 -19.109 1 87.56 306 TYR A CA 1
ATOM 2533 C C . TYR A 1 306 ? 1.111 -23.156 -19.109 1 87.56 306 TYR A C 1
ATOM 2535 O O . TYR A 1 306 ? 1.288 -23.844 -18.109 1 87.56 306 TYR A O 1
ATOM 2543 N N . SER A 1 307 ? 1.823 -23.188 -20.219 1 86.31 307 SER A N 1
ATOM 2544 C CA . SER A 1 307 ? 2.82 -24.234 -20.438 1 86.31 307 SER A CA 1
ATOM 2545 C C . SER A 1 307 ? 4.082 -23.969 -19.625 1 86.31 307 SER A C 1
ATOM 2547 O O . SER A 1 307 ? 4.48 -22.828 -19.438 1 86.31 307 SER A O 1
ATOM 2549 N N . LEU A 1 308 ? 4.645 -25.078 -19.172 1 90 308 LEU A N 1
ATOM 2550 C CA . LEU A 1 308 ? 5.93 -24.969 -18.5 1 90 308 LEU A CA 1
ATOM 2551 C C . LEU A 1 308 ? 7.07 -25.422 -19.406 1 90 308 LEU A C 1
ATOM 2553 O O . LEU A 1 308 ? 8.141 -25.797 -18.922 1 90 308 LEU A O 1
ATOM 2557 N N . ASN A 1 309 ? 6.828 -25.375 -20.703 1 87.88 309 ASN A N 1
ATOM 2558 C CA . ASN A 1 309 ? 7.844 -25.641 -21.719 1 87.88 309 ASN A CA 1
ATOM 2559 C C . ASN A 1 309 ? 8.281 -24.359 -22.422 1 87.88 309 ASN A C 1
ATOM 2561 O O . ASN A 1 309 ? 7.457 -23.625 -22.969 1 87.88 309 ASN A O 1
ATOM 2565 N N . SER A 1 310 ? 9.586 -24.188 -22.453 1 88.75 310 SER A N 1
ATOM 2566 C CA . SER A 1 310 ? 10.133 -22.953 -23 1 88.75 310 SER A CA 1
ATOM 2567 C C . SER A 1 310 ? 9.82 -22.812 -24.484 1 88.75 310 SER A C 1
ATOM 2569 O O . SER A 1 310 ? 9.688 -21.703 -25 1 88.75 310 SER A O 1
ATOM 2571 N N . GLU A 1 311 ? 9.656 -23.906 -25.172 1 86.31 311 GLU A N 1
ATOM 2572 C CA . GLU A 1 311 ? 9.453 -23.922 -26.609 1 86.31 311 GLU A CA 1
ATOM 2573 C C . GLU A 1 311 ? 8.109 -23.297 -26.984 1 86.31 311 GLU A C 1
ATOM 2575 O O . GLU A 1 311 ? 7.906 -22.875 -28.125 1 86.31 311 GLU A O 1
ATOM 2580 N N . ASP A 1 312 ? 7.277 -23.266 -26.031 1 88.25 312 ASP A N 1
ATOM 2581 C CA . ASP A 1 312 ? 5.934 -22.781 -26.312 1 88.25 312 ASP A CA 1
ATOM 2582 C C . ASP A 1 312 ? 5.902 -21.25 -26.312 1 88.25 312 ASP A C 1
ATOM 2584 O O . ASP A 1 312 ? 4.91 -20.641 -26.734 1 88.25 312 ASP A O 1
ATOM 2588 N N . TYR A 1 313 ? 6.953 -20.625 -25.938 1 90.5 313 TYR A N 1
ATOM 2589 C CA . TYR A 1 313 ? 6.98 -19.172 -25.812 1 90.5 313 TYR A CA 1
ATOM 2590 C C . TYR A 1 313 ? 7.977 -18.562 -26.781 1 90.5 313 TYR A C 1
ATOM 2592 O O . TYR A 1 313 ? 9.031 -19.141 -27.047 1 90.5 313 TYR A O 1
ATOM 2600 N N . ILE A 1 314 ? 7.598 -17.422 -27.281 1 87.19 314 ILE A N 1
ATOM 2601 C CA . ILE A 1 314 ? 8.5 -16.625 -28.109 1 87.19 314 ILE A CA 1
ATOM 2602 C C . ILE A 1 314 ? 9.328 -15.703 -27.219 1 87.19 314 ILE A C 1
ATOM 2604 O O . ILE A 1 314 ? 8.781 -14.945 -26.406 1 87.19 314 ILE A O 1
ATOM 2608 N N . SER A 1 315 ? 10.602 -15.836 -27.375 1 84 315 SER A N 1
ATOM 2609 C CA . SER A 1 315 ? 11.516 -15.055 -26.547 1 84 315 SER A CA 1
ATOM 2610 C C . SER A 1 315 ? 11.766 -13.68 -27.156 1 84 315 SER A C 1
ATOM 2612 O O . SER A 1 315 ? 11.828 -13.539 -28.391 1 84 315 SER A O 1
ATOM 2614 N N . PRO A 1 316 ? 11.711 -12.734 -26.219 1 80.56 316 PRO A N 1
ATOM 2615 C CA . PRO A 1 316 ? 12.195 -11.453 -26.75 1 80.56 316 PRO A CA 1
ATOM 2616 C C . PRO A 1 316 ? 13.633 -11.523 -27.25 1 80.56 316 PRO A C 1
ATOM 2618 O O . PRO A 1 316 ? 14.367 -12.453 -26.922 1 80.56 316 PRO A O 1
ATOM 2621 N N . GLU A 1 317 ? 14 -10.742 -28.188 1 73.62 317 GLU A N 1
ATOM 2622 C CA . GLU A 1 317 ? 15.281 -10.805 -28.875 1 73.62 317 GLU A CA 1
ATOM 2623 C C . GLU A 1 317 ? 16.438 -10.938 -27.891 1 73.62 317 GLU A C 1
ATOM 2625 O O . GLU A 1 317 ? 16.641 -10.062 -27.047 1 73.62 317 GLU A O 1
ATOM 2630 N N . GLY A 1 318 ? 17.047 -12.039 -27.984 1 73.06 318 GLY A N 1
ATOM 2631 C CA . GLY A 1 318 ? 18.281 -12.289 -27.266 1 73.06 318 GLY A CA 1
ATOM 2632 C C . GLY A 1 318 ? 18.047 -12.82 -25.859 1 73.06 318 GLY A C 1
ATOM 2633 O O . GLY A 1 318 ? 19 -13.148 -25.156 1 73.06 318 GLY A O 1
ATOM 2634 N N . ALA A 1 319 ? 16.781 -12.906 -25.484 1 82.12 319 ALA A N 1
ATOM 2635 C CA . ALA A 1 319 ? 16.547 -13.359 -24.125 1 82.12 319 ALA A CA 1
ATOM 2636 C C . ALA A 1 319 ? 16.234 -14.852 -24.078 1 82.12 319 ALA A C 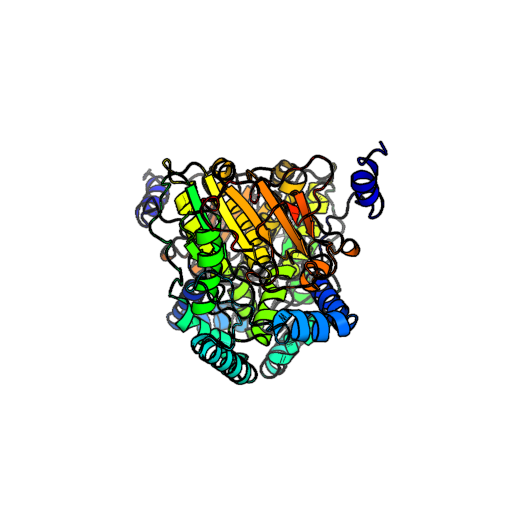1
ATOM 2638 O O . ALA A 1 319 ? 15.602 -15.383 -25 1 82.12 319 ALA A O 1
ATOM 2639 N N . GLU A 1 320 ? 16.812 -15.555 -23.109 1 84.12 320 GLU A N 1
ATOM 2640 C CA . GLU A 1 320 ? 16.5 -16.953 -22.875 1 84.12 320 GLU A CA 1
ATOM 2641 C C . GLU A 1 320 ? 15.688 -17.125 -21.578 1 84.12 320 GLU A C 1
ATOM 2643 O O . GLU A 1 320 ? 15.898 -16.391 -20.609 1 84.12 320 GLU A O 1
ATOM 2648 N N . CYS A 1 321 ? 14.789 -18.078 -21.734 1 87.44 321 CYS A N 1
ATOM 2649 C CA . CYS A 1 321 ? 13.992 -18.406 -20.547 1 87.44 321 CYS A CA 1
ATOM 2650 C C . CYS A 1 321 ? 14.859 -19.062 -19.484 1 87.44 321 CYS A C 1
ATOM 2652 O O . CYS A 1 321 ? 15.43 -20.125 -19.703 1 87.44 321 CYS A O 1
ATOM 2654 N N . LYS A 1 322 ? 14.961 -18.453 -18.438 1 88.94 322 LYS A N 1
ATOM 2655 C CA . LYS A 1 322 ? 15.75 -19.031 -17.344 1 88.94 322 LYS A CA 1
ATOM 2656 C C . LYS A 1 322 ? 14.938 -20.078 -16.578 1 88.94 322 LYS A C 1
ATOM 2658 O O . LYS A 1 322 ? 15.438 -21.172 -16.281 1 88.94 322 LYS A O 1
ATOM 2663 N N . LEU A 1 323 ? 13.711 -19.797 -16.312 1 90.38 323 LEU A N 1
ATOM 2664 C CA . LEU A 1 323 ? 12.891 -20.688 -15.5 1 90.38 323 LEU A CA 1
ATOM 2665 C C . LEU A 1 323 ? 12.578 -21.984 -16.266 1 90.38 323 LEU A C 1
ATOM 2667 O O . LEU A 1 323 ? 12.844 -23.078 -15.766 1 90.38 323 LEU A O 1
ATOM 2671 N N . LEU A 1 324 ? 12.094 -21.844 -17.422 1 88.94 324 LEU A N 1
ATOM 2672 C CA . LEU A 1 324 ? 11.516 -22.969 -18.141 1 88.94 324 LEU A CA 1
ATOM 2673 C C . LEU A 1 324 ? 12.609 -23.812 -18.797 1 88.94 324 LEU A C 1
ATOM 2675 O O . LEU A 1 324 ? 12.359 -24.953 -19.188 1 88.94 324 LEU A O 1
ATOM 2679 N N . ASN A 1 325 ? 13.82 -23.281 -18.859 1 85.06 325 ASN A N 1
ATOM 2680 C CA . ASN A 1 325 ? 14.938 -24.062 -19.391 1 85.06 325 ASN A CA 1
ATOM 2681 C C . ASN A 1 325 ? 15.578 -24.922 -18.312 1 85.06 325 ASN A C 1
ATOM 2683 O O . ASN A 1 325 ? 16.469 -25.734 -18.594 1 85.06 325 ASN A O 1
ATOM 2687 N N . ARG A 1 326 ? 15.164 -24.734 -17.203 1 84.38 326 ARG A N 1
ATOM 2688 C CA . ARG A 1 326 ? 15.664 -25.594 -16.125 1 84.38 326 ARG A CA 1
ATOM 2689 C C . ARG A 1 326 ? 15.219 -27.031 -16.328 1 84.38 326 ARG A C 1
ATOM 2691 O O . ARG A 1 326 ? 14.086 -27.281 -16.719 1 84.38 326 ARG A O 1
ATOM 2698 N N . SER A 1 327 ? 16.25 -27.938 -16.438 1 68.12 327 SER A N 1
ATOM 2699 C CA . SER A 1 327 ? 15.992 -29.359 -16.625 1 68.12 327 SER A CA 1
ATOM 2700 C C . SER A 1 327 ? 15.195 -29.938 -15.453 1 68.12 327 SER A C 1
ATOM 2702 O O . SER A 1 327 ? 15.43 -29.578 -14.305 1 68.12 327 SER A O 1
ATOM 2704 N N . GLY A 1 328 ? 14.008 -30.125 -15.664 1 60.59 328 GLY A N 1
ATOM 2705 C CA . GLY A 1 328 ? 13.32 -30.922 -14.664 1 60.59 328 GLY A CA 1
ATOM 2706 C C . GLY A 1 328 ? 13.531 -32.406 -14.844 1 60.59 328 GLY A C 1
ATOM 2707 O O . GLY A 1 328 ? 14.188 -32.844 -15.805 1 60.59 328 GLY A O 1
ATOM 2708 N N . ASN A 1 329 ? 13.398 -33.25 -13.883 1 46.81 329 ASN A N 1
ATOM 2709 C CA . ASN A 1 329 ? 13.469 -34.719 -13.992 1 46.81 329 ASN A CA 1
ATOM 2710 C C . ASN A 1 329 ? 12.602 -35.219 -15.141 1 46.81 329 ASN A C 1
ATOM 2712 O O . ASN A 1 329 ? 12.25 -36.406 -15.164 1 46.81 329 ASN A O 1
ATOM 2716 N N . VAL A 1 330 ? 12.07 -34.594 -16.109 1 43.97 330 VAL A N 1
ATOM 2717 C CA . VAL A 1 330 ? 11.172 -35.281 -17.031 1 43.97 330 VAL A CA 1
ATOM 2718 C C . VAL A 1 330 ? 11.984 -36.125 -18 1 43.97 330 VAL A C 1
ATOM 2720 O O . VAL A 1 330 ? 11.461 -36.625 -19 1 43.97 330 VAL A O 1
ATOM 2723 N N . ASP A 1 331 ? 13.172 -36.375 -18.031 1 36.91 331 ASP A N 1
ATOM 2724 C CA . ASP A 1 331 ? 13.594 -37.406 -18.953 1 36.91 331 ASP A CA 1
ATOM 2725 C C . ASP A 1 331 ? 12.68 -38.625 -18.844 1 36.91 331 ASP A C 1
ATOM 2727 O O . ASP A 1 331 ? 12.547 -39.406 -19.797 1 36.91 331 ASP A O 1
ATOM 2731 N N . ASN A 1 332 ? 12.391 -39.219 -17.703 1 31.89 332 ASN A N 1
ATOM 2732 C CA . ASN A 1 332 ? 11.812 -40.562 -17.672 1 31.89 332 ASN A CA 1
ATOM 2733 C C . ASN A 1 332 ? 10.297 -40.531 -17.891 1 31.89 332 ASN A C 1
ATOM 2735 O O . ASN A 1 332 ? 9.586 -41.438 -17.453 1 31.89 332 ASN A O 1
ATOM 2739 N N . LEU A 1 333 ? 9.648 -39.5 -18.281 1 32.5 333 LEU A N 1
ATOM 2740 C CA . LEU A 1 333 ? 8.266 -39.812 -18.609 1 32.5 333 LEU A CA 1
ATOM 2741 C C . LEU A 1 333 ? 8.172 -40.375 -20.031 1 32.5 333 LEU A C 1
ATOM 2743 O O . LEU A 1 333 ? 8.695 -39.781 -20.969 1 32.5 333 LEU A O 1
ATOM 2747 N N . PRO A 1 334 ? 7.965 -41.688 -20.203 1 28.14 334 PRO A N 1
ATOM 2748 C CA . PRO A 1 334 ? 7.73 -42.281 -21.516 1 28.14 334 PRO A CA 1
ATOM 2749 C C . PRO A 1 334 ? 6.691 -41.531 -22.344 1 28.14 334 PRO A C 1
ATOM 2751 O O . PRO A 1 334 ? 5.652 -41.125 -21.812 1 28.14 334 PRO A O 1
ATOM 2754 N N . ILE A 1 335 ? 7.086 -40.75 -23.266 1 28.27 335 ILE A N 1
ATOM 2755 C CA . ILE A 1 335 ? 6.191 -40.344 -24.344 1 28.27 335 ILE A CA 1
ATOM 2756 C C . ILE A 1 335 ? 5.438 -41.594 -24.859 1 28.27 335 ILE A C 1
ATOM 2758 O O . ILE A 1 335 ? 6.027 -42.469 -25.484 1 28.27 335 ILE A O 1
ATOM 2762 N N . ASN A 1 336 ? 4.621 -42.25 -24.172 1 23.75 336 ASN A N 1
ATOM 2763 C CA . ASN A 1 336 ? 3.828 -43.188 -24.969 1 23.75 336 ASN A CA 1
ATOM 2764 C C . ASN A 1 336 ? 3.074 -42.469 -26.078 1 23.75 336 ASN A C 1
ATOM 2766 O O . ASN A 1 336 ? 2.203 -41.625 -25.812 1 23.75 336 ASN A O 1
ATOM 2770 N N . ILE A 1 337 ? 3.713 -42.375 -27.188 1 22.05 337 ILE A N 1
ATOM 2771 C CA . ILE A 1 337 ? 3.047 -42.281 -28.484 1 22.05 337 ILE A CA 1
ATOM 2772 C C . ILE A 1 337 ? 2.029 -43.438 -28.625 1 22.05 337 ILE A C 1
ATOM 2774 O O . ILE A 1 337 ? 2.354 -44.594 -28.406 1 22.05 337 ILE A O 1
ATOM 2778 N N . MET B 1 1 ? 23.25 14.797 36.969 1 19.23 1 MET B N 1
ATOM 2779 C CA . MET B 1 1 ? 23.531 14.797 35.531 1 19.23 1 MET B CA 1
ATOM 2780 C C . MET B 1 1 ? 23.141 13.461 34.906 1 19.23 1 MET B C 1
ATOM 2782 O O . MET B 1 1 ? 23.969 12.57 34.75 1 19.23 1 MET B O 1
ATOM 2786 N N . ALA B 1 2 ? 22.016 12.914 35.344 1 22.2 2 ALA B N 1
ATOM 2787 C CA . ALA B 1 2 ? 21.531 11.547 35.219 1 22.2 2 ALA B CA 1
ATOM 2788 C C . ALA B 1 2 ? 21.344 11.18 33.75 1 22.2 2 ALA B C 1
ATOM 2790 O O . ALA B 1 2 ? 20.859 11.992 32.938 1 22.2 2 ALA B O 1
ATOM 2791 N N . ASN B 1 3 ? 22.125 10.164 33.25 1 21.27 3 ASN B N 1
ATOM 2792 C CA . ASN B 1 3 ? 22.516 9.695 31.922 1 21.27 3 ASN B CA 1
ATOM 2793 C C . ASN B 1 3 ? 21.297 9.336 31.062 1 21.27 3 ASN B C 1
ATOM 2795 O O . ASN B 1 3 ? 20.562 8.398 31.375 1 21.27 3 ASN B O 1
ATOM 2799 N N . SER B 1 4 ? 20.688 10.312 30.516 1 22.61 4 SER B N 1
ATOM 2800 C CA . SER B 1 4 ? 19.609 10.461 29.547 1 22.61 4 SER B CA 1
ATOM 2801 C C . SER B 1 4 ? 19.734 9.438 28.422 1 22.61 4 SER B C 1
ATOM 2803 O O . SER B 1 4 ? 18.875 9.383 27.531 1 22.61 4 SER B O 1
ATOM 2805 N N . ASN B 1 5 ? 20.859 8.703 28.344 1 26.83 5 ASN B N 1
ATOM 2806 C CA . ASN B 1 5 ? 21.203 7.543 27.531 1 26.83 5 ASN B CA 1
ATOM 2807 C C . ASN B 1 5 ? 20.312 6.348 27.859 1 26.83 5 ASN B C 1
ATOM 2809 O O . ASN B 1 5 ? 20.312 5.344 27.156 1 26.83 5 ASN B O 1
ATOM 2813 N N . SER B 1 6 ? 19.781 6.332 29.094 1 25.94 6 SER B N 1
ATOM 2814 C CA . SER B 1 6 ? 19.094 5.164 29.625 1 25.94 6 SER B CA 1
ATOM 2815 C C . SER B 1 6 ? 17.703 5.004 29 1 25.94 6 SER B C 1
ATOM 2817 O O . SER B 1 6 ? 17.219 3.885 28.859 1 25.94 6 SER B O 1
ATOM 2819 N N . PHE B 1 7 ? 17.031 6.156 28.891 1 24.03 7 PHE B N 1
ATOM 2820 C CA . PHE B 1 7 ? 15.664 5.996 28.391 1 24.03 7 PHE B CA 1
ATOM 2821 C C . PHE B 1 7 ? 15.672 5.543 26.938 1 24.03 7 PHE B C 1
ATOM 2823 O O . PHE B 1 7 ? 14.844 4.727 26.531 1 24.03 7 PHE B O 1
ATOM 2830 N N . ASN B 1 8 ? 16.516 6.133 26.047 1 27.78 8 ASN B N 1
ATOM 2831 C CA . ASN B 1 8 ? 16.625 5.715 24.656 1 27.78 8 ASN B CA 1
ATOM 2832 C C . ASN B 1 8 ? 17.109 4.27 24.547 1 27.78 8 ASN B C 1
ATOM 2834 O O . ASN B 1 8 ? 16.797 3.588 23.562 1 27.78 8 ASN B O 1
ATOM 2838 N N . SER B 1 9 ? 17.984 3.807 25.516 1 28.09 9 SER B N 1
ATOM 2839 C CA . SER B 1 9 ? 18.531 2.459 25.609 1 28.09 9 SER B CA 1
ATOM 2840 C C . SER B 1 9 ? 17.484 1.458 26.062 1 28.09 9 SER B C 1
ATOM 2842 O O . SER B 1 9 ? 17.484 0.306 25.625 1 28.09 9 SER B O 1
ATOM 2844 N N . SER B 1 10 ? 16.672 1.856 27.094 1 24.61 10 SER B N 1
ATOM 2845 C CA . SER B 1 10 ? 15.727 0.933 27.703 1 24.61 10 SER B CA 1
ATOM 2846 C C . SER B 1 10 ? 14.586 0.605 26.734 1 24.61 10 SER B C 1
ATOM 2848 O O . SER B 1 10 ? 13.961 -0.453 26.844 1 24.61 10 SER B O 1
ATOM 2850 N N . LEU B 1 11 ? 14.109 1.72 26.078 1 25.48 11 LEU B N 1
ATOM 2851 C CA . LEU B 1 11 ? 13.031 1.405 25.141 1 25.48 11 LEU B CA 1
ATOM 2852 C C . LEU B 1 11 ? 13.523 0.486 24.031 1 25.48 11 LEU B C 1
ATOM 2854 O O . LEU B 1 11 ? 12.727 -0.026 23.25 1 25.48 11 LEU B O 1
ATOM 2858 N N . ARG B 1 12 ? 14.797 0.477 23.812 1 27.23 12 ARG B N 1
ATOM 2859 C CA . ARG B 1 12 ? 15.469 -0.457 22.922 1 27.23 12 ARG B CA 1
ATOM 2860 C C . ARG B 1 12 ? 15.336 -1.891 23.422 1 27.23 12 ARG B C 1
ATOM 2862 O O . ARG B 1 12 ? 15.391 -2.838 22.641 1 27.23 12 ARG B O 1
ATOM 2869 N N . ASN B 1 13 ? 15.539 -2.131 24.719 1 26.3 13 ASN B N 1
ATOM 2870 C CA . ASN B 1 13 ? 15.641 -3.438 25.359 1 26.3 13 ASN B CA 1
ATOM 2871 C C . ASN B 1 13 ? 14.289 -4.145 25.406 1 26.3 13 ASN B C 1
ATOM 2873 O O . ASN B 1 13 ? 14.195 -5.293 25.844 1 26.3 13 ASN B O 1
ATOM 2877 N N . LEU B 1 14 ? 13.242 -3.447 25.812 1 25.39 14 LEU B N 1
ATOM 2878 C CA . LEU B 1 14 ? 12.047 -4.152 26.266 1 25.39 14 LEU B CA 1
ATOM 2879 C C . LEU B 1 14 ? 11.422 -4.945 25.125 1 25.39 14 LEU B C 1
ATOM 2881 O O . LEU B 1 14 ? 10.562 -5.797 25.359 1 25.39 14 LEU B O 1
ATOM 2885 N N . TRP B 1 15 ? 11.141 -4.238 24 1 27.17 15 TRP B N 1
ATOM 2886 C CA . TRP B 1 15 ? 10.594 -5.176 23.031 1 27.17 15 TRP B CA 1
ATOM 2887 C C . TRP B 1 15 ? 11.711 -5.973 22.359 1 27.17 15 TRP B C 1
ATOM 2889 O O . TRP B 1 15 ? 12.594 -5.395 21.719 1 27.17 15 TRP B O 1
ATOM 2899 N N . PRO B 1 16 ? 12.148 -7.008 22.891 1 26.34 16 PRO B N 1
ATOM 2900 C CA . PRO B 1 16 ? 13.148 -7.836 22.219 1 26.34 16 PRO B CA 1
ATOM 2901 C C . PRO B 1 16 ? 12.977 -7.832 20.688 1 26.34 16 PRO B C 1
ATOM 2903 O O . PRO B 1 16 ? 11.852 -7.898 20.188 1 26.34 16 PRO B O 1
ATOM 2906 N N . LEU B 1 17 ? 13.57 -6.859 19.812 1 30.72 17 LEU B N 1
ATOM 2907 C CA . LEU B 1 17 ? 13.898 -7.387 18.484 1 30.72 17 LEU B CA 1
ATOM 2908 C C . LEU B 1 17 ? 13.922 -8.914 18.5 1 30.72 17 LEU B C 1
ATOM 2910 O O . LEU B 1 17 ? 14.938 -9.516 18.859 1 30.72 17 LEU B O 1
ATOM 2914 N N . SER B 1 18 ? 13.172 -9.516 19.172 1 28.83 18 SER B N 1
ATOM 2915 C CA . SER B 1 18 ? 13.484 -10.922 18.953 1 28.83 18 SER B CA 1
ATOM 2916 C C . SER B 1 18 ? 14 -11.156 17.531 1 28.83 18 SER B C 1
ATOM 2918 O O . SER B 1 18 ? 13.43 -10.641 16.562 1 28.83 18 SER B O 1
ATOM 2920 N N . ASN B 1 19 ? 15.289 -11.438 17.312 1 33.72 19 ASN B N 1
ATOM 2921 C CA . ASN B 1 19 ? 16.188 -11.586 16.172 1 33.72 19 ASN B CA 1
ATOM 2922 C C . ASN B 1 19 ? 15.43 -11.758 14.867 1 33.72 19 ASN B C 1
ATOM 2924 O O . ASN B 1 19 ? 15.797 -11.18 13.844 1 33.72 19 ASN B O 1
ATOM 2928 N N . ASN B 1 20 ? 14.891 -13.031 14.492 1 34.22 20 ASN B N 1
ATOM 2929 C CA . ASN B 1 20 ? 14.641 -13.703 13.219 1 34.22 20 ASN B CA 1
ATOM 2930 C C . ASN B 1 20 ? 13.352 -13.203 12.562 1 34.22 20 ASN B C 1
ATOM 2932 O O . ASN B 1 20 ? 12.992 -13.656 11.477 1 34.22 20 ASN B O 1
ATOM 2936 N N . ARG B 1 21 ? 12.195 -12.906 13.297 1 36.59 21 ARG B N 1
ATOM 2937 C CA . ARG B 1 21 ? 10.977 -12.875 12.5 1 36.59 21 ARG B CA 1
ATOM 2938 C C . ARG B 1 21 ? 10.648 -11.453 12.047 1 36.59 21 ARG B C 1
ATOM 2940 O O . ARG B 1 21 ? 10.539 -10.547 12.867 1 36.59 21 ARG B O 1
ATOM 2947 N N . PRO B 1 22 ? 11.031 -10.984 10.969 1 44.81 22 PRO B N 1
ATOM 2948 C CA . PRO B 1 22 ? 10.531 -9.727 10.398 1 44.81 22 PRO B CA 1
ATOM 2949 C C . PRO B 1 22 ? 9.086 -9.438 10.797 1 44.81 22 PRO B C 1
ATOM 2951 O O . PRO B 1 22 ? 8.25 -10.336 10.781 1 44.81 22 PRO B O 1
ATOM 2954 N N . ARG B 1 23 ? 8.773 -8.516 11.672 1 49.97 23 ARG B N 1
ATOM 2955 C CA . ARG B 1 23 ? 7.449 -8.148 12.156 1 49.97 23 ARG B CA 1
ATOM 2956 C C . ARG B 1 23 ? 6.496 -7.871 11 1 49.97 23 ARG B C 1
ATOM 2958 O O . ARG B 1 23 ? 6.199 -6.711 10.695 1 49.97 23 ARG B O 1
ATOM 2965 N N . VAL B 1 24 ? 6.688 -8.508 10.008 1 52.53 24 VAL B N 1
ATOM 2966 C CA . VAL B 1 24 ? 5.566 -8.242 9.109 1 52.53 24 VAL B CA 1
ATOM 2967 C C . VAL B 1 24 ? 4.273 -8.773 9.727 1 52.53 24 VAL B C 1
ATOM 2969 O O . VAL B 1 24 ? 4.125 -9.977 9.93 1 52.53 24 VAL B O 1
ATOM 2972 N N . TRP B 1 25 ? 3.518 -7.762 10.5 1 64.62 25 TRP B N 1
ATOM 2973 C CA . TRP B 1 25 ? 2.328 -8.156 11.242 1 64.62 25 TRP B CA 1
ATOM 2974 C C . TRP B 1 25 ? 1.127 -8.312 10.32 1 64.62 25 TRP B C 1
ATOM 2976 O O . TRP B 1 25 ? 1.061 -7.664 9.273 1 64.62 25 TRP B O 1
ATOM 2986 N N . ASN B 1 26 ? 0.395 -9.281 10.672 1 72.69 26 ASN B N 1
ATOM 2987 C CA . ASN B 1 26 ? -0.918 -9.484 10.07 1 72.69 26 ASN B CA 1
ATOM 2988 C C . ASN B 1 26 ? -1.786 -8.234 10.18 1 72.69 26 ASN B C 1
ATOM 2990 O O . ASN B 1 26 ? -2.115 -7.797 11.289 1 72.69 26 ASN B O 1
ATOM 2994 N N . PRO B 1 27 ? -2.039 -7.617 9.086 1 76.12 27 PRO B N 1
ATOM 2995 C CA . PRO B 1 27 ? -2.801 -6.363 9.117 1 76.12 27 PRO B CA 1
ATOM 2996 C C . PRO B 1 27 ? -4.148 -6.512 9.812 1 76.12 27 PRO B C 1
ATOM 2998 O O . PRO B 1 27 ? -4.621 -5.57 10.461 1 76.12 27 PRO B O 1
ATOM 3001 N N . TRP B 1 28 ? -4.758 -7.672 9.711 1 75.38 28 TRP B N 1
ATOM 3002 C CA . TRP B 1 28 ? -6.043 -7.867 10.375 1 75.38 28 TRP B CA 1
ATOM 3003 C C . TRP B 1 28 ? -5.875 -7.891 11.891 1 75.38 28 TRP B C 1
ATOM 3005 O O . TRP B 1 28 ? -6.73 -7.395 12.625 1 75.38 28 TRP B O 1
ATOM 3015 N N . LYS B 1 29 ? -4.852 -8.492 12.289 1 77.06 29 LYS B N 1
ATOM 3016 C CA . LYS B 1 29 ? -4.57 -8.469 13.727 1 77.06 29 LYS B CA 1
ATOM 3017 C C . LYS B 1 29 ? -4.301 -7.051 14.211 1 77.06 29 LYS B C 1
ATOM 3019 O O . LYS B 1 29 ? -4.758 -6.664 15.289 1 77.06 29 LYS B O 1
ATOM 3024 N N . LEU B 1 30 ? -3.557 -6.383 13.438 1 77.38 30 LEU B N 1
ATOM 3025 C CA . LEU B 1 30 ? -3.271 -4.996 13.789 1 77.38 30 LEU B CA 1
ATOM 3026 C C . LEU B 1 30 ? -4.559 -4.184 13.891 1 77.38 30 LEU B C 1
ATOM 3028 O O . LEU B 1 30 ? -4.715 -3.367 14.797 1 77.38 30 LEU B O 1
ATOM 3032 N N . MET B 1 31 ? -5.418 -4.402 12.961 1 77.25 31 MET B N 1
ATOM 3033 C CA . MET B 1 31 ? -6.699 -3.705 12.977 1 77.25 31 MET B CA 1
ATOM 3034 C C . MET B 1 31 ? -7.508 -4.074 14.219 1 77.25 31 MET B C 1
ATOM 3036 O O . MET B 1 31 ? -8.094 -3.205 14.859 1 77.25 31 MET B O 1
ATOM 3040 N N . LYS B 1 32 ? -7.531 -5.344 14.461 1 76.38 32 LYS B N 1
ATOM 3041 C CA . LYS B 1 32 ? -8.242 -5.812 15.648 1 76.38 32 LYS B CA 1
ATOM 3042 C C . LYS B 1 32 ? -7.676 -5.18 16.906 1 76.38 32 LYS B C 1
ATOM 3044 O O . LYS B 1 32 ? -8.43 -4.762 17.797 1 76.38 32 LYS B O 1
ATOM 3049 N N . ASP B 1 33 ? -6.41 -5.148 16.969 1 76.31 33 ASP B N 1
ATOM 3050 C CA . ASP B 1 33 ? -5.754 -4.547 18.125 1 76.31 33 ASP B CA 1
ATOM 3051 C C . ASP B 1 33 ? -6.109 -3.068 18.266 1 76.31 33 ASP B C 1
ATOM 3053 O O . ASP B 1 33 ? -6.281 -2.559 19.375 1 76.31 33 ASP B O 1
ATOM 3057 N N . ASP B 1 34 ? -6.195 -2.371 17.234 1 75.81 34 ASP B N 1
ATOM 3058 C CA . ASP B 1 34 ? -6.578 -0.962 17.234 1 75.81 34 ASP B CA 1
ATOM 3059 C C . ASP B 1 34 ? -8 -0.784 17.766 1 75.81 34 ASP B C 1
ATOM 3061 O O . ASP B 1 34 ? -8.258 0.104 18.578 1 75.81 34 ASP B O 1
ATOM 3065 N N . ILE B 1 35 ? -8.852 -1.627 17.203 1 73.56 35 ILE B N 1
ATOM 3066 C CA . ILE B 1 35 ? -10.242 -1.553 17.625 1 73.56 35 ILE B CA 1
ATOM 3067 C C . ILE B 1 35 ? -10.344 -1.852 19.109 1 73.56 35 ILE B C 1
ATOM 3069 O O . ILE B 1 35 ? -11.055 -1.155 19.844 1 73.56 35 ILE B O 1
ATOM 3073 N N . TYR B 1 36 ? -9.648 -2.818 19.516 1 75.5 36 TYR B N 1
ATOM 3074 C CA . TYR B 1 36 ? -9.641 -3.168 20.938 1 75.5 36 TYR B CA 1
ATOM 3075 C C . TYR B 1 36 ? -9.102 -2.016 21.781 1 75.5 36 TYR B C 1
ATOM 3077 O O . TYR B 1 36 ? -9.609 -1.747 22.875 1 75.5 36 TYR B O 1
ATOM 3085 N N . TRP B 1 37 ? -8.062 -1.436 21.344 1 75.94 37 TRP B N 1
ATOM 3086 C CA . TRP B 1 37 ? -7.496 -0.298 22.062 1 75.94 37 TRP B CA 1
ATOM 3087 C C . TRP B 1 37 ? -8.523 0.817 22.203 1 75.94 37 TRP B C 1
ATOM 3089 O O . TRP B 1 37 ? -8.664 1.398 23.281 1 75.94 37 TRP B O 1
ATOM 3099 N N . VAL B 1 38 ? -9.258 1.18 21.188 1 73.94 38 VAL B N 1
ATOM 3100 C CA . VAL B 1 38 ? -10.258 2.244 21.203 1 73.94 38 VAL B CA 1
ATOM 3101 C C . VAL B 1 38 ? -11.367 1.896 22.188 1 73.94 38 VAL B C 1
ATOM 3103 O O . VAL B 1 38 ? -11.828 2.754 22.938 1 73.94 38 VAL B O 1
ATOM 3106 N N . LEU B 1 39 ? -11.703 0.637 22.172 1 73.38 39 LEU B N 1
ATOM 3107 C CA . LEU B 1 39 ? -12.805 0.198 23.016 1 73.38 39 LEU B CA 1
ATOM 3108 C C . LEU B 1 39 ? -12.359 0.114 24.484 1 73.38 39 LEU B C 1
ATOM 3110 O O . LEU B 1 39 ? -13.18 0.267 25.391 1 73.38 39 LEU B O 1
ATOM 3114 N N . SER B 1 40 ? -11.125 -0.097 24.625 1 76.12 40 SER B N 1
ATOM 3115 C CA . SER B 1 40 ? -10.617 -0.234 25.984 1 76.12 40 SER B CA 1
ATOM 3116 C C . SER B 1 40 ? -10.281 1.125 26.594 1 76.12 40 SER B C 1
ATOM 3118 O O . SER B 1 40 ? -10.008 1.226 27.781 1 76.12 40 SER B O 1
ATOM 3120 N N . HIS B 1 41 ? -10.289 2.135 25.797 1 74.94 41 HIS B N 1
ATOM 3121 C CA . HIS B 1 41 ? -10.008 3.484 26.281 1 74.94 41 HIS B CA 1
ATOM 3122 C C . HIS B 1 41 ? -11.156 4.434 25.953 1 74.94 41 HIS B C 1
ATOM 3124 O O . HIS B 1 41 ? -10.938 5.496 25.375 1 74.94 41 HIS B O 1
ATOM 3130 N N . PRO B 1 42 ? -12.359 4.102 26.344 1 70.75 42 PRO B N 1
ATOM 3131 C CA . PRO B 1 42 ? -13.516 4.914 25.969 1 70.75 42 PRO B CA 1
ATOM 3132 C C . PRO B 1 42 ? -13.43 6.348 26.469 1 70.75 42 PRO B C 1
ATOM 3134 O O . PRO B 1 42 ? -13.852 7.281 25.797 1 70.75 42 PRO B O 1
ATOM 3137 N N . TYR B 1 43 ? -12.93 6.555 27.672 1 68 43 TYR B N 1
ATOM 3138 C CA . TYR B 1 43 ? -12.805 7.902 28.219 1 68 43 TYR B CA 1
ATOM 3139 C C . TYR B 1 43 ? -11.891 8.758 27.359 1 68 43 TYR B C 1
ATOM 3141 O O . TYR B 1 43 ? -12.219 9.898 27.031 1 68 43 TYR B O 1
ATOM 3149 N N . ASP B 1 44 ? -10.766 8.211 27 1 67.38 44 ASP B N 1
ATOM 3150 C CA . ASP B 1 44 ? -9.812 8.93 26.172 1 67.38 44 ASP B CA 1
ATOM 3151 C C . ASP B 1 44 ? -10.406 9.258 24.812 1 67.38 44 ASP B C 1
ATOM 3153 O O . ASP B 1 44 ? -10.211 10.359 24.281 1 67.38 44 ASP B O 1
ATOM 3157 N N . VAL B 1 45 ? -11.102 8.328 24.312 1 66.12 45 VAL B N 1
ATOM 3158 C CA . VAL B 1 45 ? -11.617 8.484 22.953 1 66.12 45 VAL B CA 1
ATOM 3159 C C . VAL B 1 45 ? -12.844 9.391 22.969 1 66.12 45 VAL B C 1
ATOM 3161 O O . VAL B 1 45 ? -12.914 10.359 22.203 1 66.12 45 VAL B O 1
ATOM 3164 N N . ILE B 1 46 ? -13.773 9.133 23.781 1 62.06 46 ILE B N 1
ATOM 3165 C CA . ILE B 1 46 ? -15.047 9.844 23.766 1 62.06 46 ILE B CA 1
ATOM 3166 C C . ILE B 1 46 ? -14.891 11.203 24.438 1 62.06 46 ILE B C 1
ATOM 3168 O O . ILE B 1 46 ? -15.289 12.227 23.875 1 62.06 46 ILE B O 1
ATOM 3172 N N . VAL B 1 47 ? -14.336 11.18 25.562 1 56 47 VAL B N 1
ATOM 3173 C CA . VAL B 1 47 ? -14.312 12.406 26.359 1 56 47 VAL B CA 1
ATOM 3174 C C . VAL B 1 47 ? -13.133 13.273 25.938 1 56 47 VAL B C 1
ATOM 3176 O O . VAL B 1 47 ? -13.305 14.445 25.578 1 56 47 VAL B O 1
ATOM 3179 N N . GLU B 1 48 ? -12.016 12.641 25.953 1 57.69 48 GLU B N 1
ATOM 3180 C CA . GLU B 1 48 ? -10.836 13.445 25.688 1 57.69 48 GLU B CA 1
ATOM 3181 C C . GLU B 1 48 ? -10.734 13.805 24.203 1 57.69 48 GLU B C 1
ATOM 3183 O O . GLU B 1 48 ? -10.469 14.953 23.844 1 57.69 48 GLU B O 1
ATOM 3188 N N . PHE B 1 49 ? -10.961 12.852 23.406 1 60.34 49 PHE B N 1
ATOM 3189 C CA . PHE B 1 49 ? -10.812 13.086 21.969 1 60.34 49 PHE B CA 1
ATOM 3190 C C . PHE B 1 49 ? -12.055 13.742 21.391 1 60.34 49 PHE B C 1
ATOM 3192 O O . PHE B 1 49 ? -11.977 14.82 20.797 1 60.34 49 PHE B O 1
ATOM 3199 N N . LEU B 1 50 ? -13.164 13.156 21.547 1 60 50 LEU B N 1
ATOM 3200 C CA . LEU B 1 50 ? -14.375 13.617 20.875 1 60 50 LEU B CA 1
ATOM 3201 C C . LEU B 1 50 ? -14.945 14.852 21.562 1 60 50 LEU B C 1
ATOM 3203 O O . LEU B 1 50 ? -15.305 15.828 20.906 1 60 50 LEU B O 1
ATOM 3207 N N . TYR B 1 51 ? -15.008 14.734 22.844 1 53.84 51 TYR B N 1
ATOM 3208 C CA . TYR B 1 51 ? -15.695 15.797 23.562 1 53.84 51 TYR B CA 1
ATOM 3209 C C . TYR B 1 51 ? -14.766 16.969 23.812 1 53.84 51 TYR B C 1
ATOM 3211 O O . TYR B 1 51 ? -15.055 18.094 23.406 1 53.84 51 TYR B O 1
ATOM 3219 N N . ARG B 1 52 ? -13.742 16.781 24.656 1 48.53 52 ARG B N 1
ATOM 3220 C CA . ARG B 1 52 ? -12.914 17.891 25.141 1 48.53 52 ARG B CA 1
ATOM 3221 C C . ARG B 1 52 ? -12.039 18.438 24.016 1 48.53 52 ARG B C 1
ATOM 3223 O O . ARG B 1 52 ? -11.758 19.641 23.969 1 48.53 52 ARG B O 1
ATOM 3230 N N . ASN B 1 53 ? -11.477 17.438 23.422 1 47.16 53 ASN B N 1
ATOM 3231 C CA . ASN B 1 53 ? -10.352 17.844 22.578 1 47.16 53 ASN B CA 1
ATOM 3232 C C . ASN B 1 53 ? -10.773 18.078 21.141 1 47.16 53 ASN B C 1
ATOM 3234 O O . ASN B 1 53 ? -9.984 18.562 20.312 1 47.16 53 ASN B O 1
ATOM 3238 N N . SER B 1 54 ? -11.828 17.547 20.766 1 47.94 54 SER B N 1
ATOM 3239 C CA . SER B 1 54 ? -12.273 17.75 19.391 1 47.94 54 SER B CA 1
ATOM 3240 C C . SER B 1 54 ? -13.531 18.609 19.328 1 47.94 54 SER B C 1
ATOM 3242 O O . SER B 1 54 ? -13.445 19.828 19.141 1 47.94 54 SER B O 1
ATOM 3244 N N . ILE B 1 55 ? -14.719 17.984 19.688 1 41.88 55 ILE B N 1
ATOM 3245 C CA . ILE B 1 55 ? -16.031 18.609 19.562 1 41.88 55 ILE B CA 1
ATOM 3246 C C . ILE B 1 55 ? -16.219 19.625 20.688 1 41.88 55 ILE B C 1
ATOM 3248 O O . ILE B 1 55 ? -16.703 20.734 20.438 1 41.88 55 ILE B O 1
ATOM 3252 N N . GLY B 1 56 ? -15.898 19.219 21.891 1 40.41 56 GLY B N 1
ATOM 3253 C CA . GLY B 1 56 ? -16.156 20.078 23.031 1 40.41 56 GLY B CA 1
ATOM 3254 C C . GLY B 1 56 ? -15.109 21.156 23.219 1 40.41 56 GLY B C 1
ATOM 3255 O O . GLY B 1 56 ? -15.32 22.109 23.969 1 40.41 56 GLY B O 1
ATOM 3256 N N . ALA B 1 57 ? -13.898 20.75 23.125 1 39.5 57 ALA B N 1
ATOM 3257 C CA . ALA B 1 57 ? -12.883 21.797 23.312 1 39.5 57 ALA B CA 1
ATOM 3258 C C . ALA B 1 57 ? -13.008 22.891 22.25 1 39.5 57 ALA B C 1
ATOM 3260 O O . ALA B 1 57 ? -12.078 23.672 22.047 1 39.5 57 ALA B O 1
ATOM 3261 N N . MET B 1 58 ? -13.992 22.859 21.781 1 37.69 58 MET B N 1
ATOM 3262 C CA . MET B 1 58 ? -14.414 23.953 20.906 1 37.69 58 MET B CA 1
ATOM 3263 C C . MET B 1 58 ? -14.094 25.297 21.531 1 37.69 58 MET B C 1
ATOM 3265 O O . MET B 1 58 ? -14.859 25.797 22.359 1 37.69 58 MET B O 1
ATOM 3269 N N . ARG B 1 59 ? -13.023 25.266 22.406 1 35.69 59 ARG B N 1
ATOM 3270 C CA . ARG B 1 59 ? -12.805 26.656 22.797 1 35.69 59 ARG B CA 1
ATOM 3271 C C . ARG B 1 59 ? -12.461 27.5 21.578 1 35.69 59 ARG B C 1
ATOM 3273 O O . ARG B 1 59 ? -11.578 27.141 20.797 1 35.69 59 ARG B O 1
ATOM 3280 N N . PHE B 1 60 ? -13.445 28.188 21.078 1 35.44 60 PHE B N 1
ATOM 3281 C CA . PHE B 1 60 ? -13.453 29.266 20.094 1 35.44 60 PHE B CA 1
ATOM 3282 C C . PHE B 1 60 ? -12.367 30.297 20.422 1 35.44 60 PHE B C 1
ATOM 3284 O O . PHE B 1 60 ? -12.617 31.25 21.172 1 35.44 60 PHE B O 1
ATOM 3291 N N . GLU B 1 61 ? -11.258 29.812 21.016 1 37.16 61 GLU B N 1
ATOM 3292 C CA . GLU B 1 61 ? -10.422 30.984 21.281 1 37.16 61 GLU B CA 1
ATOM 3293 C C . GLU B 1 61 ? -9.984 31.656 19.984 1 37.16 61 GLU B C 1
ATOM 3295 O O . GLU B 1 61 ? -9.633 30.969 19.016 1 37.16 61 GLU B O 1
ATOM 3300 N N . LYS B 1 62 ? -10.422 32.844 19.766 1 38.06 62 LYS B N 1
ATOM 3301 C CA . LYS B 1 62 ? -9.992 33.844 18.797 1 38.06 62 LYS B CA 1
ATOM 3302 C C . LYS B 1 62 ? -8.484 33.781 18.578 1 38.06 62 LYS B C 1
ATOM 3304 O O . LYS B 1 62 ? -7.715 33.969 19.531 1 38.06 62 LYS B O 1
ATOM 3309 N N . VAL B 1 63 ? -8.016 32.75 17.859 1 39.12 63 VAL B N 1
ATOM 3310 C CA . VAL B 1 63 ? -6.641 33.062 17.484 1 39.12 63 VAL B CA 1
ATOM 3311 C C . VAL B 1 63 ? -6.492 34.531 17.188 1 39.12 63 VAL B C 1
ATOM 3313 O O . VAL B 1 63 ? -7.41 35.156 16.641 1 39.12 63 VAL B O 1
ATOM 3316 N N . HIS B 1 64 ? -5.59 35.125 17.797 1 35.84 64 HIS B N 1
ATOM 3317 C CA . HIS B 1 64 ? -5.406 36.562 17.797 1 35.84 64 HIS B CA 1
ATOM 3318 C C . HIS B 1 64 ? -5.695 37.188 16.438 1 35.84 64 HIS B C 1
ATOM 3320 O O . HIS B 1 64 ? -6.215 38.281 16.328 1 35.84 64 HIS B O 1
ATOM 3326 N N . ASN B 1 65 ? -4.789 36.844 15.359 1 39.72 65 ASN B N 1
ATOM 3327 C CA . ASN B 1 65 ? -4.965 37.719 14.211 1 39.72 65 ASN B CA 1
ATOM 3328 C C . ASN B 1 65 ? -6.203 37.344 13.406 1 39.72 65 ASN B C 1
ATOM 3330 O O . ASN B 1 65 ? -6.547 36.156 13.297 1 39.72 65 ASN B O 1
ATOM 3334 N N . ASP B 1 66 ? -7.246 38.219 13.164 1 42.34 66 ASP B N 1
ATOM 3335 C CA . ASP B 1 66 ? -8.57 38.281 12.539 1 42.34 66 ASP B CA 1
ATOM 3336 C C . ASP B 1 66 ? -8.727 37.156 11.5 1 42.34 66 ASP B C 1
ATOM 3338 O O . ASP B 1 66 ? -9.844 36.75 11.203 1 42.34 66 ASP B O 1
ATOM 3342 N N . GLU B 1 67 ? -7.648 36.688 10.844 1 49.12 67 GLU B N 1
ATOM 3343 C CA . GLU B 1 67 ? -7.922 35.969 9.602 1 49.12 67 GLU B CA 1
ATOM 3344 C C . GLU B 1 67 ? -7.91 34.469 9.828 1 49.12 67 GLU B C 1
ATOM 3346 O O . GLU B 1 67 ? -8.586 33.719 9.109 1 49.12 67 GLU B O 1
ATOM 3351 N N . ALA B 1 68 ? -7.012 33.938 10.57 1 49.5 68 ALA B N 1
ATOM 3352 C CA . ALA B 1 68 ? -7.031 32.469 10.664 1 49.5 68 ALA B CA 1
ATOM 3353 C C . ALA B 1 68 ? -7.926 32 11.812 1 49.5 68 ALA B C 1
ATOM 3355 O O . ALA B 1 68 ? -7.758 32.438 12.953 1 49.5 68 ALA B O 1
ATOM 3356 N N . THR B 1 69 ? -9.156 31.672 11.5 1 53.16 69 THR B N 1
ATOM 3357 C CA . THR B 1 69 ? -10.117 31.203 12.484 1 53.16 69 THR B CA 1
ATOM 3358 C C . THR B 1 69 ? -9.805 29.766 12.898 1 53.16 69 THR B C 1
ATOM 3360 O O . THR B 1 69 ? -9.164 29.016 12.148 1 53.16 69 THR B O 1
ATOM 3363 N N . CYS B 1 70 ? -9.922 29.5 14.18 1 56.62 70 CYS B N 1
ATOM 3364 C CA . CYS B 1 70 ? -9.789 28.172 14.734 1 56.62 70 CYS B CA 1
ATOM 3365 C C . CYS B 1 70 ? -10.68 27.172 14 1 56.62 70 CYS B C 1
ATOM 3367 O O . CYS B 1 70 ? -11.742 27.547 13.5 1 56.62 70 CYS B O 1
ATOM 3369 N N . GLU B 1 71 ? -10.133 26.016 13.625 1 60.25 71 GLU B N 1
ATOM 3370 C CA . GLU B 1 71 ? -10.82 24.938 12.906 1 60.25 71 GLU B CA 1
ATOM 3371 C C . GLU B 1 71 ? -12.25 24.766 13.414 1 60.25 71 GLU B C 1
ATOM 3373 O O . GLU B 1 71 ? -13.164 24.516 12.625 1 60.25 71 GLU B O 1
ATOM 3378 N N . ILE B 1 72 ? -12.445 24.938 14.734 1 59.66 72 ILE B N 1
ATOM 3379 C CA . ILE B 1 72 ? -13.805 24.703 15.219 1 59.66 72 ILE B CA 1
ATOM 3380 C C . ILE B 1 72 ? -14.328 25.969 15.906 1 59.66 72 ILE B C 1
ATOM 3382 O O . ILE B 1 72 ? -15.016 25.891 16.922 1 59.66 72 ILE B O 1
ATOM 3386 N N . ASN B 1 73 ? -13.977 27.016 15.438 1 61.66 73 ASN B N 1
ATOM 3387 C CA . ASN B 1 73 ? -14.57 28.266 15.914 1 61.66 73 ASN B CA 1
ATOM 3388 C C . ASN B 1 73 ? -16.031 28.391 15.492 1 61.66 73 ASN B C 1
ATOM 3390 O O . ASN B 1 73 ? -16.312 28.672 14.328 1 61.66 73 ASN B O 1
ATOM 3394 N N . LEU B 1 74 ? -16.953 28.172 16.422 1 64.06 74 LEU B N 1
ATOM 3395 C CA . LEU B 1 74 ? -18.375 28.141 16.125 1 64.06 74 LEU B CA 1
ATOM 3396 C C . LEU B 1 74 ? -18.906 29.531 15.852 1 64.06 74 LEU B C 1
ATOM 3398 O O . LEU B 1 74 ? -20.016 29.703 15.359 1 64.06 74 LEU B O 1
ATOM 3402 N N . SER B 1 75 ? -18.047 30.594 16.219 1 64.69 75 SER B N 1
ATOM 3403 C CA . SER B 1 75 ? -18.469 31.953 15.898 1 64.69 75 SER B CA 1
ATOM 3404 C C . SER B 1 75 ? -18.312 32.25 14.406 1 64.69 75 SER B C 1
ATOM 3406 O O . SER B 1 75 ? -18.922 33.188 13.883 1 64.69 75 SER B O 1
ATOM 3408 N N . TYR B 1 76 ? -17.469 31.391 13.844 1 65.56 76 TYR B N 1
ATOM 3409 C CA . TYR B 1 76 ? -17.281 31.531 12.406 1 65.56 76 TYR B CA 1
ATOM 3410 C C . TYR B 1 76 ? -18.281 30.672 11.633 1 65.56 76 TYR B C 1
ATOM 3412 O O . TYR B 1 76 ? -18.25 29.438 11.711 1 65.56 76 TYR B O 1
ATOM 3420 N N . TRP B 1 77 ? -19.203 31.359 10.891 1 71.19 77 TRP B N 1
ATOM 3421 C CA . TRP B 1 77 ? -20.359 30.719 10.305 1 71.19 77 TRP B CA 1
ATOM 3422 C C . TRP B 1 77 ? -19.953 29.641 9.305 1 71.19 77 TRP B C 1
ATOM 3424 O O . TRP B 1 77 ? -20.641 28.625 9.148 1 71.19 77 TRP B O 1
ATOM 3434 N N . LYS B 1 78 ? -18.891 29.734 8.633 1 68.94 78 LYS B N 1
ATOM 3435 C CA . LYS B 1 78 ? -18.469 28.766 7.645 1 68.94 78 LYS B CA 1
ATOM 3436 C C . LYS B 1 78 ? -18.156 27.422 8.297 1 68.94 78 LYS B C 1
ATOM 3438 O O . LYS B 1 78 ? -18.281 26.359 7.664 1 68.94 78 LYS B O 1
ATOM 3443 N N . ASN B 1 79 ? -17.734 27.453 9.531 1 70.38 79 ASN B N 1
ATOM 3444 C CA . ASN B 1 79 ? -17.469 26.219 10.266 1 70.38 79 ASN B CA 1
ATOM 3445 C C . ASN B 1 79 ? -18.75 25.406 10.461 1 70.38 79 ASN B C 1
ATOM 3447 O O . ASN B 1 79 ? -18.734 24.188 10.422 1 70.38 79 ASN B O 1
ATOM 3451 N N . TRP B 1 80 ? -19.844 26.156 10.57 1 70.56 80 TRP B N 1
ATOM 3452 C CA . TRP B 1 80 ? -21.109 25.469 10.68 1 70.56 80 TRP B CA 1
ATOM 3453 C C . TRP B 1 80 ? -21.453 24.734 9.391 1 70.56 80 TRP B C 1
ATOM 3455 O O . TRP B 1 80 ? -21.938 23.609 9.414 1 70.56 80 TRP B O 1
ATOM 3465 N N . ILE B 1 81 ? -21.203 25.344 8.375 1 70.56 81 ILE B N 1
ATOM 3466 C CA . ILE B 1 81 ? -21.438 24.719 7.082 1 70.56 81 ILE B CA 1
ATOM 3467 C C . ILE B 1 81 ? -20.609 23.453 6.961 1 70.56 81 ILE B C 1
ATOM 3469 O O . ILE B 1 81 ? -21.109 22.406 6.555 1 70.56 81 ILE B O 1
ATOM 3473 N N . SER B 1 82 ? -19.391 23.578 7.383 1 68.69 82 SER B N 1
ATOM 3474 C CA . SER B 1 82 ? -18.484 22.438 7.312 1 68.69 82 SER B CA 1
ATOM 3475 C C . SER B 1 82 ? -18.984 21.297 8.195 1 68.69 82 SER B C 1
ATOM 3477 O O . SER B 1 82 ? -18.969 20.125 7.781 1 68.69 82 SER B O 1
ATOM 3479 N N . ILE B 1 83 ? -19.453 21.562 9.305 1 69 83 ILE B N 1
ATOM 3480 C CA . ILE B 1 83 ? -19.922 20.562 10.25 1 69 83 ILE B CA 1
ATOM 3481 C C . ILE B 1 83 ? -21.172 19.875 9.703 1 69 83 ILE B C 1
ATOM 3483 O O . ILE B 1 83 ? -21.266 18.641 9.742 1 69 83 ILE B O 1
ATOM 3487 N N . ILE B 1 84 ? -22.047 20.641 9.188 1 68.25 84 ILE B N 1
ATOM 3488 C CA . ILE B 1 84 ? -23.281 20.094 8.641 1 68.25 84 ILE B CA 1
ATOM 3489 C C . ILE B 1 84 ? -22.953 19.203 7.441 1 68.25 84 ILE B C 1
ATOM 3491 O O . ILE B 1 84 ? -23.484 18.109 7.305 1 68.25 84 ILE B O 1
ATOM 3495 N N . GLN B 1 85 ? -22.109 19.656 6.645 1 67.38 85 GLN B N 1
ATOM 3496 C CA . GLN B 1 85 ? -21.688 18.859 5.492 1 67.38 85 GLN B CA 1
ATOM 3497 C C . GLN B 1 85 ? -21.094 17.531 5.934 1 67.38 85 GLN B C 1
ATOM 3499 O O . GLN B 1 85 ? -21.422 16.484 5.371 1 67.38 85 GLN B O 1
ATOM 3504 N N . LEU B 1 86 ? -20.297 17.562 6.84 1 67.19 86 LEU B N 1
ATOM 3505 C CA . LEU B 1 86 ? -19.672 16.359 7.34 1 67.19 86 LEU B CA 1
ATOM 3506 C C . LEU B 1 86 ? -20.703 15.406 7.938 1 67.19 86 LEU B C 1
ATOM 3508 O O . LEU B 1 86 ? -20.625 14.195 7.742 1 67.19 86 LEU B O 1
ATOM 3512 N N . ALA B 1 87 ? -21.656 15.969 8.641 1 67.31 87 ALA B N 1
ATOM 3513 C CA . ALA B 1 87 ? -22.719 15.164 9.234 1 67.31 87 ALA B CA 1
ATOM 3514 C C . ALA B 1 87 ? -23.562 14.5 8.148 1 67.31 87 ALA B C 1
ATOM 3516 O O . ALA B 1 87 ? -23.891 13.312 8.242 1 67.31 87 ALA B O 1
ATOM 3517 N N . VAL B 1 88 ? -23.875 15.148 7.164 1 66.88 88 VAL B N 1
ATOM 3518 C CA . VAL B 1 88 ? -24.688 14.641 6.066 1 66.88 88 VAL B CA 1
ATOM 3519 C C . VAL B 1 88 ? -23.938 13.516 5.348 1 66.88 88 VAL B C 1
ATOM 3521 O O . VAL B 1 88 ? -24.516 12.477 5.039 1 66.88 88 VAL B O 1
ATOM 3524 N N . TRP B 1 89 ? -22.75 13.734 5.156 1 63.94 89 TRP B N 1
ATOM 3525 C CA . TRP B 1 89 ? -21.953 12.711 4.492 1 63.94 89 TRP B CA 1
ATOM 3526 C C . TRP B 1 89 ? -21.875 11.445 5.344 1 63.94 89 TRP B C 1
ATOM 3528 O O . TRP B 1 89 ? -21.922 10.328 4.816 1 63.94 89 TRP B O 1
ATOM 3538 N N . THR B 1 90 ? -21.703 11.633 6.555 1 64.88 90 THR B N 1
ATOM 3539 C CA . THR B 1 90 ? -21.656 10.484 7.461 1 64.88 90 THR B CA 1
ATOM 3540 C C . THR B 1 90 ? -22.953 9.672 7.375 1 64.88 90 THR B C 1
ATOM 3542 O O . THR B 1 90 ? -22.906 8.453 7.219 1 64.88 90 THR B O 1
ATOM 3545 N N . LEU B 1 91 ? -24.031 10.273 7.379 1 64.69 91 LEU B N 1
ATOM 3546 C CA . LEU B 1 91 ? -25.328 9.602 7.398 1 64.69 91 LEU B CA 1
ATOM 3547 C C . LEU B 1 91 ? -25.641 8.992 6.035 1 64.69 91 LEU B C 1
ATOM 3549 O O . LEU B 1 91 ? -26.234 7.914 5.957 1 64.69 91 LEU B O 1
ATOM 3553 N N . ALA B 1 92 ? -25.281 9.578 5.004 1 61.75 92 ALA B N 1
ATOM 3554 C CA . ALA B 1 92 ? -25.594 9.125 3.648 1 61.75 92 ALA B CA 1
ATOM 3555 C C . ALA B 1 92 ? -24.734 7.914 3.27 1 61.75 92 ALA B C 1
ATOM 3557 O O . ALA B 1 92 ? -25.172 7.074 2.475 1 61.75 92 ALA B O 1
ATOM 3558 N N . THR B 1 93 ? -23.547 7.91 3.699 1 58.56 93 THR B N 1
ATOM 3559 C CA . THR B 1 93 ? -22.625 6.883 3.236 1 58.56 93 THR B CA 1
ATOM 3560 C C . THR B 1 93 ? -22.812 5.594 4.039 1 58.56 93 THR B C 1
ATOM 3562 O O . THR B 1 93 ? -22.453 4.512 3.568 1 58.56 93 THR B O 1
ATOM 3565 N N . ILE B 1 94 ? -23.312 5.703 5.188 1 58.16 94 ILE B N 1
ATOM 3566 C CA . ILE B 1 94 ? -23.469 4.488 5.98 1 58.16 94 ILE B CA 1
ATOM 3567 C C . ILE B 1 94 ? -24.312 3.473 5.215 1 58.16 94 ILE B C 1
ATOM 3569 O O . ILE B 1 94 ? -23.906 2.324 5.035 1 58.16 94 ILE B O 1
ATOM 3573 N N . PRO B 1 95 ? -25.453 3.756 4.816 1 54.81 95 PRO B N 1
ATOM 3574 C CA . PRO B 1 95 ? -26.25 2.766 4.078 1 54.81 95 PRO B CA 1
ATOM 3575 C C . PRO B 1 95 ? -25.656 2.453 2.703 1 54.81 95 PRO B C 1
ATOM 3577 O O . PRO B 1 95 ? -25.906 1.373 2.156 1 54.81 95 PRO B O 1
ATOM 3580 N N . LEU B 1 96 ? -24.922 3.404 2.223 1 54.09 96 LEU B N 1
ATOM 3581 C CA . LEU B 1 96 ? -24.5 3.299 0.833 1 54.09 96 LEU B CA 1
ATOM 3582 C C . LEU B 1 96 ? -23.078 2.734 0.739 1 54.09 96 LEU B C 1
ATOM 3584 O O . LEU B 1 96 ? -22.359 3.023 -0.215 1 54.09 96 LEU B O 1
ATOM 3588 N N . VAL B 1 97 ? -22.734 2.096 1.649 1 55.31 97 VAL B N 1
ATOM 3589 C CA . VAL B 1 97 ? -21.375 1.54 1.681 1 55.31 97 VAL B CA 1
ATOM 3590 C C . VAL B 1 97 ? -21.047 0.929 0.323 1 55.31 97 VAL B C 1
ATOM 3592 O O . VAL B 1 97 ? -19.922 1.074 -0.168 1 55.31 97 VAL B O 1
ATOM 3595 N N . ILE B 1 98 ? -22.188 0.403 -0.271 1 54.22 98 ILE B N 1
ATOM 3596 C CA . ILE B 1 98 ? -21.969 -0.332 -1.512 1 54.22 98 ILE B CA 1
ATOM 3597 C C . ILE B 1 98 ? -21.656 0.646 -2.643 1 54.22 98 ILE B C 1
ATOM 3599 O O . ILE B 1 98 ? -20.875 0.328 -3.549 1 54.22 98 ILE B O 1
ATOM 3603 N N . PHE B 1 99 ? -22.188 1.822 -2.471 1 54.66 99 PHE B N 1
ATOM 3604 C CA . PHE B 1 99 ? -22.094 2.711 -3.623 1 54.66 99 PHE B CA 1
ATOM 3605 C C . PHE B 1 99 ? -20.875 3.615 -3.5 1 54.66 99 PHE B C 1
ATOM 3607 O O . PHE B 1 99 ? -20.516 4.324 -4.445 1 54.66 99 PHE B O 1
ATOM 3614 N N . TYR B 1 100 ? -20.203 3.496 -2.445 1 56.66 100 TYR B N 1
ATOM 3615 C CA . TYR B 1 100 ? -19.094 4.41 -2.172 1 56.66 100 TYR B CA 1
ATOM 3616 C C . TYR B 1 100 ? -18.016 4.277 -3.227 1 56.66 100 TYR B C 1
ATOM 3618 O O . TYR B 1 100 ? -17.531 5.281 -3.758 1 56.66 100 TYR B O 1
ATOM 3626 N N . PRO B 1 101 ? -17.703 3.041 -3.531 1 57.25 101 PRO B N 1
ATOM 3627 C CA . PRO B 1 101 ? -16.688 2.971 -4.578 1 57.25 101 PRO B CA 1
ATOM 3628 C C . PRO B 1 101 ? -17.156 3.574 -5.898 1 57.25 101 PRO B C 1
ATOM 3630 O O . PRO B 1 101 ? -16.359 4.184 -6.621 1 57.25 101 PRO B O 1
ATOM 3633 N N . LEU B 1 102 ? -18.422 3.494 -6.062 1 59.06 102 LEU B N 1
ATOM 3634 C CA . LEU B 1 102 ? -18.938 4.023 -7.32 1 59.06 102 LEU B CA 1
ATOM 3635 C C . LEU B 1 102 ? -18.922 5.547 -7.32 1 59.06 102 LEU B C 1
ATOM 3637 O O . LEU B 1 102 ? -18.609 6.168 -8.344 1 59.06 102 LEU B O 1
ATOM 3641 N N . LEU B 1 103 ? -19.266 6.055 -6.223 1 56.69 103 LEU B N 1
ATOM 3642 C CA . LEU B 1 103 ? -19.25 7.512 -6.105 1 56.69 103 LEU B CA 1
ATOM 3643 C C . LEU B 1 103 ? -17.828 8.047 -6.191 1 56.69 103 LEU B C 1
ATOM 3645 O O . LEU B 1 103 ? -17.594 9.102 -6.789 1 56.69 103 LEU B O 1
ATOM 3649 N N . MET B 1 104 ? -17.016 7.25 -5.691 1 58.69 104 MET B N 1
ATOM 3650 C CA . MET B 1 104 ? -15.617 7.695 -5.684 1 58.69 104 MET B CA 1
ATOM 3651 C C . MET B 1 104 ? -15.023 7.645 -7.086 1 58.69 104 MET B C 1
ATOM 3653 O O . MET B 1 104 ? -14.148 8.445 -7.422 1 58.69 104 MET B O 1
ATOM 3657 N N . LEU B 1 105 ? -15.508 6.723 -7.832 1 59.69 105 LEU B N 1
ATOM 3658 C CA . LEU B 1 105 ? -15.031 6.59 -9.203 1 59.69 105 LEU B CA 1
ATOM 3659 C C . LEU B 1 105 ? -15.219 7.895 -9.969 1 59.69 105 LEU B C 1
ATOM 3661 O O . LEU B 1 105 ? -14.406 8.242 -10.828 1 59.69 105 LEU B O 1
ATOM 3665 N N . SER B 1 106 ? -16.266 8.617 -9.664 1 54.88 106 SER B N 1
ATOM 3666 C CA . SER B 1 106 ? -16.562 9.852 -10.383 1 54.88 106 SER B CA 1
ATOM 3667 C C . SER B 1 106 ? -15.875 11.047 -9.734 1 54.88 106 SER B C 1
ATOM 3669 O O . SER B 1 106 ? -15.383 11.938 -10.43 1 54.88 106 SER B O 1
ATOM 3671 N N . ALA B 1 107 ? -16 11.227 -8.539 1 51.47 107 ALA B N 1
ATOM 3672 C CA . ALA B 1 107 ? -15.586 12.422 -7.805 1 51.47 107 ALA B CA 1
ATOM 3673 C C . ALA B 1 107 ? -14.07 12.586 -7.828 1 51.47 107 ALA B C 1
ATOM 3675 O O . ALA B 1 107 ? -13.555 13.703 -7.801 1 51.47 107 ALA B O 1
ATOM 3676 N N . PHE B 1 108 ? -13.32 11.438 -8.07 1 56.81 108 PHE B N 1
ATOM 3677 C CA . PHE B 1 108 ? -11.953 11.43 -7.566 1 56.81 108 PHE B CA 1
ATOM 3678 C C . PHE B 1 108 ? -10.977 11.906 -8.633 1 56.81 108 PHE B C 1
ATOM 3680 O O . PHE B 1 108 ? -9.773 11.961 -8.398 1 56.81 108 PHE B O 1
ATOM 3687 N N . GLU B 1 109 ? -11.539 12.461 -9.68 1 57.5 109 GLU B N 1
ATOM 3688 C CA . GLU B 1 109 ? -10.516 12.797 -10.656 1 57.5 109 GLU B CA 1
ATOM 3689 C C . GLU B 1 109 ? -9.875 14.148 -10.352 1 57.5 109 GLU B C 1
ATOM 3691 O O . GLU B 1 109 ? -8.734 14.414 -10.75 1 57.5 109 GLU B O 1
ATOM 3696 N N . GLN B 1 110 ? -10.461 14.891 -9.523 1 61.56 110 GLN B N 1
ATOM 3697 C CA . GLN B 1 110 ? -9.859 16.219 -9.469 1 61.56 110 GLN B CA 1
ATOM 3698 C C . GLN B 1 110 ? -8.93 16.359 -8.266 1 61.56 110 GLN B C 1
ATOM 3700 O O . GLN B 1 110 ? -9.297 15.984 -7.148 1 61.56 110 GLN B O 1
ATOM 3705 N N . GLU B 1 111 ? -7.691 16.688 -8.672 1 66.06 111 GLU B N 1
ATOM 3706 C CA . GLU B 1 111 ? -6.715 17.047 -7.645 1 66.06 111 GLU B CA 1
ATOM 3707 C C . GLU B 1 111 ? -7.203 18.219 -6.797 1 66.06 111 GLU B C 1
ATOM 3709 O O . GLU B 1 111 ? -7.617 19.234 -7.332 1 66.06 111 GLU B O 1
ATOM 3714 N N . LYS B 1 112 ? -7.352 17.984 -5.535 1 75.75 112 LYS B N 1
ATOM 3715 C CA . LYS B 1 112 ? -7.73 19.094 -4.656 1 75.75 112 LYS B CA 1
ATOM 3716 C C . LYS B 1 112 ? -6.527 19.594 -3.861 1 75.75 112 LYS B C 1
ATOM 3718 O O . LYS B 1 112 ? -6.172 19.016 -2.834 1 75.75 112 LYS B O 1
ATOM 3723 N N . ILE B 1 113 ? -5.945 20.594 -4.422 1 87.81 113 ILE B N 1
ATOM 3724 C CA . ILE B 1 113 ? -4.766 21.203 -3.836 1 87.81 113 ILE B CA 1
ATOM 3725 C C . ILE B 1 113 ? -5.07 22.656 -3.469 1 87.81 113 ILE B C 1
ATOM 3727 O O . ILE B 1 113 ? -5.707 23.375 -4.242 1 87.81 113 ILE B O 1
ATOM 3731 N N . ARG B 1 114 ? -4.781 23.031 -2.271 1 91.25 114 ARG B N 1
ATOM 3732 C CA . ARG B 1 114 ? -4.805 24.438 -1.853 1 91.25 114 ARG B CA 1
ATOM 3733 C C . ARG B 1 114 ? -3.494 25.125 -2.201 1 91.25 114 ARG B C 1
ATOM 3735 O O . ARG B 1 114 ? -2.43 24.734 -1.715 1 91.25 114 ARG B O 1
ATOM 3742 N N . PRO B 1 115 ? -3.504 26.094 -3.074 1 91.38 115 PRO B N 1
ATOM 3743 C CA . PRO B 1 115 ? -2.256 26.766 -3.453 1 91.38 115 PRO B CA 1
ATOM 3744 C C . PRO B 1 115 ? -1.635 27.547 -2.301 1 91.38 115 PRO B C 1
ATOM 3746 O O . PRO B 1 115 ? -2.346 27.984 -1.39 1 91.38 115 PRO B O 1
ATOM 3749 N N . PRO B 1 116 ? -0.339 27.641 -2.357 1 91.56 116 PRO B N 1
ATOM 3750 C CA . PRO B 1 116 ? 0.351 28.422 -1.319 1 91.56 116 PRO B CA 1
ATOM 3751 C C . PRO B 1 116 ? 0.117 29.922 -1.445 1 91.56 116 PRO B C 1
ATOM 3753 O O . PRO B 1 116 ? -0.155 30.422 -2.541 1 91.56 116 PRO B O 1
ATOM 3756 N N . LYS B 1 117 ? 0.131 30.562 -0.296 1 84.25 117 LYS B N 1
ATOM 3757 C CA . LYS B 1 117 ? 0.155 32.031 -0.323 1 84.25 117 LYS B CA 1
ATOM 3758 C C . LYS B 1 117 ? 1.396 32.531 -1.046 1 84.25 117 LYS B C 1
ATOM 3760 O O . LYS B 1 117 ? 2.354 31.781 -1.254 1 84.25 117 LYS B O 1
ATOM 3765 N N . GLU B 1 118 ? 1.382 33.781 -1.616 1 75.75 118 GLU B N 1
ATOM 3766 C CA . GLU B 1 118 ? 2.48 34.375 -2.369 1 75.75 118 GLU B CA 1
ATOM 3767 C C . GLU B 1 118 ? 3.816 34.156 -1.666 1 75.75 118 GLU B C 1
ATOM 3769 O O . GLU B 1 118 ? 3.945 34.406 -0.469 1 75.75 118 GLU B O 1
ATOM 3774 N N . GLN B 1 119 ? 4.598 33.156 -2.219 1 65.62 119 GLN B N 1
ATOM 3775 C CA . GLN B 1 119 ? 5.824 32.562 -1.686 1 65.62 119 GLN B CA 1
ATOM 3776 C C . GLN B 1 119 ? 6.938 33.625 -1.607 1 65.62 119 GLN B C 1
ATOM 3778 O O . GLN B 1 119 ? 7.129 34.406 -2.543 1 65.62 119 GLN B O 1
ATOM 3783 N N . THR B 1 120 ? 7.523 33.656 -0.375 1 64.81 120 THR B N 1
ATOM 3784 C CA . THR B 1 120 ? 8.656 34.562 -0.266 1 64.81 120 THR B CA 1
ATOM 3785 C C . THR B 1 120 ? 9.953 33.875 -0.694 1 64.81 120 THR B C 1
ATOM 3787 O O . THR B 1 120 ? 10.891 34.531 -1.139 1 64.81 120 THR B O 1
ATOM 3790 N N . LYS B 1 121 ? 10.047 32.5 -0.527 1 76.56 121 LYS B N 1
ATOM 3791 C CA . LYS B 1 121 ? 11.32 31.844 -0.831 1 76.56 121 LYS B CA 1
ATOM 3792 C C . LYS B 1 121 ? 11.133 30.766 -1.896 1 76.56 121 LYS B C 1
ATOM 3794 O O . LYS B 1 121 ? 10.391 29.812 -1.693 1 76.56 121 LYS B O 1
ATOM 3799 N N . ASP B 1 122 ? 11.852 30.953 -3.006 1 79.25 122 ASP B N 1
ATOM 3800 C CA . ASP B 1 122 ? 11.688 30.078 -4.164 1 79.25 122 ASP B CA 1
ATOM 3801 C C . ASP B 1 122 ? 12.422 28.75 -3.959 1 79.25 122 ASP B C 1
ATOM 3803 O O . ASP B 1 122 ? 12.102 27.75 -4.609 1 79.25 122 ASP B O 1
ATOM 3807 N N . ASP B 1 123 ? 13.336 28.688 -3.029 1 91.81 123 ASP B N 1
ATOM 3808 C CA . ASP B 1 123 ? 14.172 27.484 -2.93 1 91.81 123 ASP B CA 1
ATOM 3809 C C . ASP B 1 123 ? 13.625 26.531 -1.876 1 91.81 123 ASP B C 1
ATOM 3811 O O . ASP B 1 123 ? 14.234 25.484 -1.606 1 91.81 123 ASP B O 1
ATOM 3815 N N . GLU B 1 124 ? 12.508 26.953 -1.278 1 93.81 124 GLU B N 1
ATOM 3816 C CA . GLU B 1 124 ? 11.867 26.094 -0.292 1 93.81 124 GLU B CA 1
ATOM 3817 C C . GLU B 1 124 ? 10.391 25.891 -0.621 1 93.81 124 GLU B C 1
ATOM 3819 O O . GLU B 1 124 ? 9.68 26.844 -0.956 1 93.81 124 GLU B O 1
ATOM 3824 N N . LYS B 1 125 ? 9.953 24.688 -0.559 1 95.62 125 LYS B N 1
ATOM 3825 C CA . LYS B 1 125 ? 8.547 24.359 -0.799 1 95.62 125 LYS B CA 1
ATOM 3826 C C . LYS B 1 125 ? 7.945 23.609 0.385 1 95.62 125 LYS B C 1
ATOM 3828 O O . LYS B 1 125 ? 8.562 22.688 0.928 1 95.62 125 LYS B O 1
ATOM 3833 N N . TRP B 1 126 ? 6.766 24.109 0.779 1 96.44 126 TRP B N 1
ATOM 3834 C CA . TRP B 1 126 ? 6.078 23.5 1.915 1 96.44 126 TRP B CA 1
ATOM 3835 C C . TRP B 1 126 ? 4.781 22.828 1.474 1 96.44 126 TRP B C 1
ATOM 3837 O O . TRP B 1 126 ? 4.055 23.359 0.631 1 96.44 126 TRP B O 1
ATOM 3847 N N . PHE B 1 127 ? 4.555 21.688 2.035 1 97.69 127 PHE B N 1
ATOM 3848 C CA . PHE B 1 127 ? 3.307 20.953 1.841 1 97.69 127 PHE B CA 1
ATOM 3849 C C . PHE B 1 127 ? 2.66 20.625 3.18 1 97.69 127 PHE B C 1
ATOM 3851 O O . PHE B 1 127 ? 3.357 20.375 4.168 1 97.69 127 PHE B O 1
ATOM 3858 N N . PHE B 1 128 ? 1.33 20.656 3.225 1 97.94 128 PHE B N 1
ATOM 3859 C CA . PHE B 1 128 ? 0.582 20.25 4.41 1 97.94 128 PHE B CA 1
ATOM 3860 C C . PHE B 1 128 ? -0.499 19.234 4.051 1 97.94 128 PHE B C 1
ATOM 3862 O O . PHE B 1 128 ? -1.215 19.406 3.062 1 97.94 128 PHE B O 1
ATOM 3869 N N . ILE B 1 129 ? -0.555 18.156 4.824 1 97.81 129 ILE B N 1
ATOM 3870 C CA . ILE B 1 129 ? -1.604 17.141 4.676 1 97.81 129 ILE B CA 1
ATOM 3871 C C . ILE B 1 129 ? -2.434 17.078 5.957 1 97.81 129 ILE B C 1
ATOM 3873 O O . ILE B 1 129 ? -1.9 16.797 7.031 1 97.81 129 ILE B O 1
ATOM 3877 N N . ASN B 1 130 ? -3.701 17.234 5.848 1 93.5 130 ASN B N 1
ATOM 3878 C CA . ASN B 1 130 ? -4.594 17.281 7 1 93.5 130 ASN B CA 1
ATOM 3879 C C . ASN B 1 130 ? -5.008 15.891 7.449 1 93.5 130 ASN B C 1
ATOM 3881 O O . ASN B 1 130 ? -4.816 14.914 6.723 1 93.5 130 ASN B O 1
ATOM 3885 N N . GLY B 1 131 ? -5.641 15.82 8.648 1 90.75 131 GLY B N 1
ATOM 3886 C CA . GLY B 1 131 ? -6.176 14.586 9.211 1 90.75 131 GLY B CA 1
ATOM 3887 C C . GLY B 1 131 ? -7.617 14.336 8.82 1 90.75 131 GLY B C 1
ATOM 3888 O O . GLY B 1 131 ? -8.07 14.773 7.762 1 90.75 131 GLY B O 1
ATOM 3889 N N . VAL B 1 132 ? -8.297 13.578 9.641 1 82.75 132 VAL B N 1
ATOM 3890 C CA . VAL B 1 132 ? -9.672 13.18 9.375 1 82.75 132 VAL B CA 1
ATOM 3891 C C . VAL B 1 132 ? -10.609 14.367 9.602 1 82.75 132 VAL B C 1
ATOM 3893 O O . VAL B 1 132 ? -10.25 15.328 10.289 1 82.75 132 VAL B O 1
ATOM 3896 N N . THR B 1 133 ? -11.758 14.305 9.031 1 78.12 133 THR B N 1
ATOM 3897 C CA . THR B 1 133 ? -12.875 15.219 9.234 1 78.12 133 THR B CA 1
ATOM 3898 C C . THR B 1 133 ? -12.484 16.641 8.852 1 78.12 133 THR B C 1
ATOM 3900 O O . THR B 1 133 ? -12.75 17.578 9.602 1 78.12 133 THR B O 1
ATOM 3903 N N . VAL B 1 134 ? -11.688 16.797 7.879 1 76.81 134 VAL B N 1
ATOM 3904 C CA . VAL B 1 134 ? -11.281 18.109 7.387 1 76.81 134 VAL B CA 1
ATOM 3905 C C . VAL B 1 134 ? -11.781 18.297 5.957 1 76.81 134 VAL B C 1
ATOM 3907 O O . VAL B 1 134 ? -11.695 17.391 5.133 1 76.81 134 VAL B O 1
ATOM 3910 N N . ASN B 1 135 ? -12.414 19.422 5.793 1 77.12 135 ASN B N 1
ATOM 3911 C CA . ASN B 1 135 ? -12.789 19.828 4.441 1 77.12 135 ASN B CA 1
ATOM 3912 C C . ASN B 1 135 ? -11.859 20.922 3.902 1 77.12 135 ASN B C 1
ATOM 3914 O O . ASN B 1 135 ? -10.805 21.188 4.48 1 77.12 135 ASN B O 1
ATOM 3918 N N . GLU B 1 136 ? -12.219 21.5 2.789 1 80.69 136 GLU B N 1
ATOM 3919 C CA . GLU B 1 136 ? -11.359 22.484 2.121 1 80.69 136 GLU B CA 1
ATOM 3920 C C . GLU B 1 136 ? -11.164 23.719 2.982 1 80.69 136 GLU B C 1
ATOM 3922 O O . GLU B 1 136 ? -10.062 24.297 3.018 1 80.69 136 GLU B O 1
ATOM 3927 N N . GLU B 1 137 ? -12.172 24.156 3.65 1 76.88 137 GLU B N 1
ATOM 3928 C CA . GLU B 1 137 ? -12.094 25.344 4.492 1 76.88 137 GLU B CA 1
ATOM 3929 C C . GLU B 1 137 ? -11.148 25.125 5.668 1 76.88 137 GLU B C 1
ATOM 3931 O O . GLU B 1 137 ? -10.32 25.984 5.973 1 76.88 137 GLU B O 1
ATOM 3936 N N . TRP B 1 138 ? -11.328 24.047 6.285 1 81.19 138 TRP B N 1
ATOM 3937 C CA . TRP B 1 138 ? -10.477 23.75 7.43 1 81.19 138 TRP B CA 1
ATOM 3938 C C . TRP B 1 138 ? -9.039 23.516 6.988 1 81.19 138 TRP B C 1
ATOM 3940 O O . TRP B 1 138 ? -8.102 23.844 7.719 1 81.19 138 TRP B O 1
ATOM 3950 N N . LEU B 1 139 ? -8.844 22.906 5.832 1 88.31 139 LEU B N 1
ATOM 3951 C CA . LEU B 1 139 ? -7.5 22.781 5.289 1 88.31 139 LEU B CA 1
ATOM 3952 C C . LEU B 1 139 ? -6.871 24.141 5.07 1 88.31 139 LEU B C 1
ATOM 3954 O O . LEU B 1 139 ? -5.688 24.344 5.359 1 88.31 139 LEU B O 1
ATOM 3958 N N . ASP B 1 140 ? -7.629 25.047 4.531 1 86.75 140 ASP B N 1
ATOM 3959 C CA . ASP B 1 140 ? -7.141 26.406 4.312 1 86.75 140 ASP B CA 1
ATOM 3960 C C . ASP B 1 140 ? -6.676 27.047 5.625 1 86.75 140 ASP B C 1
ATOM 3962 O O . ASP B 1 140 ? -5.629 27.688 5.668 1 86.75 140 ASP B O 1
ATOM 3966 N N . GLN B 1 141 ? -7.453 26.812 6.68 1 84.31 141 GLN B N 1
ATOM 3967 C CA . GLN B 1 141 ? -7.094 27.359 7.988 1 84.31 141 GLN B CA 1
ATOM 3968 C C . GLN B 1 141 ? -5.812 26.719 8.516 1 84.31 141 GLN B C 1
ATOM 3970 O O . GLN B 1 141 ? -4.984 27.391 9.133 1 84.31 141 GLN B O 1
ATOM 3975 N N . ASN B 1 142 ? -5.707 25.453 8.305 1 90.12 142 ASN B N 1
ATOM 3976 C CA . ASN B 1 142 ? -4.488 24.766 8.734 1 90.12 142 ASN B CA 1
ATOM 3977 C C . ASN B 1 142 ? -3.258 25.328 8.023 1 90.12 142 ASN B C 1
ATOM 3979 O O . ASN B 1 142 ? -2.225 25.562 8.648 1 90.12 142 ASN B O 1
ATOM 3983 N N . CYS B 1 143 ? -3.41 25.547 6.75 1 92.06 143 CYS B N 1
ATOM 3984 C CA . CYS B 1 143 ? -2.303 26.094 5.98 1 92.06 143 CYS B CA 1
ATOM 3985 C C . CYS B 1 143 ? -1.973 27.5 6.434 1 92.06 143 CYS B C 1
ATOM 3987 O O . CYS B 1 143 ? -0.8 27.859 6.57 1 92.06 143 CYS B O 1
ATOM 3989 N N . LYS B 1 144 ? -3 28.312 6.668 1 88.38 144 LYS B N 1
ATOM 3990 C CA . LYS B 1 144 ? -2.799 29.688 7.113 1 88.38 144 LYS B CA 1
ATOM 3991 C C . LYS B 1 144 ? -2.08 29.734 8.461 1 88.38 144 LYS B C 1
ATOM 3993 O O . LYS B 1 144 ? -1.278 30.625 8.719 1 88.38 144 LYS B O 1
ATOM 3998 N N . TYR B 1 145 ? -2.412 28.75 9.328 1 89.44 145 TYR B N 1
ATOM 3999 C CA . TYR B 1 145 ? -1.761 28.641 10.625 1 89.44 145 TYR B CA 1
ATOM 4000 C C . TYR B 1 145 ? -0.25 28.516 10.469 1 89.44 145 TYR B C 1
ATOM 4002 O O . TYR B 1 145 ? 0.51 29.219 11.148 1 89.44 145 TYR B O 1
ATOM 4010 N N . LEU B 1 146 ? 0.218 27.766 9.523 1 92.12 146 LEU B N 1
ATOM 4011 C CA . LEU B 1 146 ? 1.636 27.578 9.234 1 92.12 146 LEU B CA 1
ATOM 4012 C C . LEU B 1 146 ? 2.213 28.797 8.523 1 92.12 146 LEU B C 1
ATOM 4014 O O . LEU B 1 146 ? 3.318 29.234 8.836 1 92.12 146 LEU B O 1
ATOM 4018 N N . GLU B 1 147 ? 1.476 29.297 7.559 1 90.94 147 GLU B N 1
ATOM 4019 C CA . GLU B 1 147 ? 1.937 30.438 6.77 1 90.94 147 GLU B CA 1
ATOM 4020 C C . GLU B 1 147 ? 2.158 31.656 7.645 1 90.94 147 GLU B C 1
ATOM 4022 O O . GLU B 1 147 ? 3.117 32.406 7.445 1 90.94 147 GLU B O 1
ATOM 4027 N N . GLU B 1 148 ? 1.315 31.828 8.617 1 86.75 148 GLU B N 1
ATOM 4028 C CA . GLU B 1 148 ? 1.438 32.969 9.531 1 86.75 148 GLU B CA 1
ATOM 4029 C C . GLU B 1 148 ? 2.623 32.781 10.477 1 86.75 148 GLU B C 1
ATOM 4031 O O . GLU B 1 148 ? 3.354 33.75 10.742 1 86.75 148 GLU B O 1
ATOM 4036 N N . ARG B 1 149 ? 2.789 31.625 10.914 1 88.12 149 ARG B N 1
ATOM 4037 C CA . ARG B 1 149 ? 3.852 31.359 11.875 1 88.12 149 ARG B CA 1
ATOM 4038 C C . ARG B 1 149 ? 5.223 31.422 11.211 1 88.12 149 ARG B C 1
ATOM 4040 O O . ARG B 1 149 ? 6.184 31.922 11.805 1 88.12 149 ARG B O 1
ATOM 4047 N N . PHE B 1 150 ? 5.316 30.969 9.977 1 90.31 150 PHE B N 1
ATOM 4048 C CA . PHE B 1 150 ? 6.641 30.781 9.398 1 90.31 150 PHE B CA 1
ATOM 4049 C C . PHE B 1 150 ? 6.887 31.766 8.258 1 90.31 150 PHE B C 1
ATOM 4051 O O . PHE B 1 150 ? 8 31.859 7.75 1 90.31 150 PHE B O 1
ATOM 4058 N N . GLY B 1 151 ? 5.902 32.5 7.836 1 86.81 151 GLY B N 1
ATOM 4059 C CA . GLY B 1 151 ? 6.055 33.469 6.766 1 86.81 151 GLY B CA 1
ATOM 4060 C C . GLY B 1 151 ? 6.363 32.844 5.426 1 86.81 151 GLY B C 1
ATOM 4061 O O . GLY B 1 151 ? 7.219 33.344 4.684 1 86.81 151 GLY B O 1
ATOM 4062 N N . ILE B 1 152 ? 5.781 31.688 5.184 1 90.06 152 ILE B N 1
ATOM 4063 C CA . ILE B 1 152 ? 6.031 30.938 3.957 1 90.06 152 ILE B CA 1
ATOM 4064 C C . ILE B 1 152 ? 4.703 30.5 3.34 1 90.06 152 ILE B C 1
ATOM 4066 O O . ILE B 1 152 ? 3.666 30.516 4.012 1 90.06 152 ILE B O 1
ATOM 4070 N N . GLY B 1 153 ? 4.785 30.266 2.006 1 92.88 153 GLY B N 1
ATOM 4071 C CA . GLY B 1 153 ? 3.627 29.656 1.372 1 92.88 153 GLY B CA 1
ATOM 4072 C C . GLY B 1 153 ? 3.557 28.156 1.576 1 92.88 153 GLY B C 1
ATOM 4073 O O . GLY B 1 153 ? 4.574 27.453 1.511 1 92.88 153 GLY B O 1
ATOM 4074 N N . VAL B 1 154 ? 2.355 27.703 1.902 1 95.19 154 VAL B N 1
ATOM 4075 C CA . VAL B 1 154 ? 2.17 26.281 2.152 1 95.19 154 VAL B CA 1
ATOM 4076 C C . VAL B 1 154 ? 1.152 25.703 1.166 1 95.19 154 VAL B C 1
ATOM 4078 O O . VAL B 1 154 ? 0.037 26.219 1.05 1 95.19 154 VAL B O 1
ATOM 4081 N N . THR B 1 155 ? 1.559 24.75 0.411 1 95.69 155 THR B N 1
ATOM 4082 C CA . THR B 1 155 ? 0.636 24.016 -0.447 1 95.69 155 THR B CA 1
ATOM 4083 C C . THR B 1 155 ? -0.123 22.953 0.353 1 95.69 155 THR B C 1
ATOM 4085 O O . THR B 1 155 ? 0.487 22.094 0.988 1 95.69 155 THR B O 1
ATOM 4088 N N . GLY B 1 156 ? -1.451 23.062 0.301 1 96.56 156 GLY B N 1
ATOM 4089 C CA . GLY B 1 156 ? -2.264 22.094 1.021 1 96.56 156 GLY B CA 1
ATOM 4090 C C . GLY B 1 156 ? -2.719 20.938 0.155 1 96.56 156 GLY B C 1
ATOM 4091 O O . GLY B 1 156 ? -3.277 21.141 -0.923 1 96.56 156 GLY B O 1
ATOM 4092 N N . ILE B 1 157 ? -2.42 19.734 0.541 1 94.38 157 ILE B N 1
ATOM 4093 C CA . ILE B 1 157 ? -2.951 18.516 -0.076 1 94.38 157 ILE B CA 1
ATOM 4094 C C . ILE B 1 157 ? -4.129 18 0.743 1 94.38 157 ILE B C 1
ATOM 4096 O O . ILE B 1 157 ? -3.965 17.594 1.898 1 94.38 157 ILE B O 1
ATOM 4100 N N . LEU B 1 158 ? -5.23 17.953 0.157 1 90.81 158 LEU B N 1
ATOM 4101 C CA . LEU B 1 158 ? -6.465 17.688 0.886 1 90.81 158 LEU B CA 1
ATOM 4102 C C . LEU B 1 158 ? -6.676 16.188 1.063 1 90.81 158 LEU B C 1
ATOM 4104 O O . LEU B 1 158 ? -6.727 15.445 0.082 1 90.81 158 LEU B O 1
ATOM 4108 N N . ASN B 1 159 ? -6.672 15.727 2.275 1 90.94 159 ASN B N 1
ATOM 4109 C CA . ASN B 1 159 ? -7.293 14.461 2.65 1 90.94 159 ASN B CA 1
ATOM 4110 C C . ASN B 1 159 ? -8.789 14.625 2.908 1 90.94 159 ASN B C 1
ATOM 4112 O O . ASN B 1 159 ? -9.203 14.844 4.047 1 90.94 159 ASN B O 1
ATOM 4116 N N . ARG B 1 160 ? -9.492 14.414 1.903 1 80 160 ARG B N 1
ATOM 4117 C CA . ARG B 1 160 ? -10.906 14.773 1.918 1 80 160 ARG B CA 1
ATOM 4118 C C . ARG B 1 160 ? -11.695 13.859 2.852 1 80 160 ARG B C 1
ATOM 4120 O O . ARG B 1 160 ? -11.492 12.648 2.857 1 80 160 ARG B O 1
ATOM 4127 N N . SER B 1 161 ? -12.625 14.453 3.58 1 75.19 161 SER B N 1
ATOM 4128 C CA . SER B 1 161 ? -13.445 13.719 4.531 1 75.19 161 SER B CA 1
ATOM 4129 C C . SER B 1 161 ? -14.812 13.383 3.938 1 75.19 161 SER B C 1
ATOM 4131 O O . SER B 1 161 ? -15.406 14.203 3.236 1 75.19 161 SER B O 1
ATOM 4133 N N . TYR B 1 162 ? -15.273 12.203 4.145 1 66.81 162 TYR B N 1
ATOM 4134 C CA . TYR B 1 162 ? -16.625 11.781 3.791 1 66.81 162 TYR B CA 1
ATOM 4135 C C . TYR B 1 162 ? -17.438 11.445 5.035 1 66.81 162 TYR B C 1
ATOM 4137 O O . TYR B 1 162 ? -18.391 10.68 4.969 1 66.81 162 TYR B O 1
ATOM 4145 N N . GLY B 1 163 ? -16.953 11.969 6.074 1 65.31 163 GLY B N 1
ATOM 4146 C CA . GLY B 1 163 ? -17.547 11.664 7.367 1 65.31 163 GLY B CA 1
ATOM 4147 C C . GLY B 1 163 ? -16.625 10.898 8.289 1 65.31 163 GLY B C 1
ATOM 4148 O O . GLY B 1 163 ? -15.758 10.148 7.824 1 65.31 163 GLY B O 1
ATOM 4149 N N . ILE B 1 164 ? -16.844 11.039 9.539 1 67.44 164 ILE B N 1
ATOM 4150 C CA . ILE B 1 164 ? -15.914 10.547 10.555 1 67.44 164 ILE B CA 1
ATOM 4151 C C . ILE B 1 164 ? -15.805 9.023 10.461 1 67.44 164 ILE B C 1
ATOM 4153 O O . ILE B 1 164 ? -14.727 8.461 10.656 1 67.44 164 ILE B O 1
ATOM 4157 N N . PHE B 1 165 ? -16.859 8.375 10.227 1 66.5 165 PHE B N 1
ATOM 4158 C CA . PHE B 1 165 ? -16.859 6.918 10.172 1 66.5 165 PHE B CA 1
ATOM 4159 C C . PHE B 1 165 ? -16 6.418 9.016 1 66.5 165 PHE B C 1
ATOM 4161 O O . PHE B 1 165 ? -15.148 5.551 9.203 1 66.5 165 PHE B O 1
ATOM 4168 N N . TRP B 1 166 ? -16.172 7.008 7.883 1 69.88 166 TRP B N 1
ATOM 4169 C CA . TRP B 1 166 ? -15.43 6.598 6.699 1 69.88 166 TRP B CA 1
ATOM 4170 C C . TRP B 1 166 ? -13.961 6.988 6.824 1 69.88 166 TRP B C 1
ATOM 4172 O O . TRP B 1 166 ? -13.078 6.262 6.359 1 69.88 166 TRP B O 1
ATOM 4182 N N . ASP B 1 167 ? -13.82 8.141 7.434 1 76.62 167 ASP B N 1
ATOM 4183 C CA . ASP B 1 167 ? -12.445 8.562 7.668 1 76.62 167 ASP B CA 1
ATOM 4184 C C . ASP B 1 167 ? -11.703 7.566 8.555 1 76.62 167 ASP B C 1
ATOM 4186 O O . ASP B 1 167 ? -10.531 7.277 8.336 1 76.62 167 ASP B O 1
ATOM 4190 N N . PHE B 1 168 ? -12.461 7.098 9.484 1 76.44 168 PHE B N 1
ATOM 4191 C CA . PHE B 1 168 ? -11.875 6.121 10.391 1 76.44 168 PHE B CA 1
ATOM 4192 C C . PHE B 1 168 ? -11.531 4.832 9.656 1 76.44 168 PHE B C 1
ATOM 4194 O O . PHE B 1 168 ? -10.438 4.285 9.828 1 76.44 168 PHE B O 1
ATOM 4201 N N . VAL B 1 169 ? -12.406 4.324 8.867 1 73.94 169 VAL B N 1
ATOM 4202 C CA . VAL B 1 169 ? -12.18 3.104 8.102 1 73.94 169 VAL B CA 1
ATOM 4203 C C . VAL B 1 169 ? -10.992 3.289 7.164 1 73.94 169 VAL B C 1
ATOM 4205 O O . VAL B 1 169 ? -10.117 2.422 7.078 1 73.94 169 VAL B O 1
ATOM 4208 N N . GLU B 1 170 ? -10.984 4.387 6.559 1 81.62 170 GLU B N 1
ATOM 4209 C CA . GLU B 1 170 ? -9.898 4.684 5.629 1 81.62 170 GLU B CA 1
ATOM 4210 C C . GLU B 1 170 ? -8.555 4.738 6.352 1 81.62 170 GLU B C 1
ATOM 4212 O O . GLU B 1 170 ? -7.555 4.211 5.859 1 81.62 170 GLU B O 1
ATOM 4217 N N . ALA B 1 171 ? -8.578 5.375 7.488 1 86.06 171 ALA B N 1
ATOM 4218 C CA . ALA B 1 171 ? -7.344 5.5 8.258 1 86.06 171 ALA B CA 1
ATOM 4219 C C . ALA B 1 171 ? -6.828 4.133 8.695 1 86.06 171 ALA B C 1
ATOM 4221 O O . ALA B 1 171 ? -5.621 3.877 8.664 1 86.06 171 ALA B O 1
ATOM 4222 N N . VAL B 1 172 ? -7.699 3.293 9.055 1 81.81 172 VAL B N 1
ATOM 4223 C CA . VAL B 1 172 ? -7.332 1.954 9.508 1 81.81 172 VAL B CA 1
ATOM 4224 C C . VAL B 1 172 ? -6.773 1.15 8.336 1 81.81 172 VAL B C 1
ATOM 4226 O O . VAL B 1 172 ? -5.781 0.434 8.484 1 81.81 172 VAL B O 1
ATOM 4229 N N . LEU B 1 173 ? -7.383 1.28 7.191 1 82.94 173 LEU B N 1
ATOM 4230 C CA . LEU B 1 173 ? -6.898 0.575 6.012 1 82.94 173 LEU B CA 1
ATOM 4231 C C . LEU B 1 173 ? -5.531 1.101 5.586 1 82.94 173 LEU B C 1
ATOM 4233 O O . LEU B 1 173 ? -4.652 0.324 5.203 1 82.94 173 LEU B O 1
ATOM 4237 N N . GLU B 1 174 ? -5.371 2.396 5.699 1 90.88 174 GLU B N 1
ATOM 4238 C CA . GLU B 1 174 ? -4.078 2.99 5.363 1 90.88 174 GLU B CA 1
ATOM 4239 C C . GLU B 1 174 ? -2.986 2.508 6.312 1 90.88 174 GLU B C 1
ATOM 4241 O O . GLU B 1 174 ? -1.902 2.117 5.875 1 90.88 174 GLU B O 1
ATOM 4246 N N . ARG B 1 175 ? -3.303 2.529 7.527 1 89.75 175 ARG B N 1
ATOM 4247 C CA . ARG B 1 175 ? -2.305 2.262 8.555 1 89.75 175 ARG B CA 1
ATOM 4248 C C . ARG B 1 175 ? -1.967 0.777 8.617 1 89.75 175 ARG B C 1
ATOM 4250 O O . ARG B 1 175 ? -0.824 0.406 8.898 1 89.75 175 ARG B O 1
ATOM 4257 N N . SER B 1 176 ? -2.898 -0.121 8.312 1 84.75 176 SER B N 1
ATOM 4258 C CA . SER B 1 176 ? -2.699 -1.549 8.539 1 84.75 176 SER B CA 1
ATOM 4259 C C . SER B 1 176 ? -2.371 -2.27 7.234 1 84.75 176 SER B C 1
ATOM 4261 O O . SER B 1 176 ? -1.66 -3.277 7.238 1 84.75 176 SER B O 1
ATOM 4263 N N . PHE B 1 177 ? -2.875 -1.768 6.094 1 86.75 177 PHE B N 1
ATOM 4264 C CA . PHE B 1 177 ? -2.727 -2.469 4.824 1 86.75 177 PHE B CA 1
ATOM 4265 C C . PHE B 1 177 ? -1.902 -1.645 3.842 1 86.75 177 PHE B C 1
ATOM 4267 O O . PHE B 1 177 ? -1.735 -2.033 2.684 1 86.75 177 PHE B O 1
ATOM 4274 N N . ASN B 1 178 ? -1.417 -0.536 4.293 1 90 178 ASN B N 1
ATOM 4275 C CA . ASN B 1 178 ? -0.68 0.378 3.428 1 90 178 ASN B CA 1
ATOM 4276 C C . ASN B 1 178 ? -1.476 0.728 2.174 1 90 178 ASN B C 1
ATOM 4278 O O . ASN B 1 178 ? -0.954 0.651 1.062 1 90 178 ASN B O 1
ATOM 4282 N N . PHE B 1 179 ? -2.736 1.021 2.447 1 90.38 179 PHE B N 1
ATOM 4283 C CA . PHE B 1 179 ? -3.678 1.392 1.397 1 90.38 179 PHE B CA 1
ATOM 4284 C C . PHE B 1 179 ? -3.377 2.789 0.869 1 90.38 179 PHE B C 1
ATOM 4286 O O . PHE B 1 179 ? -3.639 3.785 1.547 1 90.38 179 PHE B O 1
ATOM 4293 N N . GLU B 1 180 ? -2.82 2.912 -0.363 1 91.38 180 GLU B N 1
ATOM 4294 C CA . GLU B 1 180 ? -2.418 4.195 -0.932 1 91.38 180 GLU B CA 1
ATOM 4295 C C . GLU B 1 180 ? -3.605 4.914 -1.562 1 91.38 180 GLU B C 1
ATOM 4297 O O . GLU B 1 180 ? -3.814 4.836 -2.775 1 91.38 180 GLU B O 1
ATOM 4302 N N . THR B 1 181 ? -4.219 5.699 -0.743 1 88.25 181 THR B N 1
ATOM 4303 C CA . THR B 1 181 ? -5.395 6.441 -1.184 1 88.25 181 THR B CA 1
ATOM 4304 C C . THR B 1 181 ? -4.992 7.609 -2.084 1 88.25 181 THR B C 1
ATOM 4306 O O . THR B 1 181 ? -3.807 7.809 -2.355 1 88.25 181 THR B O 1
ATOM 4309 N N . ILE B 1 182 ? -5.93 8.422 -2.504 1 85.25 182 ILE B N 1
ATOM 4310 C CA . ILE B 1 182 ? -5.758 9.453 -3.52 1 85.25 182 ILE B CA 1
ATOM 4311 C C . ILE B 1 182 ? -4.82 10.539 -2.996 1 85.25 182 ILE B C 1
ATOM 4313 O O . ILE B 1 182 ? -3.965 11.039 -3.73 1 85.25 182 ILE B O 1
ATOM 4317 N N . PRO B 1 183 ? -4.969 10.945 -1.73 1 90.31 183 PRO B N 1
ATOM 4318 C CA . PRO B 1 183 ? -4.043 11.977 -1.268 1 90.31 183 PRO B CA 1
ATOM 4319 C C . PRO B 1 183 ? -2.586 11.516 -1.288 1 90.31 183 PRO B C 1
ATOM 4321 O O . PRO B 1 183 ? -1.68 12.32 -1.5 1 90.31 183 PRO B O 1
ATOM 4324 N N . VAL B 1 184 ? -2.34 10.195 -1.103 1 92.75 184 VAL B N 1
ATOM 4325 C CA . VAL B 1 184 ? -0.983 9.68 -1.227 1 92.75 184 VAL B CA 1
ATOM 4326 C C . VAL B 1 184 ? -0.461 9.93 -2.641 1 92.75 184 VAL B C 1
ATOM 4328 O O . VAL B 1 184 ? 0.69 10.328 -2.82 1 92.75 184 VAL B O 1
ATOM 4331 N N . HIS B 1 185 ? -1.334 9.734 -3.566 1 88.38 185 HIS B N 1
ATOM 4332 C CA . HIS B 1 185 ? -0.971 9.945 -4.965 1 88.38 185 HIS B CA 1
ATOM 4333 C C . HIS B 1 185 ? -0.658 11.414 -5.23 1 88.38 185 HIS B C 1
ATOM 4335 O O . HIS B 1 185 ? 0.388 11.742 -5.801 1 88.38 185 HIS B O 1
ATOM 4341 N N . TRP B 1 186 ? -1.498 12.266 -4.805 1 89.25 186 TRP B N 1
ATOM 4342 C CA . TRP B 1 186 ? -1.294 13.688 -5.059 1 89.25 186 TRP B CA 1
ATOM 4343 C C . TRP B 1 186 ? -0.069 14.203 -4.312 1 89.25 186 TRP B C 1
ATOM 4345 O O . TRP B 1 186 ? 0.687 15.023 -4.84 1 89.25 186 TRP B O 1
ATOM 4355 N N . ALA B 1 187 ? 0.075 13.734 -3.121 1 94.12 187 ALA B N 1
ATOM 4356 C CA . ALA B 1 187 ? 1.267 14.125 -2.373 1 94.12 187 ALA B CA 1
ATOM 4357 C C . ALA B 1 187 ? 2.537 13.664 -3.086 1 94.12 187 ALA B C 1
ATOM 4359 O O . ALA B 1 187 ? 3.479 14.438 -3.252 1 94.12 187 ALA B O 1
ATOM 4360 N N . THR B 1 188 ? 2.541 12.414 -3.559 1 93.38 188 THR B N 1
ATOM 4361 C CA . THR B 1 188 ? 3.707 11.844 -4.227 1 93.38 188 THR B CA 1
ATOM 4362 C C . THR B 1 188 ? 4.043 12.633 -5.488 1 93.38 188 THR B C 1
ATOM 4364 O O . THR B 1 188 ? 5.203 12.984 -5.719 1 93.38 188 THR B O 1
ATOM 4367 N N . CYS B 1 189 ? 3.033 12.992 -6.246 1 89.75 189 CYS B N 1
ATOM 4368 C CA . CYS B 1 189 ? 3.244 13.695 -7.5 1 89.75 189 CYS B CA 1
ATOM 4369 C C . CYS B 1 189 ? 3.797 15.094 -7.254 1 89.75 189 CYS B C 1
ATOM 4371 O O . CYS B 1 189 ? 4.781 15.5 -7.875 1 89.75 189 CYS B O 1
ATOM 4373 N N . ASN B 1 190 ? 3.174 15.805 -6.363 1 91.5 190 ASN B N 1
ATOM 4374 C CA . ASN B 1 190 ? 3.566 17.188 -6.109 1 91.5 190 ASN B CA 1
ATOM 4375 C C . ASN B 1 190 ? 4.941 17.266 -5.453 1 91.5 190 ASN B C 1
ATOM 4377 O O . ASN B 1 190 ? 5.762 18.109 -5.828 1 91.5 190 ASN B O 1
ATOM 4381 N N . ILE B 1 191 ? 5.215 16.391 -4.551 1 95.69 191 ILE B N 1
ATOM 4382 C CA . ILE B 1 191 ? 6.496 16.406 -3.854 1 95.69 191 ILE B CA 1
ATOM 4383 C C . ILE B 1 191 ? 7.605 15.953 -4.797 1 95.69 191 ILE B C 1
ATOM 4385 O O . ILE B 1 191 ? 8.695 16.531 -4.816 1 95.69 191 ILE B O 1
ATOM 4389 N N . LEU B 1 192 ? 7.328 14.938 -5.598 1 94.81 192 LEU B N 1
ATOM 4390 C CA . LEU B 1 192 ? 8.312 14.438 -6.555 1 94.81 192 LEU B CA 1
ATOM 4391 C C . LEU B 1 192 ? 8.711 15.539 -7.535 1 94.81 192 LEU B C 1
ATOM 4393 O O . LEU B 1 192 ? 9.891 15.68 -7.867 1 94.81 192 LEU B O 1
ATOM 4397 N N . ARG B 1 193 ? 7.727 16.281 -7.984 1 92.19 193 ARG B N 1
ATOM 4398 C CA . ARG B 1 193 ? 7.98 17.391 -8.906 1 92.19 193 ARG B CA 1
ATOM 4399 C C . ARG B 1 193 ? 8.953 18.391 -8.297 1 92.19 193 ARG B C 1
ATOM 4401 O O . ARG B 1 193 ? 9.898 18.828 -8.953 1 92.19 193 ARG B O 1
ATOM 4408 N N . GLU B 1 194 ? 8.789 18.719 -7.062 1 94.56 194 GLU B N 1
ATOM 4409 C CA . GLU B 1 194 ? 9.648 19.703 -6.406 1 94.56 194 GLU B CA 1
ATOM 4410 C C . GLU B 1 194 ? 11.008 19.109 -6.066 1 94.56 194 GLU B C 1
ATOM 4412 O O . GLU B 1 194 ? 12.023 19.812 -6.094 1 94.56 194 GLU B O 1
ATOM 4417 N N . LEU B 1 195 ? 11.055 17.812 -5.746 1 96.25 195 LEU B N 1
ATOM 4418 C CA . LEU B 1 195 ? 12.328 17.156 -5.457 1 96.25 195 LEU B CA 1
ATOM 4419 C C . LEU B 1 195 ? 13.234 17.156 -6.684 1 96.25 195 LEU B C 1
ATOM 4421 O O . LEU B 1 195 ? 14.453 17.281 -6.562 1 96.25 195 LEU B O 1
ATOM 4425 N N . ARG B 1 196 ? 12.648 17.031 -7.809 1 93.69 196 ARG B N 1
ATOM 4426 C CA . ARG B 1 196 ? 13.406 16.984 -9.055 1 93.69 196 ARG B CA 1
ATOM 4427 C C . ARG B 1 196 ? 13.75 18.375 -9.547 1 93.69 196 ARG B C 1
ATOM 4429 O O . ARG B 1 196 ? 14.508 18.531 -10.508 1 93.69 196 ARG B O 1
ATOM 4436 N N . ASN B 1 197 ? 13.117 19.375 -8.977 1 93.75 197 ASN B N 1
ATOM 4437 C CA . ASN B 1 197 ? 13.398 20.766 -9.344 1 93.75 197 ASN B CA 1
ATOM 4438 C C . ASN B 1 197 ? 14.758 21.219 -8.836 1 93.75 197 ASN B C 1
ATOM 4440 O O . ASN B 1 197 ? 14.969 21.328 -7.625 1 93.75 197 ASN B O 1
ATOM 4444 N N . GLU B 1 198 ? 15.625 21.531 -9.742 1 92.94 198 GLU B N 1
ATOM 4445 C CA . GLU B 1 198 ? 17 21.891 -9.391 1 92.94 198 GLU B CA 1
ATOM 4446 C C . GLU B 1 198 ? 17.047 23.203 -8.594 1 92.94 198 GLU B C 1
ATOM 4448 O O . GLU B 1 198 ? 17.984 23.438 -7.836 1 92.94 198 GLU B O 1
ATOM 4453 N N . ASN B 1 199 ? 16.047 23.984 -8.688 1 93.81 199 ASN B N 1
ATOM 4454 C CA . ASN B 1 199 ? 16.016 25.281 -8 1 93.81 199 ASN B CA 1
ATOM 4455 C C . ASN B 1 199 ? 15.516 25.141 -6.566 1 93.81 199 ASN B C 1
ATOM 4457 O O . ASN B 1 199 ? 15.609 26.078 -5.777 1 93.81 199 ASN B O 1
ATOM 4461 N N . VAL B 1 200 ? 15.016 23.984 -6.246 1 95.38 200 VAL B N 1
ATOM 4462 C CA . VAL B 1 200 ? 14.484 23.766 -4.906 1 95.38 200 VAL B CA 1
ATOM 4463 C C . VAL B 1 200 ? 15.523 23.031 -4.055 1 95.38 200 VAL B C 1
ATOM 4465 O O . VAL B 1 200 ? 16.016 21.984 -4.445 1 95.38 200 VAL B O 1
ATOM 4468 N N . LYS B 1 201 ? 15.844 23.594 -2.898 1 96 201 LYS B N 1
ATOM 4469 C CA . LYS B 1 201 ? 16.875 23.031 -2.027 1 96 201 LYS B CA 1
ATOM 4470 C C . LYS B 1 201 ? 16.25 22.141 -0.956 1 96 201 LYS B C 1
ATOM 4472 O O . LYS B 1 201 ? 16.875 21.172 -0.501 1 96 201 LYS B O 1
ATOM 4477 N N . VAL B 1 202 ? 15.117 22.531 -0.542 1 96.81 202 VAL B N 1
ATOM 4478 C CA . VAL B 1 202 ? 14.492 21.766 0.534 1 96.81 202 VAL B CA 1
ATOM 4479 C C . VAL B 1 202 ? 12.984 21.703 0.307 1 96.81 202 VAL B C 1
ATOM 4481 O O . VAL B 1 202 ? 12.359 22.688 -0.102 1 96.81 202 VAL B O 1
ATOM 4484 N N . VAL B 1 203 ? 12.398 20.562 0.47 1 97.69 203 VAL B N 1
ATOM 4485 C CA . VAL B 1 203 ? 10.961 20.312 0.442 1 97.69 203 VAL B CA 1
ATOM 4486 C C . VAL B 1 203 ? 10.484 19.844 1.819 1 97.69 203 VAL B C 1
ATOM 4488 O O . VAL B 1 203 ? 10.969 18.828 2.34 1 97.69 203 VAL B O 1
ATOM 4491 N N . ARG B 1 204 ? 9.578 20.609 2.434 1 97.88 204 ARG B N 1
ATOM 4492 C CA . ARG B 1 204 ? 9.094 20.281 3.773 1 97.88 204 ARG B CA 1
ATOM 4493 C C . ARG B 1 204 ? 7.656 19.781 3.734 1 97.88 204 ARG B C 1
ATOM 4495 O O . ARG B 1 204 ? 6.777 20.469 3.193 1 97.88 204 ARG B O 1
ATOM 4502 N N . LEU B 1 205 ? 7.445 18.625 4.258 1 98.62 205 LEU B N 1
ATOM 4503 C CA . LEU B 1 205 ? 6.117 18.016 4.367 1 98.62 205 LEU B CA 1
ATOM 4504 C C . LEU B 1 205 ? 5.648 18.016 5.816 1 98.62 205 LEU B C 1
ATOM 4506 O O . LEU B 1 205 ? 6.258 17.359 6.672 1 98.62 205 LEU B O 1
ATOM 4510 N N . VAL B 1 206 ? 4.617 18.766 6.113 1 98.5 206 VAL B N 1
ATOM 4511 C CA . VAL B 1 206 ? 3.975 18.797 7.422 1 98.5 206 VAL B CA 1
ATOM 4512 C C . VAL B 1 206 ? 2.66 18.016 7.367 1 98.5 206 VAL B C 1
ATOM 4514 O O . VAL B 1 206 ? 1.886 18.172 6.418 1 98.5 206 VAL B O 1
ATOM 4517 N N . ALA B 1 207 ? 2.443 17.172 8.328 1 98.56 207 ALA B N 1
ATOM 4518 C CA . ALA B 1 207 ? 1.236 16.344 8.312 1 98.56 207 ALA B CA 1
ATOM 4519 C C . ALA B 1 207 ? 0.632 16.234 9.703 1 98.56 207 ALA B C 1
ATOM 4521 O O . ALA B 1 207 ? 1.354 16.281 10.703 1 98.56 207 ALA B O 1
ATOM 4522 N N . HIS B 1 208 ? -0.66 16.141 9.742 1 96.25 208 HIS B N 1
ATOM 4523 C CA . HIS B 1 208 ? -1.38 16.062 11.008 1 96.25 208 HIS B CA 1
ATOM 4524 C C . HIS B 1 208 ? -2.279 14.82 11.047 1 96.25 208 HIS B C 1
ATOM 4526 O O . HIS B 1 208 ? -3.01 14.547 10.094 1 96.25 208 HIS B O 1
ATOM 4532 N N . SER B 1 209 ? -2.338 14.055 12.141 1 93.88 209 SER B N 1
ATOM 4533 C CA . SER B 1 209 ? -3.256 12.953 12.406 1 93.88 209 SER B CA 1
ATOM 4534 C C . SER B 1 209 ? -3.205 11.914 11.289 1 93.88 209 SER B C 1
ATOM 4536 O O . SER B 1 209 ? -2.139 11.383 10.977 1 93.88 209 SER B O 1
ATOM 4538 N N . GLN B 1 210 ? -4.363 11.648 10.547 1 94.06 210 GLN B N 1
ATOM 4539 C CA . GLN B 1 210 ? -4.34 10.695 9.453 1 94.06 210 GLN B CA 1
ATOM 4540 C C . GLN B 1 210 ? -3.346 11.117 8.375 1 94.06 210 GLN B C 1
ATOM 4542 O O . GLN B 1 210 ? -2.752 10.273 7.699 1 94.06 210 GLN B O 1
ATOM 4547 N N . GLY B 1 211 ? -3.164 12.383 8.273 1 97.44 211 GLY B N 1
ATOM 4548 C CA . GLY B 1 211 ? -2.195 12.891 7.312 1 97.44 211 GLY B CA 1
ATOM 4549 C C . GLY B 1 211 ? -0.801 12.328 7.523 1 97.44 211 GLY B C 1
ATOM 4550 O O . GLY B 1 211 ? -0.011 12.25 6.582 1 97.44 211 GLY B O 1
ATOM 4551 N N . THR B 1 212 ? -0.494 11.938 8.734 1 98.06 212 THR B N 1
ATOM 4552 C CA . THR B 1 212 ? 0.831 11.398 9.016 1 98.06 212 THR B CA 1
ATOM 4553 C C . THR B 1 212 ? 1.001 10.016 8.375 1 98.06 212 THR B C 1
ATOM 4555 O O . THR B 1 212 ? 2.104 9.648 7.965 1 98.06 212 THR B O 1
ATOM 4558 N N . ILE B 1 213 ? -0.053 9.258 8.328 1 97 213 ILE B N 1
ATOM 4559 C CA . ILE B 1 213 ? -0.016 7.98 7.621 1 97 213 ILE B CA 1
ATOM 4560 C C . ILE B 1 213 ? 0.216 8.227 6.133 1 97 213 ILE B C 1
ATOM 4562 O O . ILE B 1 213 ? 1.039 7.551 5.508 1 97 213 ILE B O 1
ATOM 4566 N N . ILE B 1 214 ? -0.547 9.18 5.676 1 97.19 214 ILE B N 1
ATOM 4567 C CA . ILE B 1 214 ? -0.428 9.531 4.266 1 97.19 214 ILE B CA 1
ATOM 4568 C C . ILE B 1 214 ? 0.997 9.992 3.965 1 97.19 214 ILE B C 1
ATOM 4570 O O . ILE B 1 214 ? 1.566 9.633 2.932 1 97.19 214 ILE B O 1
ATOM 4574 N N . ALA B 1 215 ? 1.551 10.742 4.84 1 98.5 215 ALA B N 1
ATOM 4575 C CA . ALA B 1 215 ? 2.928 11.203 4.672 1 98.5 215 ALA B CA 1
ATOM 4576 C C . ALA B 1 215 ? 3.896 10.023 4.609 1 98.5 215 ALA B C 1
ATOM 4578 O O . ALA B 1 215 ? 4.805 10.008 3.773 1 98.5 215 ALA B O 1
ATOM 4579 N N . TYR B 1 216 ? 3.742 9.094 5.484 1 97.5 216 TYR B N 1
ATOM 4580 C CA . TYR B 1 216 ? 4.617 7.922 5.496 1 97.5 216 TYR B CA 1
ATOM 4581 C C . TYR B 1 216 ? 4.492 7.137 4.199 1 97.5 216 TYR B C 1
ATOM 4583 O O . TYR B 1 216 ? 5.5 6.734 3.611 1 97.5 216 TYR B O 1
ATOM 4591 N N . LEU B 1 217 ? 3.279 6.883 3.807 1 96.81 217 LEU B N 1
ATOM 4592 C CA . LEU B 1 217 ? 3.051 6.152 2.564 1 96.81 217 LEU B CA 1
ATOM 4593 C C . LEU B 1 217 ? 3.625 6.91 1.373 1 96.81 217 LEU B C 1
ATOM 4595 O O . LEU B 1 217 ? 4.102 6.301 0.415 1 96.81 217 LEU B O 1
ATOM 4599 N N . THR B 1 218 ? 3.549 8.219 1.459 1 96.56 218 THR B N 1
ATOM 4600 C CA . THR B 1 218 ? 4.148 9.047 0.415 1 96.56 218 THR B CA 1
ATOM 4601 C C . THR B 1 218 ? 5.66 8.844 0.37 1 96.56 218 THR B C 1
ATOM 4603 O O . THR B 1 218 ? 6.238 8.68 -0.707 1 96.56 218 THR B O 1
ATOM 4606 N N . VAL B 1 219 ? 6.297 8.844 1.521 1 97.56 219 VAL B N 1
ATOM 4607 C CA . VAL B 1 219 ? 7.742 8.633 1.593 1 97.56 219 VAL B CA 1
ATOM 4608 C C . VAL B 1 219 ? 8.102 7.281 0.991 1 97.56 219 VAL B C 1
ATOM 4610 O O . VAL B 1 219 ? 9.023 7.176 0.185 1 97.56 219 VAL B O 1
ATOM 4613 N N . ARG B 1 220 ? 7.348 6.273 1.352 1 95.06 220 ARG B N 1
ATOM 4614 C CA . ARG B 1 220 ? 7.57 4.93 0.83 1 95.06 220 ARG B CA 1
ATOM 4615 C C . ARG B 1 220 ? 7.41 4.898 -0.687 1 95.06 220 ARG B C 1
ATOM 4617 O O . ARG B 1 220 ? 8.219 4.281 -1.387 1 95.06 220 ARG B O 1
ATOM 4624 N N . LYS B 1 221 ? 6.355 5.496 -1.115 1 94.06 221 LYS B N 1
ATOM 4625 C CA . LYS B 1 221 ? 6.078 5.508 -2.549 1 94.06 221 LYS B CA 1
ATOM 4626 C C . LYS B 1 221 ? 7.156 6.273 -3.312 1 94.06 221 LYS B C 1
ATOM 4628 O O . LYS B 1 221 ? 7.586 5.844 -4.383 1 94.06 221 LYS B O 1
ATOM 4633 N N . LEU B 1 222 ? 7.613 7.402 -2.783 1 95.69 222 LEU B N 1
ATOM 4634 C CA . LEU B 1 222 ? 8.695 8.172 -3.396 1 95.69 222 LEU B CA 1
ATOM 4635 C C . LEU B 1 222 ? 9.969 7.336 -3.484 1 95.69 222 LEU B C 1
ATOM 4637 O O . LEU B 1 222 ? 10.656 7.352 -4.508 1 95.69 222 LEU B O 1
ATOM 4641 N N . PHE B 1 223 ? 10.258 6.629 -2.428 1 96.38 223 PHE B N 1
ATOM 4642 C CA . PHE B 1 223 ? 11.438 5.773 -2.375 1 96.38 223 PHE B CA 1
ATOM 4643 C C . PHE B 1 223 ? 11.422 4.758 -3.512 1 96.38 223 PHE B C 1
ATOM 4645 O O . PHE B 1 223 ? 12.43 4.562 -4.191 1 96.38 223 PHE B O 1
ATOM 4652 N N . THR B 1 224 ? 10.289 4.16 -3.705 1 92.38 224 THR B N 1
ATOM 4653 C CA . THR B 1 224 ? 10.133 3.156 -4.75 1 92.38 224 THR B CA 1
ATOM 4654 C C . THR B 1 224 ? 10.18 3.805 -6.133 1 92.38 224 THR B C 1
ATOM 4656 O O . THR B 1 224 ? 10.875 3.318 -7.027 1 92.38 224 THR B O 1
ATOM 4659 N N . GLU B 1 225 ? 9.445 4.891 -6.258 1 90.38 225 GLU B N 1
ATOM 4660 C CA . GLU B 1 225 ? 9.391 5.578 -7.543 1 90.38 225 GLU B CA 1
ATOM 4661 C C . GLU B 1 225 ? 10.781 6.047 -7.977 1 90.38 225 GLU B C 1
ATOM 4663 O O . GLU B 1 225 ? 11.148 5.906 -9.141 1 90.38 225 GLU B O 1
ATOM 4668 N N . LEU B 1 226 ? 11.5 6.555 -7.094 1 93.94 226 LEU B N 1
ATOM 4669 C CA . LEU B 1 226 ? 12.812 7.102 -7.395 1 93.94 226 LEU B CA 1
ATOM 4670 C C . LEU B 1 226 ? 13.828 5.988 -7.625 1 93.94 226 LEU B C 1
ATOM 4672 O O . LEU B 1 226 ? 14.883 6.215 -8.219 1 93.94 226 LEU B O 1
ATOM 4676 N N . SER B 1 227 ? 13.516 4.762 -7.117 1 92.69 227 SER B N 1
ATOM 4677 C CA . SER B 1 227 ? 14.391 3.617 -7.363 1 92.69 227 SER B CA 1
ATOM 4678 C C . SER B 1 227 ? 14.344 3.197 -8.828 1 92.69 227 SER B C 1
ATOM 4680 O O . SER B 1 227 ? 15.312 2.641 -9.352 1 92.69 227 SER B O 1
ATOM 4682 N N . TYR B 1 228 ? 13.203 3.482 -9.469 1 89.31 228 TYR B N 1
ATOM 4683 C CA . TYR B 1 228 ? 13.031 3.137 -10.875 1 89.31 228 TYR B CA 1
ATOM 4684 C C . TYR B 1 228 ? 14.047 3.877 -11.75 1 89.31 228 TYR B C 1
ATOM 4686 O O . TYR B 1 228 ? 14.555 3.324 -12.727 1 89.31 228 TYR B O 1
ATOM 4694 N N . THR B 1 229 ? 14.375 5.137 -11.406 1 88.81 229 THR B N 1
ATOM 4695 C CA . THR B 1 229 ? 15.289 5.961 -12.18 1 88.81 229 THR B CA 1
ATOM 4696 C C . THR B 1 229 ? 16.609 6.137 -11.453 1 88.81 229 THR B C 1
ATOM 4698 O O . THR B 1 229 ? 17.453 6.945 -11.852 1 88.81 229 THR B O 1
ATOM 4701 N N . ASN B 1 230 ? 16.844 5.461 -10.391 1 91.88 230 ASN B N 1
ATOM 4702 C CA . ASN B 1 230 ? 18.047 5.547 -9.57 1 91.88 230 ASN B CA 1
ATOM 4703 C C . ASN B 1 230 ? 18.312 6.977 -9.109 1 91.88 230 ASN B C 1
ATOM 4705 O O . ASN B 1 230 ? 19.422 7.488 -9.258 1 91.88 230 ASN B O 1
ATOM 4709 N N . GLU B 1 231 ? 17.219 7.672 -8.625 1 94.88 231 GLU B N 1
ATOM 4710 C CA . GLU B 1 231 ? 17.281 9.062 -8.188 1 94.88 231 GLU B CA 1
ATOM 4711 C C . GLU B 1 231 ? 16.859 9.195 -6.727 1 94.88 231 GLU B C 1
ATOM 4713 O O . GLU B 1 231 ? 16.25 10.195 -6.34 1 94.88 231 GLU B O 1
ATOM 4718 N N . GLN B 1 232 ? 17.109 8.188 -5.949 1 95.31 232 GLN B N 1
ATOM 4719 C CA . GLN B 1 232 ? 16.625 8.188 -4.57 1 95.31 232 GLN B CA 1
ATOM 4720 C C . GLN B 1 232 ? 17.328 9.258 -3.742 1 95.31 232 GLN B C 1
ATOM 4722 O O . GLN B 1 232 ? 16.828 9.664 -2.691 1 95.31 232 GLN B O 1
ATOM 4727 N N . ASN B 1 233 ? 18.469 9.758 -4.215 1 96 233 ASN B N 1
ATOM 4728 C CA . ASN B 1 233 ? 19.188 10.805 -3.5 1 96 233 ASN B CA 1
ATOM 4729 C C . ASN B 1 233 ? 18.359 12.086 -3.416 1 96 233 ASN B C 1
ATOM 4731 O O . ASN B 1 233 ? 18.625 12.945 -2.572 1 96 233 ASN B O 1
ATOM 4735 N N . TYR B 1 234 ? 17.391 12.258 -4.277 1 96.38 234 TYR B N 1
ATOM 4736 C CA . TYR B 1 234 ? 16.516 13.422 -4.203 1 96.38 234 TYR B CA 1
ATOM 4737 C C . TYR B 1 234 ? 15.781 13.469 -2.867 1 96.38 234 TYR B C 1
ATOM 4739 O O . TYR B 1 234 ? 15.359 14.539 -2.424 1 96.38 234 TYR B O 1
ATOM 4747 N N . LEU B 1 235 ? 15.656 12.328 -2.209 1 97.81 235 LEU B N 1
ATOM 4748 C CA . LEU B 1 235 ? 14.977 12.266 -0.921 1 97.81 235 LEU B CA 1
ATOM 4749 C C . LEU B 1 235 ? 15.75 13.031 0.144 1 97.81 235 LEU B C 1
ATOM 4751 O O . LEU B 1 235 ? 15.195 13.391 1.185 1 97.81 235 LEU B O 1
ATOM 4755 N N . ASN B 1 236 ? 17 13.305 -0.113 1 98.12 236 ASN B N 1
ATOM 4756 C CA . ASN B 1 236 ? 17.797 14.062 0.843 1 98.12 236 ASN B CA 1
ATOM 4757 C C . ASN B 1 236 ? 17.266 15.484 1.022 1 98.12 236 ASN B C 1
ATOM 4759 O O . ASN B 1 236 ? 17.516 16.109 2.051 1 98.12 236 ASN B O 1
ATOM 4763 N N . LYS B 1 237 ? 16.547 15.969 0.042 1 98 237 LYS B N 1
ATOM 4764 C CA . LYS B 1 237 ? 15.953 17.297 0.092 1 98 237 LYS B CA 1
ATOM 4765 C C . LYS B 1 237 ? 14.68 17.312 0.935 1 98 237 LYS B C 1
ATOM 4767 O O . LYS B 1 237 ? 14.18 18.375 1.312 1 98 237 LYS B O 1
ATOM 4772 N N . LEU B 1 238 ? 14.125 16.156 1.251 1 98.62 238 LEU B N 1
ATOM 4773 C CA . LEU B 1 238 ? 12.82 16.047 1.894 1 98.62 238 LEU B CA 1
ATOM 4774 C C . LEU B 1 238 ? 12.961 16.094 3.412 1 98.62 238 LEU B C 1
ATOM 4776 O O . LEU B 1 238 ? 13.805 15.391 3.98 1 98.62 238 LEU B O 1
ATOM 4780 N N . GLU B 1 239 ? 12.266 16.953 4.059 1 98.38 239 GLU B N 1
ATOM 4781 C CA . GLU B 1 239 ? 12.07 16.969 5.508 1 98.38 239 GLU B CA 1
ATOM 4782 C C . GLU B 1 239 ? 10.617 16.703 5.875 1 98.38 239 GLU B C 1
ATOM 4784 O O . GLU B 1 239 ? 9.703 17.25 5.242 1 98.38 239 GLU B O 1
ATOM 4789 N N . VAL B 1 240 ? 10.414 15.836 6.848 1 98.62 240 VAL B N 1
ATOM 4790 C CA . VAL B 1 240 ? 9.055 15.477 7.223 1 98.62 240 VAL B CA 1
ATOM 4791 C C . VAL B 1 240 ? 8.805 15.828 8.688 1 98.62 240 VAL B C 1
ATOM 4793 O O . VAL B 1 240 ? 9.594 15.469 9.562 1 98.62 240 VAL B O 1
ATOM 4796 N N . TYR B 1 241 ? 7.734 16.578 8.938 1 98.25 241 TYR B N 1
ATOM 4797 C CA . TYR B 1 241 ? 7.301 16.969 10.281 1 98.25 241 TYR B CA 1
ATOM 4798 C C . TYR B 1 241 ? 5.871 16.516 10.547 1 98.25 241 TYR B C 1
ATOM 4800 O O . TYR B 1 241 ? 4.941 16.906 9.828 1 98.25 241 TYR B O 1
ATOM 4808 N N . THR B 1 242 ? 5.695 15.703 11.539 1 98.06 242 THR B N 1
ATOM 4809 C CA . THR B 1 242 ? 4.367 15.172 11.812 1 98.06 242 THR B CA 1
ATOM 4810 C C . THR B 1 242 ? 3.836 15.695 13.148 1 98.06 242 THR B C 1
ATOM 4812 O O . THR B 1 242 ? 4.605 15.898 14.086 1 98.06 242 THR B O 1
ATOM 4815 N N . PHE B 1 243 ? 2.584 15.977 13.188 1 96.06 243 PHE B N 1
ATOM 4816 C CA . PHE B 1 243 ? 1.842 16.312 14.398 1 96.06 243 PHE B CA 1
ATOM 4817 C C . PHE B 1 243 ? 0.762 15.281 14.68 1 96.06 243 PHE B C 1
ATOM 4819 O O . PHE B 1 243 ? -0.034 14.945 13.805 1 96.06 243 PHE B O 1
ATOM 4826 N N . ALA B 1 244 ? 0.74 14.742 15.898 1 93.94 244 ALA B N 1
ATOM 4827 C CA . ALA B 1 244 ? -0.2 13.688 16.281 1 93.94 244 ALA B CA 1
ATOM 4828 C C . ALA B 1 244 ? -0.046 12.469 15.375 1 93.94 244 ALA B C 1
ATOM 4830 O O . ALA B 1 244 ? -1.028 11.969 14.82 1 93.94 244 ALA B O 1
ATOM 4831 N N . ASN B 1 245 ? 1.152 12 15.289 1 95.62 245 ASN B N 1
ATOM 4832 C CA . ASN B 1 245 ? 1.478 10.875 14.414 1 95.62 245 ASN B CA 1
ATOM 4833 C C . ASN B 1 245 ? 0.809 9.586 14.883 1 95.62 245 ASN B C 1
ATOM 4835 O O . ASN B 1 245 ? 1.062 9.117 15.992 1 95.62 245 ASN B O 1
ATOM 4839 N N . VAL B 1 246 ? 0.02 9.016 13.992 1 93.38 246 VAL B N 1
ATOM 4840 C CA . VAL B 1 246 ? -0.752 7.836 14.359 1 93.38 246 VAL B CA 1
ATOM 4841 C C . VAL B 1 246 ? -0.2 6.609 13.641 1 93.38 246 VAL B C 1
ATOM 4843 O O . VAL B 1 246 ? -0.801 5.535 13.68 1 93.38 246 VAL B O 1
ATOM 4846 N N . CYS B 1 247 ? 0.954 6.695 13.062 1 91.94 247 CYS B N 1
ATOM 4847 C CA . CYS B 1 247 ? 1.564 5.594 12.328 1 91.94 247 CYS B CA 1
ATOM 4848 C C . CYS B 1 247 ? 2.037 4.5 13.281 1 91.94 247 CYS B C 1
ATOM 4850 O O . CYS B 1 247 ? 2.395 4.781 14.422 1 91.94 247 CYS B O 1
ATOM 4852 N N . ARG B 1 248 ? 2.02 3.316 12.734 1 86.12 248 ARG B N 1
ATOM 4853 C CA . ARG B 1 248 ? 2.678 2.221 13.438 1 86.12 248 ARG B CA 1
ATOM 4854 C C . ARG B 1 248 ? 4.176 2.203 13.141 1 86.12 248 ARG B C 1
ATOM 4856 O O . ARG B 1 248 ? 4.984 1.931 14.023 1 86.12 248 ARG B O 1
ATOM 4863 N N . ASP B 1 249 ? 4.445 2.336 11.891 1 86.25 249 ASP B N 1
ATOM 4864 C CA . ASP B 1 249 ? 5.824 2.426 11.43 1 86.25 249 ASP B CA 1
ATOM 4865 C C . ASP B 1 249 ? 6.059 3.715 10.641 1 86.25 249 ASP B C 1
ATOM 4867 O O . ASP B 1 249 ? 5.188 4.156 9.891 1 86.25 249 ASP B O 1
ATOM 4871 N N . PHE B 1 250 ? 7.141 4.32 10.977 1 92.69 250 PHE B N 1
ATOM 4872 C CA . PHE B 1 250 ? 7.625 5.438 10.18 1 92.69 250 PHE B CA 1
ATOM 4873 C C . PHE B 1 250 ? 9.125 5.32 9.93 1 92.69 250 PHE B C 1
ATOM 4875 O O . PHE B 1 250 ? 9.93 5.906 10.664 1 92.69 250 PHE B O 1
ATOM 4882 N N . ILE B 1 251 ? 9.445 4.574 8.859 1 91.62 251 ILE B N 1
ATOM 4883 C CA . ILE B 1 251 ? 10.828 4.242 8.555 1 91.62 251 ILE B CA 1
ATOM 4884 C C . ILE B 1 251 ? 11.398 5.273 7.578 1 91.62 251 ILE B C 1
ATOM 4886 O O . ILE B 1 251 ? 10.695 5.758 6.691 1 91.62 251 ILE B O 1
ATOM 4890 N N . ASN B 1 252 ? 12.602 5.695 7.887 1 95.75 252 ASN B N 1
ATOM 4891 C CA . ASN B 1 252 ? 13.398 6.445 6.918 1 95.75 252 ASN B CA 1
ATOM 4892 C C . ASN B 1 252 ? 14.203 5.52 6.016 1 95.75 252 ASN B C 1
ATOM 4894 O O . ASN B 1 252 ? 15.297 5.078 6.391 1 95.75 252 ASN B O 1
ATOM 4898 N N . PRO B 1 253 ? 13.625 5.246 4.773 1 95.19 253 PRO B N 1
ATOM 4899 C CA . PRO B 1 253 ? 14.273 4.227 3.947 1 95.19 253 PRO B CA 1
ATOM 4900 C C . PRO B 1 253 ? 15.734 4.562 3.635 1 95.19 253 PRO B C 1
ATOM 4902 O O . PRO B 1 253 ? 16.016 5.59 3.014 1 95.19 253 PRO B O 1
ATOM 4905 N N . ASN B 1 254 ? 16.703 3.686 4.039 1 95.31 254 ASN B N 1
ATOM 4906 C CA . ASN B 1 254 ? 18.141 3.83 3.867 1 95.31 254 ASN B CA 1
ATOM 4907 C C . ASN B 1 254 ? 18.656 5.129 4.48 1 95.31 254 ASN B C 1
ATOM 4909 O O . ASN B 1 254 ? 19.734 5.594 4.145 1 95.31 254 ASN B O 1
ATOM 4913 N N . GLY B 1 255 ? 17.812 5.758 5.258 1 95.31 255 GLY B N 1
ATOM 4914 C CA . GLY B 1 255 ? 18.188 7.02 5.871 1 95.31 255 GLY B CA 1
ATOM 4915 C C . GLY B 1 255 ? 18.281 8.164 4.879 1 95.31 255 GLY B C 1
ATOM 4916 O O . GLY B 1 255 ? 19.016 9.125 5.098 1 95.31 255 GLY B O 1
ATOM 4917 N N . LEU B 1 256 ? 17.531 8.094 3.846 1 97.06 256 LEU B N 1
ATOM 4918 C CA . LEU B 1 256 ? 17.703 9.031 2.746 1 97.06 256 LEU B CA 1
ATOM 4919 C C . LEU B 1 256 ? 16.891 10.305 2.979 1 97.06 256 LEU B C 1
ATOM 4921 O O . LEU B 1 256 ? 17.188 11.352 2.4 1 97.06 256 LEU B O 1
ATOM 4925 N N . VAL B 1 257 ? 15.758 10.234 3.756 1 97.81 257 VAL B N 1
ATOM 4926 C CA . VAL B 1 257 ? 14.992 11.438 4.066 1 97.81 257 VAL B CA 1
ATOM 4927 C C . VAL B 1 257 ? 15.844 12.383 4.91 1 97.81 257 VAL B C 1
ATOM 4929 O O . VAL B 1 257 ? 16.406 11.984 5.938 1 97.81 257 VAL B O 1
ATOM 4932 N N . GLY B 1 258 ? 15.953 13.578 4.512 1 97.12 258 GLY B N 1
ATOM 4933 C CA . GLY B 1 258 ? 16.875 14.531 5.102 1 97.12 258 GLY B CA 1
ATOM 4934 C C . GLY B 1 258 ? 16.641 14.758 6.582 1 97.12 258 GLY B C 1
ATOM 4935 O O . GLY B 1 258 ? 17.594 14.93 7.348 1 97.12 258 GLY B O 1
ATOM 4936 N N . HIS B 1 259 ? 15.383 14.852 6.941 1 96.31 259 HIS B N 1
ATOM 4937 C CA . HIS B 1 259 ? 15.062 15.125 8.336 1 96.31 259 HIS B CA 1
ATOM 4938 C C . HIS B 1 259 ? 13.641 14.68 8.672 1 96.31 259 HIS B C 1
ATOM 4940 O O . HIS B 1 259 ? 12.734 14.812 7.852 1 96.31 259 HIS B O 1
ATOM 4946 N N . ILE B 1 260 ? 13.492 14.102 9.875 1 96.81 260 ILE B N 1
ATOM 4947 C CA . ILE B 1 260 ? 12.172 13.672 10.328 1 96.81 260 ILE B CA 1
ATOM 4948 C C . ILE B 1 260 ? 11.977 14.047 11.789 1 96.81 260 ILE B C 1
ATOM 4950 O O . ILE B 1 260 ? 12.82 13.734 12.633 1 96.81 260 ILE B O 1
ATOM 4954 N N . GLU B 1 261 ? 10.852 14.734 12.094 1 96.75 261 GLU B N 1
ATOM 4955 C CA . GLU B 1 261 ? 10.469 15.07 13.461 1 96.75 261 GLU B CA 1
ATOM 4956 C C . GLU B 1 261 ? 8.992 14.766 13.703 1 96.75 261 GLU B C 1
ATOM 4958 O O . GLU B 1 261 ? 8.156 14.977 12.82 1 96.75 261 GLU B O 1
ATOM 4963 N N . HIS B 1 262 ? 8.719 14.352 14.914 1 95.94 262 HIS B N 1
ATOM 4964 C CA . HIS B 1 262 ? 7.348 14.102 15.336 1 95.94 262 HIS B CA 1
ATOM 4965 C C . HIS B 1 262 ? 6.992 14.906 16.578 1 95.94 262 HIS B C 1
ATOM 4967 O O . HIS B 1 262 ? 7.711 14.852 17.578 1 95.94 262 HIS B O 1
ATOM 4973 N N . TYR B 1 263 ? 5.926 15.727 16.5 1 95 263 TYR B N 1
ATOM 4974 C CA . TYR B 1 263 ? 5.41 16.5 17.625 1 95 263 TYR B CA 1
ATOM 4975 C C . TYR B 1 263 ? 4.121 15.883 18.156 1 95 263 TYR B C 1
ATOM 4977 O O . TYR B 1 263 ? 3.174 15.656 17.391 1 95 263 TYR B O 1
ATOM 4985 N N . VAL B 1 264 ? 4.121 15.664 19.438 1 93.62 264 VAL B N 1
ATOM 4986 C CA . VAL B 1 264 ? 2.961 14.953 19.969 1 93.62 264 VAL B CA 1
ATOM 4987 C C . VAL B 1 264 ? 2.547 15.57 21.297 1 93.62 264 VAL B C 1
ATOM 4989 O O . VAL B 1 264 ? 3.393 16.047 22.062 1 93.62 264 VAL B O 1
ATOM 4992 N N . ASN B 1 265 ? 1.245 15.656 21.453 1 89.81 265 ASN B N 1
ATOM 4993 C CA . ASN B 1 265 ? 0.686 15.906 22.781 1 89.81 265 ASN B CA 1
ATOM 4994 C C . ASN B 1 265 ? 0.535 14.617 23.578 1 89.81 265 ASN B C 1
ATOM 4996 O O . ASN B 1 265 ? -0.105 13.672 23.125 1 89.81 265 ASN B O 1
ATOM 5000 N N . LYS B 1 266 ? 1.075 14.586 24.734 1 86.88 266 LYS B N 1
ATOM 5001 C CA . LYS B 1 266 ? 1.187 13.367 25.531 1 86.88 266 LYS B CA 1
ATOM 5002 C C . LYS B 1 266 ? -0.184 12.742 25.766 1 86.88 266 LYS B C 1
ATOM 5004 O O . LYS B 1 266 ? -0.31 11.516 25.828 1 86.88 266 LYS B O 1
ATOM 5009 N N . ARG B 1 267 ? -1.171 13.516 25.859 1 83 267 ARG B N 1
ATOM 5010 C CA . ARG B 1 267 ? -2.482 12.992 26.234 1 83 267 ARG B CA 1
ATOM 5011 C C . ARG B 1 267 ? -3.418 12.969 25.016 1 83 267 ARG B C 1
ATOM 5013 O O . ARG B 1 267 ? -4.637 12.867 25.172 1 83 267 ARG B O 1
ATOM 5020 N N . ASP B 1 268 ? -2.92 13.156 23.875 1 86.06 268 ASP B N 1
ATOM 5021 C CA . ASP B 1 268 ? -3.676 12.945 22.641 1 86.06 268 ASP B CA 1
ATOM 5022 C C . ASP B 1 268 ? -3.883 11.461 22.375 1 86.06 268 ASP B C 1
ATOM 5024 O O . ASP B 1 268 ? -2.926 10.734 22.094 1 86.06 268 ASP B O 1
ATOM 5028 N N . PRO B 1 269 ? -5.117 10.984 22.438 1 82.88 269 PRO B N 1
ATOM 5029 C CA . PRO B 1 269 ? -5.363 9.547 22.266 1 82.88 269 PRO B CA 1
ATOM 5030 C C . PRO B 1 269 ? -4.879 9.023 20.922 1 82.88 269 PRO B C 1
ATOM 5032 O O . PRO B 1 269 ? -4.477 7.859 20.812 1 82.88 269 PRO B O 1
ATOM 5035 N N . VAL B 1 270 ? -4.938 9.82 19.953 1 87.69 270 VAL B N 1
ATOM 5036 C CA . VAL B 1 270 ? -4.488 9.398 18.625 1 87.69 270 VAL B CA 1
ATOM 5037 C C . VAL B 1 270 ? -2.979 9.172 18.641 1 87.69 270 VAL B C 1
ATOM 5039 O O . VAL B 1 270 ? -2.488 8.172 18.109 1 87.69 270 VAL B O 1
ATOM 5042 N N . ALA B 1 271 ? -2.297 10.102 19.25 1 88.88 271 ALA B N 1
ATOM 5043 C CA . ALA B 1 271 ? -0.854 9.93 19.391 1 88.88 271 ALA B CA 1
ATOM 5044 C C . ALA B 1 271 ? -0.524 8.727 20.266 1 88.88 271 ALA B C 1
ATOM 5046 O O . ALA B 1 271 ? 0.472 8.039 20.047 1 88.88 271 ALA B O 1
ATOM 5047 N N . MET B 1 272 ? -1.33 8.5 21.234 1 85.81 272 MET B N 1
ATOM 5048 C CA . MET B 1 272 ? -1.141 7.355 22.109 1 85.81 272 MET B CA 1
ATOM 5049 C C . MET B 1 272 ? -1.293 6.043 21.359 1 85.81 272 MET B C 1
ATOM 5051 O O . MET B 1 272 ? -0.62 5.059 21.656 1 85.81 272 MET B O 1
ATOM 5055 N N . LEU B 1 273 ? -2.115 6.078 20.422 1 85.19 273 LEU B N 1
ATOM 5056 C CA . LEU B 1 273 ? -2.332 4.902 19.578 1 85.19 273 LEU B CA 1
ATOM 5057 C C . LEU B 1 273 ? -1.211 4.75 18.562 1 85.19 273 LEU B C 1
ATOM 5059 O O . LEU B 1 273 ? -0.971 3.648 18.062 1 85.19 273 LEU B O 1
ATOM 5063 N N . GLY B 1 274 ? -0.588 5.785 18.281 1 89.69 274 GLY B N 1
ATOM 5064 C CA . GLY B 1 274 ? 0.428 5.789 17.234 1 89.69 274 GLY B CA 1
ATOM 5065 C C . GLY B 1 274 ? 1.842 5.848 17.781 1 89.69 274 GLY B C 1
ATOM 5066 O O . GLY B 1 274 ? 2.281 4.934 18.484 1 89.69 274 GLY B O 1
ATOM 5067 N N . VAL B 1 275 ? 2.461 6.949 17.656 1 89.88 275 VAL B N 1
ATOM 5068 C CA . VAL B 1 275 ? 3.889 7.141 17.891 1 89.88 275 VAL B CA 1
ATOM 5069 C C . VAL B 1 275 ? 4.207 6.902 19.359 1 89.88 275 VAL B C 1
ATOM 5071 O O . VAL B 1 275 ? 5.305 6.453 19.703 1 89.88 275 VAL B O 1
ATOM 5074 N N . LEU B 1 276 ? 3.268 7.082 20.172 1 86.62 276 LEU B N 1
ATOM 5075 C CA . LEU B 1 276 ? 3.535 6.949 21.594 1 86.62 276 LEU B CA 1
ATOM 5076 C C . LEU B 1 276 ? 3.275 5.52 22.062 1 86.62 276 LEU B C 1
ATOM 5078 O O . LEU B 1 276 ? 3.559 5.18 23.219 1 86.62 276 LEU B O 1
ATOM 5082 N N . ASN B 1 277 ? 2.75 4.719 21.172 1 80.44 277 ASN B N 1
ATOM 5083 C CA . ASN B 1 277 ? 2.451 3.344 21.547 1 80.44 277 ASN B CA 1
ATOM 5084 C C . ASN B 1 277 ? 3.717 2.496 21.625 1 80.44 277 ASN B C 1
ATOM 5086 O O . ASN B 1 277 ? 4.234 2.053 20.609 1 80.44 277 ASN B O 1
ATOM 5090 N N . GLU B 1 278 ? 4.199 2.227 22.672 1 63.03 278 GLU B N 1
ATOM 5091 C CA . GLU B 1 278 ? 5.445 1.495 22.875 1 63.03 278 GLU B CA 1
ATOM 5092 C C . GLU B 1 278 ? 5.215 -0.013 22.812 1 63.03 278 GLU B C 1
ATOM 5094 O O . GLU B 1 278 ? 6.145 -0.777 22.547 1 63.03 278 GLU B O 1
ATOM 5099 N N . THR B 1 279 ? 4.066 -0.357 22.984 1 53.03 279 THR B N 1
ATOM 5100 C CA . THR B 1 279 ? 3.777 -1.78 23.125 1 53.03 279 THR B CA 1
ATOM 5101 C C . THR B 1 279 ? 3.572 -2.434 21.766 1 53.03 279 THR B C 1
ATOM 5103 O O . THR B 1 279 ? 3.664 -3.656 21.641 1 53.03 279 THR B O 1
ATOM 5106 N N . ALA B 1 280 ? 3.5 -1.619 20.969 1 59.19 280 ALA B N 1
ATOM 5107 C CA . ALA B 1 280 ? 3.084 -2.193 19.688 1 59.19 280 ALA B CA 1
ATOM 5108 C C . ALA B 1 280 ? 4.289 -2.49 18.797 1 59.19 280 ALA B C 1
ATOM 5110 O O . ALA B 1 280 ? 4.145 -3.037 17.703 1 59.19 280 ALA B O 1
ATOM 5111 N N . GLY B 1 281 ? 5.473 -2.289 19.344 1 65.06 281 GLY B N 1
ATOM 5112 C CA . GLY B 1 281 ? 6.637 -2.557 18.516 1 65.06 281 GLY B CA 1
ATOM 5113 C C . GLY B 1 281 ? 6.766 -1.6 17.344 1 65.06 281 GLY B C 1
ATOM 5114 O O . GLY B 1 281 ? 7.188 -1.996 16.25 1 65.06 281 GLY B O 1
ATOM 5115 N N . ASN B 1 282 ? 6.402 -0.403 17.562 1 72.31 282 ASN B N 1
ATOM 5116 C CA . ASN B 1 282 ? 6.445 0.615 16.516 1 72.31 282 ASN B CA 1
ATOM 5117 C C . ASN B 1 282 ? 7.879 0.946 16.109 1 72.31 282 ASN B C 1
ATOM 5119 O O . ASN B 1 282 ? 8.789 0.899 16.953 1 72.31 282 ASN B O 1
ATOM 5123 N N . ARG B 1 283 ? 8.125 1.037 14.891 1 85.38 283 ARG B N 1
ATOM 5124 C CA . ARG B 1 283 ? 9.383 1.523 14.336 1 85.38 283 ARG B CA 1
ATOM 5125 C C . ARG B 1 283 ? 9.25 2.965 13.859 1 85.38 283 ARG B C 1
ATOM 5127 O O . ARG B 1 283 ? 8.797 3.213 12.734 1 85.38 283 ARG B O 1
ATOM 5134 N N . ILE B 1 284 ? 9.531 3.82 14.742 1 88.31 284 ILE B N 1
ATOM 5135 C CA . ILE B 1 284 ? 9.414 5.246 14.453 1 88.31 284 ILE B CA 1
ATOM 5136 C C . ILE B 1 284 ? 10.797 5.875 14.367 1 88.31 284 ILE B C 1
ATOM 5138 O O . ILE B 1 284 ? 11.508 5.961 15.367 1 88.31 284 ILE B O 1
ATOM 5142 N N . GLU B 1 285 ? 11.203 6.188 13.18 1 91.19 285 GLU B N 1
ATOM 5143 C CA . GLU B 1 285 ? 12.477 6.875 13 1 91.19 285 GLU B CA 1
ATOM 5144 C C . GLU B 1 285 ? 12.297 8.391 13 1 91.19 285 GLU B C 1
ATOM 5146 O O . GLU B 1 285 ? 11.258 8.891 12.555 1 91.19 285 GLU B O 1
ATOM 5151 N N . GLY B 1 286 ? 13.266 9.156 13.469 1 91.44 286 GLY B N 1
ATOM 5152 C CA . GLY B 1 286 ? 13.188 10.586 13.695 1 91.44 286 GLY B CA 1
ATOM 5153 C C . GLY B 1 286 ? 13.023 10.945 15.156 1 91.44 286 GLY B C 1
ATOM 5154 O O . GLY B 1 286 ? 12.797 10.078 16 1 91.44 286 GLY B O 1
ATOM 5155 N N . ASN B 1 287 ? 13.117 12.203 15.469 1 92.62 287 ASN B N 1
ATOM 5156 C CA . ASN B 1 287 ? 13 12.664 16.844 1 92.62 287 ASN B CA 1
ATOM 5157 C C . ASN B 1 287 ? 11.547 12.914 17.234 1 92.62 287 ASN B C 1
ATOM 5159 O O . ASN B 1 287 ? 10.773 13.453 16.438 1 92.62 287 ASN B O 1
ATOM 5163 N N . VAL B 1 288 ? 11.234 12.477 18.406 1 93.06 288 VAL B N 1
ATOM 5164 C CA . VAL B 1 288 ? 9.883 12.68 18.922 1 93.06 288 VAL B CA 1
ATOM 5165 C C . VAL B 1 288 ? 9.898 13.742 20.016 1 93.06 288 VAL B C 1
ATOM 5167 O O . VAL B 1 288 ? 10.586 13.594 21.031 1 93.06 288 VAL B O 1
ATOM 5170 N N . PHE B 1 289 ? 9.195 14.844 19.812 1 93.56 289 PHE B N 1
ATOM 5171 C CA . PHE B 1 289 ? 9.055 15.93 20.766 1 93.56 289 PHE B CA 1
ATOM 5172 C C . PHE B 1 289 ? 7.695 15.859 21.453 1 93.56 289 PHE B C 1
ATOM 5174 O O . PHE B 1 289 ? 6.656 15.883 20.797 1 93.56 289 PHE B O 1
ATOM 5181 N N . ILE B 1 290 ? 7.711 15.883 22.766 1 92.69 290 ILE B N 1
ATOM 5182 C CA . ILE B 1 290 ? 6.488 15.602 23.516 1 92.69 290 ILE B CA 1
ATOM 5183 C C . ILE B 1 290 ? 6.078 16.844 24.312 1 92.69 290 ILE B C 1
ATOM 5185 O O . ILE B 1 290 ? 6.898 17.438 25 1 92.69 290 ILE B O 1
ATOM 5189 N N . ASN B 1 291 ? 4.898 17.234 24.062 1 91.38 291 ASN B N 1
ATOM 5190 C CA . ASN B 1 291 ? 4.266 18.234 24.906 1 91.38 291 ASN B CA 1
ATOM 5191 C C . ASN B 1 291 ? 3.557 17.578 26.094 1 91.38 291 ASN B C 1
ATOM 5193 O O . ASN B 1 291 ? 2.52 16.938 25.938 1 91.38 291 ASN B O 1
ATOM 5197 N N . ASP B 1 292 ? 4.117 17.766 27.219 1 84.94 292 ASP B N 1
ATOM 5198 C CA . ASP B 1 292 ? 3.574 17.141 28.422 1 84.94 292 ASP B CA 1
ATOM 5199 C C . ASP B 1 292 ? 2.922 18.156 29.344 1 84.94 292 ASP B C 1
ATOM 5201 O O . ASP B 1 292 ? 2.662 17.875 30.516 1 84.94 292 ASP B O 1
ATOM 5205 N N . THR B 1 293 ? 2.795 19.312 28.828 1 74.94 293 THR B N 1
ATOM 5206 C CA . THR B 1 293 ? 2.172 20.312 29.672 1 74.94 293 THR B CA 1
ATOM 5207 C C . THR B 1 293 ? 0.69 20.016 29.875 1 74.94 293 THR B C 1
ATOM 5209 O O . THR B 1 293 ? 0.029 19.5 28.969 1 74.94 293 THR B O 1
ATOM 5212 N N . LEU B 1 294 ? 0.265 19.906 31.125 1 57.25 294 LEU B N 1
ATOM 5213 C CA . LEU B 1 294 ? -1.065 19.5 31.562 1 57.25 294 LEU B CA 1
ATOM 5214 C C . LEU B 1 294 ? -2.143 20.141 30.688 1 57.25 294 LEU B C 1
ATOM 5216 O O . LEU B 1 294 ? -3.084 19.469 30.266 1 57.25 294 LEU B O 1
ATOM 5220 N N . ASN B 1 295 ? -2.188 21.375 30.5 1 55.88 295 ASN B N 1
ATOM 5221 C CA . ASN B 1 295 ? -3.295 22.016 29.812 1 55.88 295 ASN B CA 1
ATOM 5222 C C . ASN B 1 295 ? -3.125 21.953 28.297 1 55.88 295 ASN B C 1
ATOM 5224 O O . ASN B 1 295 ? -4.078 21.672 27.578 1 55.88 295 ASN B O 1
ATOM 5228 N N . GLU B 1 296 ? -1.887 22.016 27.906 1 56.16 296 GLU B N 1
ATOM 5229 C CA . GLU B 1 296 ? -1.649 22.156 26.484 1 56.16 296 GLU B CA 1
ATOM 5230 C C . GLU B 1 296 ? -1.318 20.812 25.828 1 56.16 296 GLU B C 1
ATOM 5232 O O . GLU B 1 296 ? -1.499 20.641 24.625 1 56.16 296 GLU B O 1
ATOM 5237 N N . GLY B 1 297 ? -1.169 19.797 26.609 1 60.91 297 GLY B N 1
ATOM 5238 C CA . GLY B 1 297 ? -0.74 18.5 26.078 1 60.91 297 GLY B CA 1
ATOM 5239 C C . GLY B 1 297 ? -1.893 17.562 25.797 1 60.91 297 GLY B C 1
ATOM 5240 O O . GLY B 1 297 ? -1.688 16.359 25.625 1 60.91 297 GLY B O 1
ATOM 5241 N N . LYS B 1 298 ? -3.088 18.031 25.688 1 64.12 298 LYS B N 1
ATOM 5242 C CA . LYS B 1 298 ? -4.211 17.094 25.578 1 64.12 298 LYS B CA 1
ATOM 5243 C C . LYS B 1 298 ? -4.906 17.219 24.234 1 64.12 298 LYS B C 1
ATOM 5245 O O . LYS B 1 298 ? -5.605 16.297 23.812 1 64.12 298 LYS B O 1
ATOM 5250 N N . GLY B 1 299 ? -4.812 18.188 23.484 1 76 299 GLY B N 1
ATOM 5251 C CA . GLY B 1 299 ? -5.66 18.438 22.328 1 76 299 GLY B CA 1
ATOM 5252 C C . GLY B 1 299 ? -5.133 17.797 21.047 1 76 299 GLY B C 1
ATOM 5253 O O . GLY B 1 299 ? -3.949 17.469 20.953 1 76 299 GLY B O 1
ATOM 5254 N N . HIS B 1 300 ? -6.191 17.469 20.109 1 84 300 HIS B N 1
ATOM 5255 C CA . HIS B 1 300 ? -5.859 16.766 18.875 1 84 300 HIS B CA 1
ATOM 5256 C C . HIS B 1 300 ? -5.902 17.719 17.672 1 84 300 HIS B C 1
ATOM 5258 O O . HIS B 1 300 ? -5.246 17.469 16.656 1 84 300 HIS B O 1
ATOM 5264 N N . LEU B 1 301 ? -6.711 18.734 17.797 1 82.12 301 LEU B N 1
ATOM 5265 C CA . LEU B 1 301 ? -6.848 19.641 16.672 1 82.12 301 LEU B CA 1
ATOM 5266 C C . LEU B 1 301 ? -5.539 20.375 16.406 1 82.12 301 LEU B C 1
ATOM 5268 O O . LEU B 1 301 ? -4.855 20.797 17.344 1 82.12 301 LEU B O 1
ATOM 5272 N N . PHE B 1 302 ? -5.23 20.547 15.18 1 87.75 302 PHE B N 1
ATOM 5273 C CA . PHE B 1 302 ? -3.939 21.078 14.781 1 87.75 302 PHE B CA 1
ATOM 5274 C C . PHE B 1 302 ? -3.809 22.547 15.211 1 87.75 302 PHE B C 1
ATOM 5276 O O . PHE B 1 302 ? -2.875 22.906 15.93 1 87.75 302 PHE B O 1
ATOM 5283 N N . ASN B 1 303 ? -4.73 23.391 14.812 1 83.75 303 ASN B N 1
ATOM 5284 C CA . ASN B 1 303 ? -4.625 24.828 15.07 1 83.75 303 ASN B CA 1
ATOM 5285 C C . ASN B 1 303 ? -4.828 25.141 16.547 1 83.75 303 ASN B C 1
ATOM 5287 O O . ASN B 1 303 ? -4.152 26.016 17.094 1 83.75 303 ASN B O 1
ATOM 5291 N N . SER B 1 304 ? -5.602 24.359 17.203 1 78.12 304 SER B N 1
ATOM 5292 C CA . SER B 1 304 ? -6.023 24.719 18.547 1 78.12 304 SER B CA 1
ATOM 5293 C C . SER B 1 304 ? -5.098 24.109 19.594 1 78.12 304 SER B C 1
ATOM 5295 O O . SER B 1 304 ? -4.891 24.688 20.672 1 78.12 304 SER B O 1
ATOM 5297 N N . PHE B 1 305 ? -4.562 22.984 19.203 1 81.56 305 PHE B N 1
ATOM 5298 C CA . PHE B 1 305 ? -3.957 22.266 20.328 1 81.56 305 PHE B CA 1
ATOM 5299 C C . PHE B 1 305 ? -2.498 21.938 20.031 1 81.56 305 PHE B C 1
ATOM 5301 O O . PHE B 1 305 ? -1.735 21.609 20.938 1 81.56 305 PHE B O 1
ATOM 5308 N N . TYR B 1 306 ? -2.166 21.984 18.922 1 87.62 306 TYR B N 1
ATOM 5309 C CA . TYR B 1 306 ? -0.759 21.734 18.625 1 87.62 306 TYR B CA 1
ATOM 5310 C C . TYR B 1 306 ? -0.003 23.047 18.438 1 87.62 306 TYR B C 1
ATOM 5312 O O . TYR B 1 306 ? -0.184 23.734 17.422 1 87.62 306 TYR B O 1
ATOM 5320 N N . SER B 1 307 ? 0.899 23.266 19.375 1 86.38 307 SER B N 1
ATOM 5321 C CA . SER B 1 307 ? 1.675 24.5 19.406 1 86.38 307 SER B CA 1
ATOM 5322 C C . SER B 1 307 ? 2.775 24.484 18.344 1 86.38 307 SER B C 1
ATOM 5324 O O . SER B 1 307 ? 3.363 23.438 18.062 1 86.38 307 SER B O 1
ATOM 5326 N N . LEU B 1 308 ? 2.99 25.656 17.812 1 89.94 308 LEU B N 1
ATOM 5327 C CA . LEU B 1 308 ? 4.109 25.812 16.875 1 89.94 308 LEU B CA 1
ATOM 5328 C C . LEU B 1 308 ? 5.285 26.516 17.547 1 89.94 308 LEU B C 1
ATOM 5330 O O . LEU B 1 308 ? 6.125 27.109 16.875 1 89.94 308 LEU B O 1
ATOM 5334 N N . ASN B 1 309 ? 5.316 26.453 18.875 1 87.81 309 ASN B N 1
ATOM 5335 C CA . ASN B 1 309 ? 6.434 26.953 19.672 1 87.81 309 ASN B CA 1
ATOM 5336 C C . ASN B 1 309 ? 7.266 25.812 20.25 1 87.81 309 ASN B C 1
ATOM 5338 O O . ASN B 1 309 ? 6.734 24.938 20.938 1 87.81 309 ASN B O 1
ATOM 5342 N N . SER B 1 310 ? 8.555 25.906 20 1 88.62 310 SER B N 1
ATOM 5343 C CA . SER B 1 310 ? 9.461 24.828 20.406 1 88.62 310 SER B CA 1
ATOM 5344 C C . SER B 1 310 ? 9.484 24.688 21.922 1 88.62 310 SER B C 1
ATOM 5346 O O . SER B 1 310 ? 9.703 23.578 22.438 1 88.62 310 SER B O 1
ATOM 5348 N N . GLU B 1 311 ? 9.234 25.734 22.656 1 86.25 311 GLU B N 1
ATOM 5349 C CA . GLU B 1 311 ? 9.328 25.734 24.109 1 86.25 311 GLU B CA 1
ATOM 5350 C C . GLU B 1 311 ? 8.25 24.859 24.734 1 86.25 311 GLU B C 1
ATOM 5352 O O . GLU B 1 311 ? 8.375 24.422 25.875 1 86.25 311 GLU B O 1
ATOM 5357 N N . ASP B 1 312 ? 7.258 24.625 23.953 1 88.25 312 ASP B N 1
ATOM 5358 C CA . ASP B 1 312 ? 6.137 23.875 24.5 1 88.25 312 ASP B CA 1
ATOM 5359 C C . ASP B 1 312 ? 6.426 22.375 24.484 1 88.25 312 ASP B C 1
ATOM 5361 O O . ASP B 1 312 ? 5.688 21.578 25.078 1 88.25 312 ASP B O 1
ATOM 5365 N N . TYR B 1 313 ? 7.488 21.969 23.875 1 90.5 313 TYR B N 1
ATOM 5366 C CA . TYR B 1 313 ? 7.797 20.547 23.719 1 90.5 313 TYR B CA 1
ATOM 5367 C C . TYR B 1 313 ? 9.078 20.188 24.453 1 90.5 313 TYR B C 1
ATOM 5369 O O . TYR B 1 313 ? 10.016 20.984 24.516 1 90.5 313 TYR B O 1
ATOM 5377 N N . ILE B 1 314 ? 9.055 19 25.016 1 87.25 314 ILE B N 1
ATOM 5378 C CA . ILE B 1 314 ? 10.25 18.438 25.625 1 87.25 314 ILE B CA 1
ATOM 5379 C C . ILE B 1 314 ? 11.062 17.688 24.562 1 87.25 314 ILE B C 1
ATOM 5381 O O . ILE B 1 314 ? 10.531 16.812 23.875 1 87.25 314 ILE B O 1
ATOM 5385 N N . SER B 1 315 ? 12.273 18.078 24.453 1 84.12 315 SER B N 1
ATOM 5386 C CA . SER B 1 315 ? 13.156 17.484 23.453 1 84.12 315 SER B CA 1
ATOM 5387 C C . SER B 1 315 ? 13.805 16.203 23.969 1 84.12 315 SER B C 1
ATOM 5389 O O . SER B 1 315 ? 14.141 16.109 25.156 1 84.12 315 SER B O 1
ATOM 5391 N N . PRO B 1 316 ? 13.773 15.25 23.031 1 80.75 316 PRO B N 1
ATOM 5392 C CA . PRO B 1 316 ? 14.609 14.117 23.438 1 80.75 316 PRO B CA 1
ATOM 5393 C C . PRO B 1 316 ? 16.078 14.508 23.641 1 80.75 316 PRO B C 1
ATOM 5395 O O . PRO B 1 316 ? 16.5 15.562 23.188 1 80.75 316 PRO B O 1
ATOM 5398 N N . GLU B 1 317 ? 16.781 13.844 24.469 1 73.44 317 GLU B N 1
ATOM 5399 C CA . GLU B 1 317 ? 18.125 14.195 24.891 1 73.44 317 GLU B CA 1
ATOM 5400 C C . GLU B 1 317 ? 19 14.547 23.688 1 73.44 317 GLU B C 1
ATOM 5402 O O . GLU B 1 317 ? 19.203 13.711 22.797 1 73.44 317 GLU B O 1
ATOM 5407 N N . GLY B 1 318 ? 19.375 15.742 23.688 1 73.25 318 GLY B N 1
ATOM 5408 C CA . GLY B 1 318 ? 20.359 16.219 22.734 1 73.25 318 GLY B CA 1
ATOM 5409 C C . GLY B 1 318 ? 19.75 16.672 21.422 1 73.25 318 GLY B C 1
ATOM 5410 O O . GLY B 1 318 ? 20.453 17.172 20.547 1 73.25 318 GLY B O 1
ATOM 5411 N N . ALA B 1 319 ? 18.453 16.484 21.312 1 82.25 319 ALA B N 1
ATOM 5412 C CA . ALA B 1 319 ? 17.844 16.844 20.031 1 82.25 319 ALA B CA 1
ATOM 5413 C C . ALA B 1 319 ? 17.219 18.234 20.094 1 82.25 319 ALA B C 1
ATOM 5415 O O . ALA B 1 319 ? 16.703 18.641 21.141 1 82.25 319 ALA B O 1
ATOM 5416 N N . GLU B 1 320 ? 17.438 19.031 19.047 1 84.25 320 GLU B N 1
ATOM 5417 C CA . GLU B 1 320 ? 16.781 20.328 18.906 1 84.25 320 GLU B CA 1
ATOM 5418 C C . GLU B 1 320 ? 15.719 20.281 17.797 1 84.25 320 GLU B C 1
ATOM 5420 O O . GLU B 1 320 ? 15.891 19.594 16.797 1 84.25 320 GLU B O 1
ATOM 5425 N N . CYS B 1 321 ? 14.672 21.016 18.141 1 87.56 321 CYS B N 1
ATOM 5426 C CA . CYS B 1 321 ? 13.617 21.141 17.141 1 87.56 321 CYS B CA 1
ATOM 5427 C C . CYS B 1 321 ? 14.094 21.938 15.93 1 87.56 321 CYS B C 1
ATOM 5429 O O . CYS B 1 321 ? 14.453 23.109 16.062 1 87.56 321 CYS B O 1
ATOM 5431 N N . LYS B 1 322 ? 14.109 21.359 14.891 1 89.19 322 LYS B N 1
ATOM 5432 C CA . LYS B 1 322 ? 14.523 22.062 13.68 1 89.19 322 LYS B CA 1
ATOM 5433 C C . LYS B 1 322 ? 13.375 22.906 13.109 1 89.19 322 LYS B C 1
ATOM 5435 O O . LYS B 1 322 ? 13.562 24.062 12.758 1 89.19 322 LYS B O 1
ATOM 5440 N N . LEU B 1 323 ? 12.211 22.359 13.094 1 90.56 323 LEU B N 1
ATOM 5441 C CA . LEU B 1 323 ? 11.078 23.047 12.484 1 90.56 323 LEU B CA 1
ATOM 5442 C C . LEU B 1 323 ? 10.656 24.25 13.312 1 90.56 323 LEU B C 1
ATOM 5444 O O . LEU B 1 323 ? 10.586 25.359 12.805 1 90.56 323 LEU B O 1
ATOM 5448 N N . LEU B 1 324 ? 10.453 24.016 14.539 1 89.06 324 LEU B N 1
ATOM 5449 C CA . LEU B 1 324 ? 9.805 25.016 15.383 1 89.06 324 LEU B CA 1
ATOM 5450 C C . LEU B 1 324 ? 10.797 26.094 15.82 1 89.06 324 LEU B C 1
ATOM 5452 O O . LEU B 1 324 ? 10.398 27.156 16.281 1 89.06 324 LEU B O 1
ATOM 5456 N N . ASN B 1 325 ? 12.094 25.844 15.633 1 85.38 325 ASN B N 1
ATOM 5457 C CA . ASN B 1 325 ? 13.109 26.844 15.938 1 85.38 325 ASN B CA 1
ATOM 5458 C C . ASN B 1 325 ? 13.32 27.797 14.766 1 85.38 325 ASN B C 1
ATOM 5460 O O . ASN B 1 325 ? 14.055 28.781 14.891 1 85.38 325 ASN B O 1
ATOM 5464 N N . ARG B 1 326 ? 12.734 27.5 13.773 1 84.56 326 ARG B N 1
ATOM 5465 C CA . ARG B 1 326 ? 12.812 28.406 12.641 1 84.56 326 ARG B CA 1
ATOM 5466 C C . ARG B 1 326 ? 12.125 29.734 12.945 1 84.56 326 ARG B C 1
ATOM 5468 O O . ARG B 1 326 ? 11.062 29.75 13.562 1 84.56 326 ARG B O 1
ATOM 5475 N N . SER B 1 327 ? 12.945 30.844 12.859 1 68.19 327 SER B N 1
ATOM 5476 C CA . SER B 1 327 ? 12.43 32.188 13.125 1 68.19 327 SER B CA 1
ATOM 5477 C C . SER B 1 327 ? 11.312 32.562 12.148 1 68.19 327 SER B C 1
ATOM 5479 O O . SER B 1 327 ? 11.383 32.219 10.961 1 68.19 327 SER B O 1
ATOM 5481 N N . GLY B 1 328 ? 10.188 32.5 12.602 1 60.5 328 GLY B N 1
ATOM 5482 C CA . GLY B 1 328 ? 9.148 33.094 11.781 1 60.5 328 GLY B CA 1
ATOM 5483 C C . GLY B 1 328 ? 9.062 34.594 11.953 1 60.5 328 GLY B C 1
ATOM 5484 O O . GLY B 1 328 ? 9.789 35.188 12.766 1 60.5 328 GLY B O 1
ATOM 5485 N N . ASN B 1 329 ? 8.547 35.375 11.07 1 46.97 329 ASN B N 1
ATOM 5486 C CA . ASN B 1 329 ? 8.32 36.812 11.211 1 46.97 329 ASN B CA 1
ATOM 5487 C C . ASN B 1 329 ? 7.641 37.125 12.531 1 46.97 329 ASN B C 1
ATOM 5489 O O . ASN B 1 329 ? 7.082 38.219 12.695 1 46.97 329 ASN B O 1
ATOM 5493 N N . VAL B 1 330 ? 7.438 36.375 13.562 1 44.38 330 VAL B N 1
ATOM 5494 C CA . VAL B 1 330 ? 6.645 36.875 14.68 1 44.38 330 VAL B CA 1
ATOM 5495 C C . VAL B 1 330 ? 7.484 37.844 15.523 1 44.38 330 VAL B C 1
ATOM 5497 O O . VAL B 1 330 ? 7.176 38.094 16.688 1 44.38 330 VAL B O 1
ATOM 5500 N N . ASP B 1 331 ? 8.562 38.312 15.336 1 37.03 331 ASP B N 1
ATOM 5501 C CA . ASP B 1 331 ? 8.945 39.438 16.219 1 37.03 331 ASP B CA 1
ATOM 5502 C C . ASP B 1 331 ? 7.777 40.375 16.438 1 37.03 331 ASP B C 1
ATOM 5504 O O . ASP B 1 331 ? 7.703 41.062 17.469 1 37.03 331 ASP B O 1
ATOM 5508 N N . ASN B 1 332 ? 7.102 40.938 15.453 1 31.77 332 ASN B N 1
ATOM 5509 C CA . ASN B 1 332 ? 6.25 42.094 15.664 1 31.77 332 ASN B CA 1
ATOM 5510 C C . ASN B 1 332 ? 4.871 41.719 16.172 1 31.77 332 ASN B C 1
ATOM 5512 O O . ASN B 1 332 ? 3.895 42.438 15.977 1 31.77 332 ASN B O 1
ATOM 5516 N N . LEU B 1 333 ? 4.562 40.531 16.562 1 31.98 333 LEU B N 1
ATOM 5517 C CA . LEU B 1 333 ? 3.242 40.531 17.172 1 31.98 333 LEU B CA 1
ATOM 5518 C C . LEU B 1 333 ? 3.32 41 18.625 1 31.98 333 LEU B C 1
ATOM 5520 O O . LEU B 1 333 ? 4.141 40.469 19.406 1 31.98 333 LEU B O 1
ATOM 5524 N N . PRO B 1 334 ? 2.898 42.219 18.969 1 27.91 334 PRO B N 1
ATOM 5525 C CA . PRO B 1 334 ? 2.832 42.719 20.344 1 27.91 334 PRO B CA 1
ATOM 5526 C C . PRO B 1 334 ? 2.191 41.719 21.297 1 27.91 334 PRO B C 1
ATOM 5528 O O . PRO B 1 334 ? 1.171 41.094 20.969 1 27.91 334 PRO B O 1
ATOM 5531 N N . ILE B 1 335 ? 2.934 41 22.078 1 28.22 335 ILE B N 1
ATOM 5532 C CA . ILE B 1 335 ? 2.396 40.406 23.281 1 28.22 335 ILE B CA 1
ATOM 5533 C C . ILE B 1 335 ? 1.502 41.406 24.016 1 28.22 335 ILE B C 1
ATOM 5535 O O . ILE B 1 335 ? 1.988 42.406 24.562 1 28.22 335 ILE B O 1
ATOM 5539 N N . ASN B 1 336 ? 0.425 41.875 23.547 1 23.8 336 ASN B N 1
ATOM 5540 C CA . ASN B 1 336 ? -0.376 42.594 24.531 1 23.8 336 ASN B CA 1
ATOM 5541 C C . ASN B 1 336 ? -0.678 41.719 25.75 1 23.8 336 ASN B C 1
ATOM 5543 O O . ASN B 1 336 ? -1.374 40.719 25.641 1 23.8 336 ASN B O 1
ATOM 5547 N N . ILE B 1 337 ? 0.219 41.781 26.672 1 22.53 337 ILE B N 1
ATOM 5548 C CA . ILE B 1 337 ? -0.115 41.531 28.078 1 22.53 337 ILE B CA 1
ATOM 5549 C C . ILE B 1 337 ? -1.294 42.406 28.484 1 22.53 337 ILE B C 1
ATOM 5551 O O . ILE B 1 337 ? -1.282 43.625 28.25 1 22.53 337 ILE B O 1
#